Protein AF-A0A3B0MHZ3-F1 (afdb_monomer_lite)

Sequence (479 aa):
MSVYYLVTLRFSVTKTKQLKNEVGTGKGDNLIWHKAKDLHGKANTLAEAEKLKAQPGQTDTELKKELRKLAESLKNAVGENELASDSLQQALSELSTATANDPRDLITKAEDVIKHYDDVTKKYKTVTVKSTEYTGALGGAEQNKYTEVTSQFGLLQDIGLLYVHGHTNLTDLNTGGTAQTGLATKAATLKEKATALNGAANAIVTEAAKDGSPLKDLSGPATQLKDAAKNGSNGLFEKAQALAGNSGGDASEQADGVIDAFDAVEKKYEALMKKAETNKLTNDERVIEVVKEFHAVKTTYYQMLITYRIKKKATLFHQAASKLQTEAKGAGPDTPLKALQSNASSEMGNLVQKADKLQRINVGTESDANIVSNYLKVEGAYIALETMKQFKAAEGVPQVKTVKTKFDALKKSYVNVLKLRIQELATLAQDLYTKADTLSAVNELQSPANALRDAASHTSGGLKEKAESLATSISVLVS

Foldseek 3Di:
DDPVVVVLVQDDLVLLVVLLVQLDDLPPPLGLLVLLQQLLVLLVLLLPQPLLCADPPDPCRVVSVVLSVLSVQLNLLSNNALPSPNHLRVLSVQLNPDDSVPSVSSSVSVVSNVVSLVSSVVSVVVNVLCLVVSCVSQDDPRNVSSVSSVVSNVSSCVNVVLSVPDFQCQFCAAVVQAHFDCLLVLLQQLLVLLQQLLVLLVVLLVQLPDPPRLS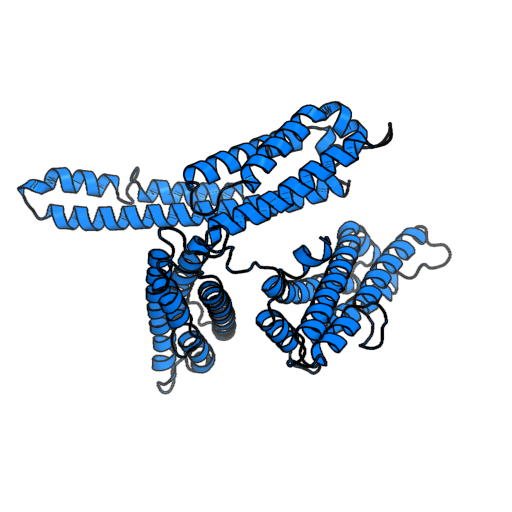VQLNVLSVQLSCLSDNDCLHLNNLSNVLSPRNTHRSRVSSVSNSNSLVSNVVSLVVSVVSCVVSVNCPPPSVVSSVVSNVSSVLSNVVRRLLSLLLVLLVQLLVLLVVLLVVLVVDDPPDLSVVLCVPPNVLSVQLNVLSVVLNPDRRNPDDPVNNVVSLVSNVVSVVVSCPDPSLVVCCSPPSSVSNVVSNLSSLVSVLVVLLSVLVVQLVVLVVQLVVLVVQCVPVVSVVVSVVSNVLSDCPPNHRNVVSVVVNVVSVVVSD

pLDDT: mean 84.76, std 14.23, range [23.89, 98.31]

Structure (mmCIF, N/CA/C/O backbone):
data_AF-A0A3B0MHZ3-F1
#
_entry.id   AF-A0A3B0MHZ3-F1
#
loop_
_atom_site.group_PDB
_atom_site.id
_atom_site.type_symbol
_atom_site.label_atom_id
_atom_site.label_alt_id
_atom_site.label_comp_id
_atom_site.label_asym_id
_atom_site.label_entity_id
_atom_site.label_seq_id
_atom_site.pdbx_PDB_ins_code
_atom_site.Cartn_x
_atom_site.Cartn_y
_atom_site.Cartn_z
_atom_site.occupancy
_atom_site.B_iso_or_equiv
_atom_site.auth_seq_id
_atom_site.auth_comp_id
_atom_site.auth_asym_id
_atom_site.auth_atom_id
_atom_site.pdbx_PDB_model_num
ATOM 1 N N . MET A 1 1 ? 30.355 20.242 -1.431 1.00 28.09 1 MET A N 1
ATOM 2 C CA . MET A 1 1 ? 29.315 19.779 -0.486 1.00 28.09 1 MET A CA 1
ATOM 3 C C . MET A 1 1 ? 28.774 18.468 -1.051 1.00 28.09 1 MET A C 1
ATOM 5 O O . MET A 1 1 ? 28.207 18.483 -2.134 1.00 28.09 1 MET A O 1
ATOM 9 N N . SER A 1 2 ? 29.166 17.336 -0.459 1.00 24.62 2 SER A N 1
ATOM 10 C CA . SER A 1 2 ? 29.115 16.010 -1.098 1.00 24.62 2 SER A CA 1
ATOM 11 C C . SER A 1 2 ? 27.691 15.452 -1.189 1.00 24.62 2 SER A C 1
ATOM 13 O O . SER A 1 2 ? 26.931 15.543 -0.229 1.00 24.62 2 SER A O 1
ATOM 15 N N . VAL A 1 3 ? 27.377 14.807 -2.318 1.00 23.89 3 VAL A N 1
ATOM 16 C CA . VAL A 1 3 ? 26.145 14.038 -2.601 1.00 23.89 3 VAL A CA 1
ATOM 17 C C . VAL A 1 3 ? 25.845 12.986 -1.518 1.00 23.89 3 VAL A C 1
ATOM 19 O O . VAL A 1 3 ? 24.695 12.593 -1.342 1.00 23.89 3 VAL A O 1
ATOM 22 N N . TYR A 1 4 ? 26.845 12.621 -0.709 1.00 25.73 4 TYR A N 1
ATOM 23 C CA . TYR A 1 4 ? 26.676 11.790 0.483 1.00 25.73 4 TYR A CA 1
ATOM 24 C C . TYR A 1 4 ? 25.710 12.379 1.526 1.00 25.73 4 TYR A C 1
ATOM 26 O O . TYR A 1 4 ? 25.037 11.613 2.196 1.00 25.73 4 TYR A O 1
ATOM 34 N N . TYR A 1 5 ? 25.564 13.707 1.631 1.00 27.75 5 TYR A N 1
ATOM 35 C CA . TYR A 1 5 ? 24.730 14.339 2.671 1.00 27.75 5 TYR A CA 1
ATOM 36 C C . TYR A 1 5 ? 23.215 14.301 2.391 1.00 27.75 5 TYR A C 1
ATOM 38 O O . TYR A 1 5 ? 22.420 14.554 3.291 1.00 27.75 5 TYR A O 1
ATOM 46 N N . LEU A 1 6 ? 22.792 13.990 1.160 1.00 26.33 6 LEU A N 1
ATOM 47 C CA . LEU A 1 6 ? 21.369 13.966 0.781 1.00 26.33 6 LEU A CA 1
ATOM 48 C C . LEU A 1 6 ? 20.744 12.563 0.832 1.00 26.33 6 LEU A C 1
ATOM 50 O O . LEU A 1 6 ? 19.519 12.448 0.833 1.00 26.33 6 LEU A O 1
ATOM 54 N N . VAL A 1 7 ? 21.556 11.504 0.912 1.00 30.84 7 VAL A N 1
ATOM 55 C CA . VAL A 1 7 ? 21.065 10.125 1.090 1.00 30.84 7 VAL A CA 1
ATOM 56 C C . VAL A 1 7 ? 20.920 9.780 2.578 1.00 30.84 7 VAL A C 1
ATOM 58 O O . VAL A 1 7 ? 19.934 9.151 2.951 1.00 30.84 7 VAL A O 1
ATOM 61 N N . THR A 1 8 ? 21.777 10.332 3.446 1.00 32.62 8 THR A N 1
ATOM 62 C CA . THR A 1 8 ? 21.740 10.108 4.908 1.00 32.62 8 THR A CA 1
ATOM 63 C C . THR A 1 8 ? 20.512 10.711 5.607 1.00 32.62 8 THR A C 1
ATOM 65 O O . THR A 1 8 ? 20.250 10.404 6.763 1.00 32.62 8 THR A O 1
ATOM 68 N N . LEU A 1 9 ? 19.714 11.539 4.921 1.00 38.75 9 LEU A N 1
ATOM 69 C CA . LEU A 1 9 ? 18.464 12.096 5.459 1.00 38.75 9 LEU A CA 1
ATOM 70 C C . LEU A 1 9 ? 17.265 11.128 5.373 1.00 38.75 9 LEU A C 1
ATOM 72 O O . LEU A 1 9 ? 16.147 11.512 5.714 1.00 38.75 9 LEU A O 1
ATOM 76 N N . ARG A 1 10 ? 17.467 9.885 4.903 1.00 49.47 10 ARG A N 1
ATOM 77 C CA . ARG A 1 10 ? 16.396 8.884 4.732 1.00 49.47 10 ARG A CA 1
ATOM 78 C C . ARG A 1 10 ? 16.241 7.877 5.873 1.00 49.47 10 ARG A C 1
ATOM 80 O O . ARG A 1 10 ? 15.225 7.197 5.895 1.00 49.47 10 ARG A O 1
ATOM 87 N N . PHE A 1 11 ? 17.153 7.799 6.840 1.00 56.19 11 PHE A N 1
ATOM 88 C CA . PHE A 1 11 ? 16.967 6.948 8.022 1.00 56.19 11 PHE A CA 1
ATOM 89 C C . PHE A 1 11 ? 17.107 7.760 9.301 1.00 56.19 11 PHE A C 1
ATOM 91 O O . PHE A 1 11 ? 18.193 8.216 9.646 1.00 56.19 11 PHE A O 1
ATOM 98 N N . SER A 1 12 ? 16.002 7.928 10.030 1.00 71.31 12 SER A N 1
ATOM 99 C CA . SER A 1 12 ? 16.094 8.356 11.422 1.00 71.31 12 SER A CA 1
ATOM 100 C C . SER A 1 12 ? 16.561 7.174 12.265 1.00 71.31 12 SER A C 1
ATOM 102 O O . SER A 1 12 ? 16.193 6.028 12.007 1.00 71.31 12 SER A O 1
ATOM 104 N N . VAL A 1 13 ? 17.327 7.456 13.317 1.00 71.31 13 VAL A N 1
ATOM 105 C CA . VAL A 1 13 ? 17.794 6.450 14.285 1.00 71.31 13 VAL A CA 1
ATOM 106 C C . VAL A 1 13 ? 16.644 5.577 14.796 1.00 71.31 13 VAL A C 1
ATOM 108 O O . VAL A 1 13 ? 16.808 4.372 14.968 1.00 71.31 13 VAL A O 1
ATOM 111 N N . THR A 1 14 ? 15.467 6.171 15.009 1.00 70.69 14 THR A N 1
ATOM 112 C CA . THR A 1 14 ? 14.244 5.474 15.427 1.00 70.69 14 THR A CA 1
ATOM 113 C C . THR A 1 14 ? 13.828 4.394 14.431 1.00 70.69 14 THR A C 1
ATOM 115 O O . THR A 1 14 ? 13.626 3.248 14.831 1.00 70.69 14 THR A O 1
ATOM 118 N N . LYS A 1 15 ? 13.784 4.717 13.132 1.00 70.31 15 LYS A N 1
ATOM 119 C CA . LYS A 1 15 ? 13.426 3.757 12.076 1.00 70.31 15 LYS A CA 1
ATOM 120 C C . LYS A 1 15 ? 14.462 2.668 11.949 1.00 70.31 15 LYS A C 1
ATOM 122 O O . LYS A 1 15 ? 14.123 1.517 11.718 1.00 70.31 15 LYS A O 1
ATOM 127 N N . THR A 1 16 ? 15.725 2.994 12.141 1.00 79.00 16 THR A N 1
ATOM 128 C CA . THR A 1 16 ? 16.759 1.977 12.080 1.00 79.00 16 THR A CA 1
ATOM 129 C C . THR A 1 16 ? 16.687 1.003 13.255 1.00 79.00 16 THR A C 1
ATOM 131 O O . THR A 1 16 ? 16.887 -0.196 13.079 1.00 79.00 16 THR A O 1
ATOM 134 N N . LYS A 1 17 ? 16.314 1.493 14.445 1.00 82.31 17 LYS A N 1
ATOM 135 C CA . LYS A 1 17 ? 16.033 0.651 15.620 1.00 82.31 17 LYS A CA 1
ATOM 136 C C . LYS A 1 17 ? 14.814 -0.242 15.404 1.00 82.31 17 LYS A C 1
ATOM 138 O O . LYS A 1 17 ? 14.864 -1.420 15.732 1.00 82.31 17 LYS A O 1
ATOM 143 N N . GLN A 1 18 ? 13.739 0.299 14.843 1.00 80.38 18 GLN A N 1
ATOM 144 C CA . GLN A 1 18 ? 12.551 -0.477 14.492 1.00 80.38 18 GLN A CA 1
ATOM 145 C C . GLN A 1 18 ? 12.878 -1.542 13.422 1.00 80.38 18 GLN A C 1
ATOM 147 O O . GLN A 1 18 ? 12.499 -2.694 13.605 1.00 80.38 18 GLN A O 1
ATOM 152 N N . LEU A 1 19 ? 13.675 -1.219 12.389 1.00 85.06 19 LEU A N 1
ATOM 153 C CA . LEU A 1 19 ? 14.056 -2.182 11.349 1.00 85.06 19 LEU A CA 1
ATOM 154 C C . LEU A 1 19 ? 14.858 -3.305 11.984 1.00 85.06 19 LEU A C 1
ATOM 156 O O . LEU A 1 19 ? 14.546 -4.467 11.773 1.00 85.06 19 LEU A O 1
ATOM 160 N N . LYS A 1 20 ? 15.837 -2.951 12.824 1.00 90.38 20 LYS A N 1
ATOM 161 C CA . LYS A 1 20 ? 16.606 -3.899 13.628 1.00 90.38 20 LYS A CA 1
ATOM 162 C C . LYS A 1 20 ? 15.704 -4.820 14.461 1.00 90.38 20 LYS A C 1
ATOM 164 O O . LYS A 1 20 ? 15.965 -6.017 14.516 1.00 90.38 20 LYS A O 1
ATOM 169 N N . ASN A 1 21 ? 14.654 -4.293 15.090 1.00 86.62 21 ASN A N 1
ATOM 170 C CA . ASN A 1 21 ? 13.711 -5.106 15.865 1.00 86.62 21 ASN A CA 1
ATOM 171 C C . ASN A 1 21 ? 12.910 -6.069 14.971 1.00 86.62 21 ASN A C 1
ATOM 173 O O . ASN A 1 21 ? 12.703 -7.216 15.354 1.00 86.62 21 ASN A O 1
ATOM 177 N N . GLU A 1 22 ? 12.510 -5.623 13.778 1.00 84.94 22 GLU A N 1
ATOM 178 C CA . GLU A 1 22 ? 11.794 -6.427 12.776 1.00 84.94 22 GLU A CA 1
ATOM 179 C C . GLU A 1 22 ? 12.712 -7.378 11.990 1.00 84.94 22 GLU A C 1
ATOM 181 O O . GLU A 1 22 ? 12.222 -8.275 11.306 1.00 84.94 22 GLU A O 1
ATOM 186 N N . VAL A 1 23 ? 14.041 -7.237 12.082 1.00 91.31 23 VAL A N 1
ATOM 187 C CA . VAL A 1 23 ? 14.967 -8.260 11.572 1.00 91.31 23 VAL A CA 1
ATOM 188 C C . VAL A 1 23 ? 14.739 -9.575 12.313 1.00 91.31 23 VAL A C 1
ATOM 190 O O . VAL A 1 23 ? 14.648 -10.633 11.686 1.00 91.31 23 VAL A O 1
ATOM 193 N N . GLY A 1 24 ? 14.606 -9.494 13.637 1.00 88.44 24 GLY A N 1
ATOM 194 C CA . GLY A 1 24 ? 14.503 -10.653 14.507 1.00 88.44 24 GLY A CA 1
ATOM 195 C C . GLY A 1 24 ? 15.824 -11.395 14.700 1.00 88.44 24 GLY A C 1
ATOM 196 O O . GLY A 1 24 ? 16.913 -10.899 14.429 1.00 88.44 24 GLY A O 1
ATOM 197 N N . THR A 1 25 ? 15.697 -12.611 15.210 1.00 83.19 25 THR A N 1
ATOM 198 C CA . THR A 1 25 ? 16.781 -13.545 15.542 1.00 83.19 25 THR A CA 1
ATOM 199 C C . THR A 1 25 ? 16.921 -14.677 14.523 1.00 83.19 25 THR A C 1
ATOM 201 O O . THR A 1 25 ? 17.833 -15.496 14.627 1.00 83.19 25 THR A O 1
ATOM 204 N N . GLY A 1 26 ? 15.966 -14.795 13.593 1.00 75.00 26 GLY A N 1
ATOM 205 C CA . GLY A 1 26 ? 15.898 -15.894 12.629 1.00 75.00 26 GLY A CA 1
ATOM 206 C C . GLY A 1 26 ? 15.435 -17.234 13.225 1.00 75.00 26 GLY A C 1
ATOM 207 O O . GLY A 1 26 ? 15.441 -18.249 12.520 1.00 75.00 26 GLY A O 1
ATOM 208 N N . LYS A 1 27 ? 15.015 -17.267 14.502 1.00 79.69 27 LYS A N 1
ATOM 209 C CA . LYS A 1 27 ? 14.570 -18.478 15.217 1.00 79.69 27 LYS A CA 1
ATOM 210 C C . LYS A 1 27 ? 13.102 -18.382 15.646 1.00 79.69 27 LYS A C 1
ATOM 212 O O . LYS A 1 27 ? 12.797 -18.054 16.785 1.00 79.69 27 LYS A O 1
ATOM 217 N N . GLY A 1 28 ? 12.190 -18.727 14.732 1.00 73.19 28 GLY A N 1
ATOM 218 C CA . GLY A 1 28 ? 10.765 -18.934 15.042 1.00 73.19 28 GLY A CA 1
ATOM 219 C C . GLY A 1 28 ? 9.941 -17.664 15.292 1.00 73.19 28 GLY A C 1
ATOM 220 O O . GLY A 1 28 ? 8.776 -17.764 15.666 1.00 73.19 28 GLY A O 1
ATOM 221 N N . ASP A 1 29 ? 10.513 -16.482 15.062 1.00 77.12 29 ASP A N 1
ATOM 222 C CA . ASP A 1 29 ? 9.875 -15.176 15.278 1.00 77.12 29 ASP A CA 1
ATOM 223 C C . ASP A 1 29 ? 9.021 -14.694 14.090 1.00 77.12 29 ASP A C 1
ATOM 225 O O . ASP A 1 29 ? 8.271 -13.730 14.222 1.00 77.12 29 ASP A O 1
ATOM 229 N N . ASN A 1 30 ? 9.071 -15.393 12.946 1.00 82.56 30 ASN A N 1
ATOM 230 C CA . ASN A 1 30 ? 8.387 -15.012 11.703 1.00 82.56 30 ASN A CA 1
ATOM 231 C C . ASN A 1 30 ? 8.751 -13.608 11.177 1.00 82.56 30 ASN A C 1
ATOM 233 O O . ASN A 1 30 ? 8.001 -13.045 10.379 1.00 82.56 30 ASN A O 1
ATOM 237 N N . LEU A 1 31 ? 9.903 -13.079 11.589 1.00 87.75 31 LEU A N 1
ATOM 238 C CA . LEU A 1 31 ? 10.403 -11.754 11.228 1.00 87.75 31 LEU A CA 1
ATOM 239 C C . LEU A 1 31 ? 11.199 -11.767 9.909 1.00 87.75 31 LEU A C 1
ATOM 241 O O . LEU A 1 31 ? 11.296 -12.809 9.250 1.00 87.75 31 LEU A O 1
ATOM 245 N N . ILE A 1 32 ? 11.743 -10.613 9.491 1.00 89.75 32 ILE A N 1
ATOM 246 C CA . ILE A 1 32 ? 12.363 -10.431 8.159 1.00 89.75 32 ILE A CA 1
ATOM 247 C C . ILE A 1 32 ? 13.437 -11.489 7.899 1.00 89.75 32 ILE A C 1
ATOM 249 O O . ILE A 1 32 ? 13.466 -12.082 6.820 1.00 89.75 32 ILE A O 1
ATOM 253 N N . TRP A 1 33 ? 14.290 -11.774 8.885 1.00 93.31 33 TRP A N 1
ATOM 254 C CA . TRP A 1 33 ? 15.353 -12.763 8.724 1.00 93.31 33 TRP A CA 1
ATOM 255 C C . TRP A 1 33 ? 14.802 -14.175 8.512 1.00 93.31 33 TRP A C 1
ATOM 257 O O . TRP A 1 33 ? 15.242 -14.877 7.602 1.00 93.31 33 TRP A O 1
ATOM 267 N N . HIS A 1 34 ? 13.780 -14.583 9.267 1.00 92.25 34 HIS A N 1
ATOM 268 C CA . HIS A 1 34 ? 13.140 -15.881 9.052 1.00 92.25 34 HIS A CA 1
ATOM 269 C C . HIS A 1 34 ? 12.540 -15.987 7.641 1.00 92.25 34 HIS A C 1
ATOM 271 O O . HIS A 1 34 ? 12.755 -16.987 6.960 1.00 92.25 34 HIS A O 1
ATOM 277 N N . LYS A 1 35 ? 11.875 -14.930 7.154 1.00 90.38 35 LYS A N 1
ATOM 278 C CA . LYS A 1 35 ? 11.321 -14.905 5.788 1.00 90.38 35 LYS A CA 1
ATOM 279 C C . LYS A 1 35 ? 12.399 -14.929 4.709 1.00 90.38 35 LYS A C 1
ATOM 281 O O . LYS A 1 35 ? 12.228 -15.611 3.702 1.00 90.38 35 LYS A O 1
ATOM 286 N N . ALA A 1 36 ? 13.519 -14.240 4.919 1.00 94.69 36 ALA A N 1
ATOM 287 C CA . ALA A 1 36 ? 14.668 -14.326 4.023 1.00 94.69 36 ALA A CA 1
ATOM 288 C C . ALA A 1 36 ? 15.224 -15.761 3.985 1.00 94.69 36 ALA A C 1
ATOM 290 O O . ALA A 1 36 ? 15.457 -16.300 2.907 1.00 94.69 36 ALA A O 1
ATOM 291 N N . LYS A 1 37 ? 15.346 -16.426 5.139 1.00 95.75 37 LYS A N 1
ATOM 292 C CA . LYS A 1 37 ? 15.786 -17.826 5.221 1.00 95.75 37 LYS A CA 1
ATOM 293 C C . LYS A 1 37 ? 14.828 -18.790 4.510 1.00 95.75 37 LYS A C 1
ATOM 295 O O . LYS A 1 37 ? 15.282 -19.655 3.759 1.00 95.75 37 LYS A O 1
ATOM 300 N N . ASP A 1 38 ? 13.520 -18.622 4.693 1.00 94.44 38 ASP A N 1
ATOM 301 C CA . ASP A 1 38 ? 12.504 -19.421 3.998 1.00 94.44 38 ASP A CA 1
ATOM 302 C C . ASP A 1 38 ? 12.573 -19.205 2.481 1.00 94.44 38 ASP A C 1
ATOM 304 O O . ASP A 1 38 ? 12.594 -20.171 1.712 1.00 94.44 38 ASP A O 1
ATOM 308 N N . LEU A 1 39 ? 12.681 -17.946 2.041 1.00 96.12 39 LEU A N 1
ATOM 309 C CA . LEU A 1 39 ? 12.854 -17.607 0.631 1.00 96.12 39 LEU A CA 1
ATOM 310 C C . LEU A 1 39 ? 14.125 -18.238 0.053 1.00 96.12 39 LEU A C 1
ATOM 312 O O . LEU A 1 39 ? 14.062 -18.798 -1.040 1.00 96.12 39 LEU A O 1
ATOM 316 N N . HIS A 1 40 ? 15.251 -18.202 0.775 1.00 97.88 40 HIS A N 1
ATOM 317 C CA . HIS A 1 40 ? 16.475 -18.892 0.365 1.00 97.88 40 HIS A CA 1
ATOM 318 C C . HIS A 1 40 ? 16.217 -20.390 0.168 1.00 97.88 40 HIS A C 1
ATOM 320 O O . HIS A 1 40 ? 16.532 -20.930 -0.892 1.00 97.88 40 HIS A O 1
ATOM 326 N N . GLY A 1 41 ? 15.600 -21.059 1.149 1.00 97.19 41 GLY A N 1
ATOM 327 C CA . GLY A 1 41 ? 15.304 -22.492 1.071 1.00 97.19 41 GLY A CA 1
ATOM 328 C C . GLY A 1 41 ? 14.435 -22.853 -0.138 1.00 97.19 41 GLY A C 1
ATOM 329 O O . GLY A 1 41 ? 14.715 -23.825 -0.848 1.00 97.19 41 GLY A O 1
ATOM 330 N N . LYS A 1 42 ? 13.415 -22.038 -0.435 1.00 97.38 42 LYS A N 1
ATOM 331 C CA . LYS A 1 42 ? 12.562 -22.232 -1.618 1.00 97.38 42 LYS A CA 1
ATOM 332 C C . LYS A 1 42 ? 13.291 -21.930 -2.923 1.00 97.38 42 LYS A C 1
ATOM 334 O O . LYS A 1 42 ? 13.172 -22.707 -3.869 1.00 97.38 42 LYS A O 1
ATOM 339 N N . ALA A 1 43 ? 14.095 -20.869 -2.971 1.00 97.19 43 ALA A N 1
ATOM 340 C CA . ALA A 1 43 ? 14.918 -20.549 -4.135 1.00 97.19 43 ALA A CA 1
ATOM 341 C C . ALA A 1 43 ? 15.953 -21.651 -4.416 1.00 97.19 43 ALA A C 1
ATOM 343 O O . ALA A 1 43 ? 16.150 -22.016 -5.574 1.00 97.19 43 ALA A O 1
ATOM 344 N N . ASN A 1 44 ? 16.548 -22.242 -3.372 1.00 98.06 44 ASN A N 1
ATOM 345 C CA . ASN A 1 44 ? 17.437 -23.394 -3.504 1.00 98.06 44 ASN A CA 1
ATOM 346 C C . ASN A 1 44 ? 16.699 -24.624 -4.035 1.00 98.06 44 ASN A C 1
ATOM 348 O O . ASN A 1 44 ? 17.142 -25.232 -5.001 1.00 98.06 44 ASN A O 1
ATOM 352 N N . THR A 1 45 ? 15.528 -24.934 -3.474 1.00 97.56 45 THR A N 1
ATOM 353 C CA . THR A 1 45 ? 14.700 -26.061 -3.937 1.00 97.56 45 THR A CA 1
ATOM 354 C C . THR A 1 45 ? 14.314 -25.913 -5.412 1.00 97.56 45 THR A C 1
ATOM 356 O O . THR A 1 45 ? 14.301 -26.895 -6.156 1.00 97.56 45 THR A O 1
ATOM 359 N N . LEU A 1 46 ? 14.011 -24.686 -5.854 1.00 97.25 46 LEU A N 1
ATOM 360 C CA . LEU A 1 46 ? 13.753 -24.382 -7.260 1.00 97.25 46 LEU A CA 1
ATOM 361 C C . LEU A 1 46 ? 15.013 -24.568 -8.117 1.00 97.25 46 LEU A C 1
ATOM 363 O O . LEU A 1 46 ? 14.934 -25.217 -9.154 1.00 97.25 46 LEU A O 1
ATOM 367 N N . ALA A 1 47 ? 16.165 -24.047 -7.689 1.00 97.31 47 ALA A N 1
ATOM 368 C CA . ALA A 1 47 ? 17.437 -24.193 -8.403 1.00 97.31 47 ALA A CA 1
ATOM 369 C C . ALA A 1 47 ? 17.882 -25.661 -8.553 1.00 97.31 47 ALA A C 1
ATOM 371 O O . ALA A 1 47 ? 18.458 -26.040 -9.572 1.00 97.31 47 ALA A O 1
ATOM 372 N N . GLU A 1 48 ? 17.588 -26.497 -7.559 1.00 97.19 48 GLU A N 1
ATOM 373 C CA . GLU A 1 48 ? 17.939 -27.920 -7.531 1.00 97.19 48 GLU A CA 1
ATOM 374 C C . GLU A 1 48 ? 16.881 -28.835 -8.162 1.00 97.19 48 GLU A C 1
ATOM 376 O O . GLU A 1 48 ? 17.050 -30.055 -8.167 1.00 97.19 48 GLU A O 1
ATOM 381 N N . ALA A 1 49 ? 15.796 -28.276 -8.705 1.00 97.19 49 ALA A N 1
ATOM 382 C CA . ALA A 1 49 ? 14.730 -29.051 -9.322 1.00 97.19 49 ALA A CA 1
ATOM 383 C C . ALA A 1 49 ? 15.264 -30.006 -10.403 1.00 97.19 49 ALA A C 1
ATOM 385 O O . ALA A 1 49 ? 15.976 -29.582 -11.313 1.00 97.19 49 ALA A O 1
ATOM 386 N N . GLU A 1 50 ? 14.902 -31.293 -10.320 1.00 96.62 50 GLU A N 1
ATOM 387 C CA . GLU A 1 50 ? 15.416 -32.335 -11.221 1.00 96.62 50 GLU A CA 1
ATOM 388 C C . GLU A 1 50 ? 15.115 -32.000 -12.678 1.00 96.62 50 GLU A C 1
ATOM 390 O O . GLU A 1 50 ? 15.974 -32.126 -13.547 1.00 96.62 50 GLU A O 1
ATOM 395 N N . LYS A 1 51 ? 13.926 -31.456 -12.941 1.00 95.94 51 LYS A N 1
ATOM 396 C CA . LYS A 1 51 ? 13.532 -31.032 -14.286 1.00 95.94 51 LYS A CA 1
ATOM 397 C C . LYS A 1 51 ? 14.230 -29.771 -14.794 1.00 95.94 51 LYS A C 1
ATOM 399 O O . LYS A 1 51 ? 14.113 -29.469 -15.974 1.00 95.94 51 LYS A O 1
ATOM 404 N N . LEU A 1 52 ? 14.981 -29.052 -13.960 1.00 95.88 52 LEU A N 1
ATOM 405 C CA . LEU A 1 52 ? 15.877 -27.979 -14.411 1.00 95.88 52 LEU A CA 1
ATOM 406 C C . LEU A 1 52 ? 17.324 -28.459 -14.593 1.00 95.88 52 LEU A C 1
ATOM 408 O O . LEU A 1 52 ? 18.172 -27.702 -15.071 1.00 95.88 52 LEU A O 1
ATOM 412 N N . LYS A 1 53 ? 17.637 -29.717 -14.256 1.00 93.50 53 LYS A N 1
ATOM 413 C CA . LYS A 1 53 ? 18.936 -30.318 -14.564 1.00 93.50 53 LYS A CA 1
ATOM 414 C C . LYS A 1 53 ? 18.918 -30.789 -16.015 1.00 93.50 53 LYS A C 1
ATOM 416 O O . LYS A 1 53 ? 18.142 -31.660 -16.395 1.00 93.50 53 LYS A O 1
ATOM 421 N N . ALA A 1 54 ? 19.770 -30.192 -16.841 1.00 85.38 54 ALA A N 1
ATOM 422 C CA . ALA A 1 54 ? 19.924 -30.627 -18.221 1.00 85.38 54 ALA A CA 1
ATOM 423 C C . ALA A 1 54 ? 20.466 -32.063 -18.281 1.00 85.38 54 ALA A C 1
ATOM 425 O O . ALA A 1 54 ? 21.484 -32.361 -17.652 1.00 85.38 54 ALA A O 1
ATOM 426 N N . GLN A 1 55 ? 19.822 -32.930 -19.065 1.00 84.69 55 GLN A N 1
ATOM 427 C CA . GLN A 1 55 ? 20.350 -34.257 -19.380 1.00 84.69 55 GLN A CA 1
ATOM 428 C C . GLN A 1 55 ? 20.980 -34.279 -20.781 1.00 84.69 55 GLN A C 1
ATOM 430 O O . GLN A 1 55 ? 20.473 -33.605 -21.686 1.00 84.69 55 GLN A O 1
ATOM 435 N N . PRO A 1 56 ? 22.063 -35.054 -20.995 1.00 85.56 56 PRO A N 1
ATOM 436 C CA . PRO A 1 56 ? 22.649 -35.228 -22.320 1.00 85.56 56 PRO A CA 1
ATOM 437 C C . PRO A 1 56 ? 21.593 -35.659 -23.348 1.00 85.56 56 PRO A C 1
ATOM 439 O O . PRO A 1 56 ? 20.842 -36.601 -23.111 1.00 85.56 56 PRO A O 1
ATOM 442 N N . GLY A 1 57 ? 21.533 -34.960 -24.484 1.00 83.94 57 GLY A N 1
ATOM 443 C CA . GLY A 1 57 ? 20.610 -35.272 -25.581 1.00 83.94 57 GLY A CA 1
ATOM 444 C C . GLY A 1 57 ? 19.220 -34.624 -25.502 1.00 83.94 57 GLY A C 1
ATOM 445 O O . GLY A 1 57 ? 18.419 -34.842 -26.406 1.00 83.94 57 GLY A O 1
ATOM 446 N N . GLN A 1 58 ? 18.915 -33.810 -24.482 1.00 85.00 58 GLN A N 1
ATOM 447 C CA . GLN A 1 58 ? 17.648 -33.065 -24.423 1.00 85.00 58 GLN A CA 1
ATOM 448 C C . GLN A 1 58 ? 17.705 -31.751 -25.215 1.00 85.00 58 GLN A C 1
ATOM 450 O O . GLN A 1 58 ? 18.639 -30.957 -25.072 1.00 85.00 58 GLN A O 1
ATOM 455 N N . THR A 1 59 ? 16.667 -31.486 -26.010 1.00 82.75 59 THR A N 1
ATOM 456 C CA . THR A 1 59 ? 16.553 -30.296 -26.871 1.00 82.75 59 THR A CA 1
ATOM 457 C C . THR A 1 59 ? 16.378 -28.984 -26.099 1.00 82.75 59 THR A C 1
ATOM 459 O O . THR A 1 59 ? 16.624 -27.917 -26.649 1.00 82.75 59 THR A O 1
ATOM 462 N N . ASP A 1 60 ? 15.983 -29.040 -24.826 1.00 85.75 60 ASP A N 1
ATOM 463 C CA . ASP A 1 60 ? 15.735 -27.884 -23.952 1.00 85.75 60 ASP A CA 1
ATOM 464 C C . ASP A 1 60 ? 16.868 -27.624 -22.938 1.00 85.75 60 ASP A C 1
ATOM 466 O O . ASP A 1 60 ? 16.706 -26.850 -21.991 1.00 85.75 60 ASP A O 1
ATOM 470 N N . THR A 1 61 ? 18.034 -28.240 -23.157 1.00 91.75 61 THR A N 1
ATOM 471 C CA . THR A 1 61 ? 19.213 -28.160 -22.280 1.00 91.75 61 THR A CA 1
ATOM 472 C C . THR A 1 61 ? 19.601 -26.721 -21.920 1.00 91.75 61 THR A C 1
ATOM 474 O O . THR A 1 61 ? 19.854 -26.432 -20.750 1.00 91.75 61 THR A O 1
ATOM 477 N N . GLU A 1 62 ? 19.627 -25.804 -22.890 1.00 93.31 62 GLU A N 1
ATOM 478 C CA . GLU A 1 62 ? 20.041 -24.414 -22.643 1.00 93.31 62 GLU A CA 1
ATOM 479 C C . GLU A 1 62 ? 18.993 -23.608 -21.868 1.00 93.31 62 GLU A C 1
ATOM 481 O O . GLU A 1 62 ? 19.350 -22.881 -20.941 1.00 93.31 62 GLU A O 1
ATOM 486 N N . LEU A 1 63 ? 17.700 -23.802 -22.158 1.00 93.50 63 LEU A N 1
ATOM 487 C CA . LEU A 1 63 ? 16.622 -23.157 -21.402 1.00 93.50 63 LEU A CA 1
ATOM 488 C C . LEU A 1 63 ? 16.650 -23.597 -19.932 1.00 93.50 63 LEU A C 1
ATOM 490 O O . LEU A 1 63 ? 16.606 -22.762 -19.032 1.00 93.50 63 LEU A O 1
ATOM 494 N N . LYS A 1 64 ? 16.780 -24.903 -19.670 1.00 94.94 64 LYS A N 1
ATOM 495 C CA . LYS A 1 64 ? 16.864 -25.443 -18.303 1.00 94.94 64 LYS A CA 1
ATOM 496 C C . LYS A 1 64 ? 18.066 -24.886 -17.533 1.00 94.94 64 LYS A C 1
ATOM 498 O O . LYS A 1 64 ? 17.912 -24.488 -16.378 1.00 94.94 64 LYS A O 1
ATOM 503 N N . LYS A 1 65 ? 19.235 -24.777 -18.178 1.00 94.88 65 LYS A N 1
ATOM 504 C CA . LYS A 1 65 ? 20.426 -24.128 -17.596 1.00 94.88 65 LYS A CA 1
ATOM 505 C C . LYS A 1 65 ? 20.178 -22.654 -17.268 1.00 94.88 65 LYS A C 1
ATOM 507 O O . LYS A 1 65 ? 20.574 -22.208 -16.192 1.00 94.88 65 LYS A O 1
ATOM 512 N N . GLU A 1 66 ? 19.525 -21.905 -18.160 1.00 95.56 66 GLU A N 1
ATOM 513 C CA . GLU A 1 66 ? 19.177 -20.496 -17.928 1.00 95.56 66 GLU A CA 1
ATOM 514 C C . GLU A 1 66 ? 18.256 -20.350 -16.709 1.00 95.56 66 GLU A C 1
ATOM 516 O O . GLU A 1 66 ? 18.574 -19.609 -15.777 1.00 95.56 66 GLU A O 1
ATOM 521 N N . LEU A 1 67 ? 17.152 -21.103 -16.677 1.00 96.62 67 LEU A N 1
ATOM 522 C CA . LEU A 1 67 ? 16.187 -21.086 -15.574 1.00 96.62 67 LEU A CA 1
ATOM 523 C C . LEU A 1 67 ? 16.843 -21.475 -14.244 1.00 96.62 67 LEU A C 1
ATOM 525 O O . LEU A 1 67 ? 16.627 -20.823 -13.220 1.00 96.62 67 LEU A O 1
ATOM 529 N N . ARG A 1 68 ? 17.702 -22.495 -14.244 1.00 97.06 68 ARG A N 1
ATOM 530 C CA . ARG A 1 68 ? 18.470 -22.866 -13.055 1.00 97.06 68 ARG A CA 1
ATOM 531 C C . ARG A 1 68 ? 19.378 -21.725 -12.588 1.00 97.06 68 ARG A C 1
ATOM 533 O O . ARG A 1 68 ? 19.332 -21.363 -11.416 1.00 97.06 68 ARG A O 1
ATOM 540 N N . LYS A 1 69 ? 20.136 -21.099 -13.493 1.00 97.25 69 LYS A N 1
ATOM 541 C CA . LYS A 1 69 ? 21.042 -19.983 -13.170 1.00 97.25 69 LYS A CA 1
ATOM 542 C C . LYS A 1 69 ? 20.305 -18.772 -12.587 1.00 97.25 69 LYS A C 1
ATOM 544 O O . LYS A 1 69 ? 20.827 -18.102 -11.697 1.00 97.25 69 LYS A O 1
ATOM 549 N N . LEU A 1 70 ? 19.094 -18.477 -13.065 1.00 95.88 70 LEU A N 1
ATOM 550 C CA . LEU A 1 70 ? 18.262 -17.404 -12.508 1.00 95.88 70 LEU A CA 1
ATOM 551 C C . LEU A 1 70 ? 17.813 -17.718 -11.071 1.00 95.88 70 LEU A C 1
ATOM 553 O O . LEU A 1 70 ? 17.902 -16.846 -10.204 1.00 95.88 70 LEU A O 1
ATOM 557 N N . ALA A 1 71 ? 17.403 -18.962 -10.801 1.00 97.12 71 ALA A N 1
ATOM 558 C CA . ALA A 1 71 ? 17.043 -19.408 -9.455 1.00 97.12 71 ALA A CA 1
ATOM 559 C C . ALA A 1 71 ? 18.260 -19.415 -8.509 1.00 97.12 71 ALA A C 1
ATOM 561 O O . ALA A 1 71 ? 18.159 -18.929 -7.384 1.00 97.12 71 ALA A O 1
ATOM 562 N N . GLU A 1 72 ? 19.429 -19.861 -8.984 1.00 97.88 72 GLU A N 1
ATOM 563 C CA . GLU A 1 72 ? 20.700 -19.780 -8.250 1.00 97.88 72 GLU A CA 1
ATOM 564 C C . GLU A 1 72 ? 21.081 -18.327 -7.946 1.00 97.88 72 GLU A C 1
ATOM 566 O O . GLU A 1 72 ? 21.496 -18.019 -6.832 1.00 97.88 72 GLU A O 1
ATOM 571 N N . SER A 1 73 ? 20.884 -17.402 -8.891 1.00 96.94 73 SER A N 1
ATOM 572 C CA . SER A 1 73 ? 21.158 -15.987 -8.638 1.00 96.94 73 SER A CA 1
ATOM 573 C C . SER A 1 73 ? 20.219 -15.383 -7.595 1.00 96.94 73 SER A C 1
ATOM 575 O O . SER A 1 73 ? 20.675 -14.526 -6.842 1.00 96.94 73 SER A O 1
ATOM 577 N N . LEU A 1 74 ? 18.939 -15.774 -7.563 1.00 96.88 74 LEU A N 1
ATOM 578 C CA . LEU A 1 74 ? 18.016 -15.352 -6.506 1.00 96.88 74 LEU A CA 1
ATOM 579 C C . LEU A 1 74 ? 18.452 -15.932 -5.161 1.00 96.88 74 LEU A C 1
ATOM 581 O O . LEU A 1 74 ? 18.601 -15.179 -4.205 1.00 96.88 74 LEU A O 1
ATOM 585 N N . LYS A 1 75 ? 18.720 -17.240 -5.107 1.00 98.00 75 LYS A N 1
ATOM 586 C CA . LYS A 1 75 ? 19.227 -17.920 -3.913 1.00 98.00 75 LYS A CA 1
ATOM 587 C C . LYS A 1 75 ? 20.450 -17.201 -3.337 1.00 98.00 75 LYS A C 1
ATOM 589 O O . LYS A 1 75 ? 20.452 -16.849 -2.163 1.00 98.00 75 LYS A O 1
ATOM 594 N N . ASN A 1 76 ? 21.459 -16.946 -4.166 1.00 97.38 76 ASN A N 1
ATOM 595 C CA . ASN A 1 76 ? 22.715 -16.347 -3.721 1.00 97.38 76 ASN A CA 1
ATOM 596 C C . ASN A 1 76 ? 22.529 -14.908 -3.219 1.00 97.38 76 ASN A C 1
ATOM 598 O O . ASN A 1 76 ? 23.135 -14.548 -2.220 1.00 97.38 76 ASN A O 1
ATOM 602 N N . ALA A 1 77 ? 21.660 -14.115 -3.859 1.00 96.62 77 ALA A N 1
ATOM 603 C CA . ALA A 1 77 ? 21.344 -12.762 -3.394 1.00 96.62 77 ALA A CA 1
ATOM 604 C C . ALA A 1 77 ? 20.651 -12.765 -2.020 1.00 96.62 77 ALA A C 1
ATOM 606 O O . ALA A 1 77 ? 20.877 -11.882 -1.193 1.00 96.62 77 ALA A O 1
ATOM 607 N N . VAL A 1 78 ? 19.810 -13.772 -1.757 1.00 97.38 78 VAL A N 1
ATOM 608 C CA . VAL A 1 78 ? 19.215 -13.957 -0.428 1.00 97.38 78 VAL A CA 1
ATOM 609 C C . VAL A 1 78 ? 20.290 -14.400 0.576 1.00 97.38 78 VAL A C 1
ATOM 611 O O . VAL A 1 78 ? 20.303 -13.902 1.699 1.00 97.38 78 VAL A O 1
ATOM 614 N N . GLY A 1 79 ? 21.217 -15.263 0.149 1.00 97.75 79 GLY A N 1
ATOM 615 C CA . GLY A 1 79 ? 22.308 -15.818 0.955 1.00 97.75 79 GLY A CA 1
ATOM 616 C C . GLY A 1 79 ? 21.889 -17.099 1.663 1.00 97.75 79 GLY A C 1
ATOM 617 O O . GLY A 1 79 ? 20.728 -17.234 2.031 1.00 97.75 79 GLY A O 1
ATOM 618 N N . GLU A 1 80 ? 22.807 -18.051 1.842 1.00 95.44 80 GLU A N 1
ATOM 619 C CA . GLU A 1 80 ? 22.517 -19.329 2.518 1.00 95.44 80 GLU A CA 1
ATOM 620 C C . GLU A 1 80 ? 22.365 -19.172 4.033 1.00 95.44 80 GLU A C 1
ATOM 622 O O . GLU A 1 80 ? 21.517 -19.812 4.659 1.00 95.44 80 GLU A O 1
ATOM 627 N N . ASN A 1 81 ? 23.172 -18.287 4.609 1.00 95.00 81 ASN A N 1
ATOM 628 C CA . ASN A 1 81 ? 23.253 -17.999 6.033 1.00 95.00 81 ASN A CA 1
ATOM 629 C C . ASN A 1 81 ? 23.867 -16.602 6.239 1.00 95.00 81 ASN A C 1
ATOM 631 O O . ASN A 1 81 ? 24.179 -15.897 5.279 1.00 95.00 81 ASN A O 1
ATOM 635 N N . GLU A 1 82 ? 24.061 -16.212 7.494 1.00 93.94 82 GLU A N 1
ATOM 636 C CA . GLU A 1 82 ? 24.640 -14.930 7.903 1.00 93.94 82 GLU A CA 1
ATOM 637 C C . GLU A 1 82 ? 26.095 -14.699 7.477 1.00 93.94 82 GLU A C 1
ATOM 639 O O . GLU A 1 82 ? 26.559 -13.564 7.518 1.00 93.94 82 GLU A O 1
ATOM 644 N N . LEU A 1 83 ? 26.819 -15.746 7.076 1.00 94.94 83 LEU A N 1
ATOM 645 C CA . LEU A 1 83 ? 28.209 -15.655 6.618 1.00 94.94 83 LEU A CA 1
ATOM 646 C C . LEU A 1 83 ? 28.311 -15.521 5.093 1.00 94.94 83 LEU A C 1
ATOM 648 O O . LEU A 1 83 ? 29.411 -15.352 4.564 1.00 94.94 83 LEU A O 1
ATOM 652 N N . ALA A 1 84 ? 27.189 -15.615 4.372 1.00 95.12 84 ALA A N 1
ATOM 653 C CA . ALA A 1 84 ? 27.168 -15.465 2.925 1.00 95.12 84 ALA A CA 1
ATOM 654 C C . ALA A 1 84 ? 27.447 -14.003 2.547 1.00 95.12 84 ALA A C 1
ATOM 656 O O . ALA A 1 84 ? 26.575 -13.146 2.679 1.00 95.12 84 ALA A O 1
ATOM 657 N N . SER A 1 85 ? 28.664 -13.733 2.073 1.00 95.81 85 SER A N 1
ATOM 658 C CA . SER A 1 85 ? 29.118 -12.388 1.710 1.00 95.81 85 SER A CA 1
ATOM 659 C C . SER A 1 85 ? 28.221 -11.724 0.657 1.00 95.81 85 SER A C 1
ATOM 661 O O . SER A 1 85 ? 27.884 -12.378 -0.331 1.00 95.81 85 SER A O 1
ATOM 663 N N . ASP A 1 86 ? 27.937 -10.428 0.813 1.00 96.00 86 ASP A N 1
ATOM 664 C CA . ASP A 1 86 ? 27.138 -9.606 -0.119 1.00 96.00 86 ASP A CA 1
ATOM 665 C C . ASP A 1 86 ? 25.719 -10.179 -0.323 1.00 96.00 86 ASP A C 1
ATOM 667 O O . ASP A 1 86 ? 25.203 -10.264 -1.439 1.00 96.00 86 ASP A O 1
ATOM 671 N N . SER A 1 87 ? 25.087 -10.617 0.775 1.00 97.19 87 SER A N 1
ATOM 672 C CA . SER A 1 87 ? 23.737 -11.189 0.775 1.00 97.19 87 SER A CA 1
ATOM 673 C C . SER A 1 87 ? 22.781 -10.503 1.749 1.00 97.19 87 SER A C 1
ATOM 675 O O . SER A 1 87 ? 23.183 -9.864 2.725 1.00 97.19 87 SER A O 1
ATOM 677 N N . LEU A 1 88 ? 21.477 -10.682 1.512 1.00 95.12 88 LEU A N 1
ATOM 678 C CA . LEU A 1 88 ? 20.442 -10.163 2.404 1.00 95.12 88 LEU A CA 1
ATOM 679 C C . LEU A 1 88 ? 20.546 -10.755 3.819 1.00 95.12 88 LEU A C 1
ATOM 681 O O . LEU A 1 88 ? 20.421 -10.011 4.787 1.00 95.12 88 LEU A O 1
ATOM 685 N N . GLN A 1 89 ? 20.792 -12.063 3.962 1.00 96.56 89 GLN A N 1
ATOM 686 C CA . GLN A 1 89 ? 20.929 -12.685 5.285 1.00 96.56 89 GLN A CA 1
ATOM 687 C C . GLN A 1 89 ? 22.134 -12.146 6.073 1.00 96.56 89 GLN A C 1
ATOM 689 O O . GLN A 1 89 ? 22.011 -11.942 7.282 1.00 96.56 89 GLN A O 1
ATOM 694 N N . GLN A 1 90 ? 23.260 -11.848 5.414 1.00 97.06 90 GLN A N 1
ATOM 695 C CA . GLN A 1 90 ? 24.397 -11.190 6.068 1.00 97.06 90 GLN A CA 1
ATOM 696 C C . GLN A 1 90 ? 24.023 -9.783 6.545 1.00 97.06 90 GLN A C 1
ATOM 698 O O . GLN A 1 90 ? 24.192 -9.479 7.724 1.00 97.06 90 GLN A O 1
ATOM 703 N N . ALA A 1 91 ? 23.473 -8.942 5.664 1.00 96.06 91 ALA A N 1
ATOM 704 C CA . ALA A 1 91 ? 23.121 -7.565 6.016 1.00 96.06 91 ALA A CA 1
ATOM 705 C C . ALA A 1 91 ? 22.107 -7.509 7.175 1.00 96.06 91 ALA A C 1
ATOM 707 O O . ALA A 1 91 ? 22.217 -6.682 8.082 1.00 96.06 91 ALA A O 1
ATOM 708 N N . LEU A 1 92 ? 21.136 -8.430 7.183 1.00 95.00 92 LEU A N 1
ATOM 709 C CA . LEU A 1 92 ? 20.182 -8.579 8.282 1.00 95.00 92 LEU A CA 1
ATOM 710 C C . LEU A 1 92 ? 20.890 -8.967 9.586 1.00 95.00 92 LEU A C 1
ATOM 712 O O . LEU A 1 92 ? 20.654 -8.337 10.616 1.00 95.00 92 LEU A O 1
ATOM 716 N N . SER A 1 93 ? 21.803 -9.940 9.547 1.00 96.19 93 SER A N 1
ATOM 717 C CA . SER A 1 93 ? 22.604 -10.329 10.713 1.00 96.19 93 SER A CA 1
ATOM 718 C C . SER A 1 93 ? 23.437 -9.162 11.262 1.00 96.19 93 SER A C 1
ATOM 720 O O . SER A 1 93 ? 23.406 -8.870 12.463 1.00 96.19 93 SER A O 1
ATOM 722 N N . GLU A 1 94 ? 24.110 -8.416 10.389 1.00 96.06 94 GLU A N 1
ATOM 723 C CA . GLU A 1 94 ? 24.901 -7.242 10.764 1.00 96.06 94 GLU A CA 1
ATOM 724 C C . GLU A 1 94 ? 24.032 -6.158 11.411 1.00 96.06 94 GLU A C 1
ATOM 726 O O . GLU A 1 94 ? 24.389 -5.629 12.469 1.00 96.06 94 GLU A O 1
ATOM 731 N N . LEU A 1 95 ? 22.853 -5.873 10.846 1.00 94.56 95 LEU A N 1
ATOM 732 C CA . LEU A 1 95 ? 21.900 -4.935 11.439 1.00 94.56 95 LEU A CA 1
ATOM 733 C C . LEU A 1 95 ? 21.376 -5.429 12.798 1.00 94.56 95 LEU A C 1
ATOM 735 O O . LEU A 1 95 ? 21.279 -4.642 13.742 1.00 94.56 95 LEU A O 1
ATOM 739 N N . SER A 1 96 ? 21.084 -6.726 12.930 1.00 94.25 96 SER A N 1
ATOM 740 C CA . SER A 1 96 ? 20.591 -7.324 14.180 1.00 94.25 96 SER A CA 1
ATOM 741 C C . SER A 1 96 ? 21.599 -7.188 15.332 1.00 94.25 96 SER A C 1
ATOM 743 O O . SER A 1 96 ? 21.213 -7.008 16.491 1.00 94.25 96 SER A O 1
ATOM 745 N N . THR A 1 97 ? 22.896 -7.188 15.012 1.00 94.62 97 THR A N 1
ATOM 746 C CA . THR A 1 97 ? 23.996 -7.054 15.980 1.00 94.62 97 THR A CA 1
ATOM 747 C C . THR A 1 97 ? 24.475 -5.610 16.161 1.00 94.62 97 THR A C 1
ATOM 749 O O . THR A 1 97 ? 25.209 -5.326 17.108 1.00 94.62 97 THR A O 1
ATOM 752 N N . ALA A 1 98 ? 24.028 -4.671 15.320 1.00 94.94 98 ALA A N 1
ATOM 753 C CA . ALA A 1 98 ? 24.382 -3.254 15.405 1.00 94.94 98 ALA A CA 1
ATOM 754 C C . ALA A 1 98 ? 24.013 -2.643 16.764 1.00 94.94 98 ALA A C 1
ATOM 756 O O . ALA A 1 98 ? 22.911 -2.848 17.286 1.00 94.94 98 ALA A O 1
ATOM 757 N N . THR A 1 99 ? 24.907 -1.852 17.357 1.00 88.81 99 THR A N 1
ATOM 758 C CA . THR A 1 99 ? 24.629 -1.248 18.666 1.00 88.81 99 THR A CA 1
ATOM 759 C C . THR A 1 99 ? 23.711 -0.034 18.525 1.00 88.81 99 THR A C 1
ATOM 761 O O . THR A 1 99 ? 23.912 0.839 17.689 1.00 88.81 99 THR A O 1
ATOM 764 N N . ALA A 1 100 ? 22.683 0.053 19.372 1.00 83.56 100 ALA A N 1
ATOM 765 C CA . ALA A 1 100 ? 21.694 1.135 19.317 1.00 83.56 100 ALA A CA 1
ATOM 766 C C . ALA A 1 100 ? 22.254 2.517 19.719 1.00 83.56 100 ALA A C 1
ATOM 768 O O . ALA A 1 100 ? 21.581 3.531 19.512 1.00 83.56 100 ALA A O 1
ATOM 769 N N . ASN A 1 101 ? 23.453 2.533 20.311 1.00 82.81 101 ASN A N 1
ATOM 770 C CA . ASN A 1 101 ? 24.149 3.723 20.799 1.00 82.81 101 ASN A CA 1
ATOM 771 C C . ASN A 1 101 ? 25.123 4.302 19.764 1.00 82.81 101 ASN A C 1
ATOM 773 O O . ASN A 1 101 ? 25.653 5.386 19.993 1.00 82.81 101 ASN A O 1
ATOM 777 N N . ASP A 1 102 ? 25.311 3.625 18.628 1.00 89.44 102 ASP A N 1
ATOM 778 C CA . ASP A 1 102 ? 25.975 4.176 17.450 1.00 89.44 102 ASP A CA 1
ATOM 779 C C . ASP A 1 102 ? 24.949 4.363 16.317 1.00 89.44 102 ASP A C 1
ATOM 781 O O . ASP A 1 102 ? 24.759 3.486 15.469 1.00 89.44 102 ASP A O 1
ATOM 785 N N . PRO A 1 103 ? 24.248 5.514 16.296 1.00 82.31 103 PRO A N 1
ATOM 786 C CA . PRO A 1 103 ? 23.356 5.904 15.212 1.00 82.31 103 PRO A CA 1
ATOM 787 C C . PRO A 1 103 ? 23.919 5.700 13.809 1.00 82.31 103 PRO A C 1
ATOM 789 O O . PRO A 1 103 ? 23.168 5.343 12.904 1.00 82.31 103 PRO A O 1
ATOM 792 N N . ARG A 1 104 ? 25.216 5.955 13.610 1.00 79.94 104 ARG A N 1
ATOM 793 C CA . ARG A 1 104 ? 25.824 5.959 12.282 1.00 79.94 104 ARG A CA 1
ATOM 794 C C . ARG A 1 104 ? 26.055 4.536 11.788 1.00 79.94 104 ARG A C 1
ATOM 796 O O . ARG A 1 104 ? 25.708 4.251 10.643 1.00 79.94 104 ARG A O 1
ATOM 803 N N . ASP A 1 105 ? 26.589 3.660 12.639 1.00 89.81 105 ASP A N 1
ATOM 804 C CA . ASP A 1 105 ? 26.720 2.223 12.343 1.00 89.81 105 ASP A CA 1
ATOM 805 C C . ASP A 1 105 ? 25.352 1.606 12.044 1.00 89.81 105 ASP A C 1
ATOM 807 O O . ASP A 1 105 ? 25.157 0.963 11.014 1.00 89.81 105 ASP A O 1
ATOM 811 N N . LEU A 1 106 ? 24.372 1.893 12.906 1.00 87.31 106 LEU A N 1
ATOM 812 C CA . LEU A 1 106 ? 23.014 1.390 12.761 1.00 87.31 106 LEU A CA 1
ATOM 813 C C . LEU A 1 106 ? 22.413 1.806 11.407 1.00 87.31 106 LEU A C 1
ATOM 815 O O . LEU A 1 106 ? 21.925 0.949 10.671 1.00 87.31 106 LEU A O 1
ATOM 819 N N . ILE A 1 107 ? 22.468 3.104 11.066 1.00 80.94 107 ILE A N 1
ATOM 820 C CA . ILE A 1 107 ? 21.963 3.645 9.788 1.00 80.94 107 ILE A CA 1
ATOM 821 C C . ILE A 1 107 ? 22.661 2.986 8.599 1.00 80.94 107 ILE A C 1
ATOM 823 O O . ILE A 1 107 ? 21.976 2.521 7.693 1.00 80.94 107 ILE A O 1
ATOM 827 N N . THR A 1 108 ? 23.991 2.890 8.633 1.00 87.38 108 THR A N 1
ATOM 828 C CA . THR A 1 108 ? 24.783 2.292 7.546 1.00 87.38 108 THR A CA 1
ATOM 829 C C . THR A 1 108 ? 24.336 0.853 7.274 1.00 87.38 108 THR A C 1
ATOM 831 O O . THR A 1 108 ? 24.018 0.500 6.142 1.00 87.38 108 THR A O 1
ATOM 834 N N . LYS A 1 109 ? 24.189 0.038 8.323 1.00 92.88 109 LYS A N 1
ATOM 835 C CA . LYS A 1 109 ? 23.766 -1.365 8.190 1.00 92.88 109 LYS A CA 1
ATOM 836 C C . LYS A 1 109 ? 22.331 -1.525 7.691 1.00 92.88 109 LYS A C 1
ATOM 838 O O . LYS A 1 109 ? 22.016 -2.479 6.988 1.00 92.88 109 LYS A O 1
ATOM 843 N N . ALA A 1 110 ? 21.440 -0.594 8.020 1.00 87.12 110 ALA A N 1
ATOM 844 C CA . ALA A 1 110 ? 20.095 -0.602 7.454 1.00 87.12 110 ALA A CA 1
ATOM 845 C C . ALA A 1 110 ? 20.058 -0.200 5.979 1.00 87.12 110 ALA A C 1
ATOM 847 O O . ALA A 1 110 ? 19.280 -0.773 5.214 1.00 87.12 110 ALA A O 1
ATOM 848 N N . GLU A 1 111 ? 20.898 0.751 5.565 1.00 83.19 111 GLU A N 1
ATOM 849 C CA . GLU A 1 111 ? 21.087 1.064 4.146 1.00 83.19 111 GLU A CA 1
ATOM 850 C C . GLU A 1 111 ? 21.588 -0.173 3.386 1.00 83.19 111 GLU A C 1
ATOM 852 O O . GLU A 1 111 ? 21.076 -0.472 2.302 1.00 83.19 111 GLU A O 1
ATOM 857 N N . ASP A 1 112 ? 22.491 -0.952 3.988 1.00 90.44 112 ASP A N 1
ATOM 858 C CA . ASP A 1 112 ? 22.946 -2.225 3.426 1.00 90.44 112 ASP A CA 1
ATOM 859 C C . ASP A 1 112 ? 21.817 -3.258 3.326 1.00 90.44 112 ASP A C 1
ATOM 861 O O . ASP A 1 112 ? 21.669 -3.888 2.275 1.00 90.44 112 ASP A O 1
ATOM 865 N N . VAL A 1 113 ? 20.960 -3.403 4.344 1.00 91.56 113 VAL A N 1
ATOM 866 C CA . VAL A 1 113 ? 19.774 -4.281 4.264 1.00 91.56 113 VAL A CA 1
ATOM 867 C C . VAL A 1 113 ? 18.886 -3.903 3.078 1.00 91.56 113 VAL A C 1
ATOM 869 O O . VAL A 1 113 ? 18.468 -4.779 2.319 1.00 91.56 113 VAL A O 1
ATOM 872 N N . ILE A 1 114 ? 18.627 -2.610 2.865 1.00 83.81 114 ILE A N 1
ATOM 873 C CA . ILE A 1 114 ? 17.806 -2.143 1.737 1.00 83.81 114 ILE A CA 1
ATOM 874 C C . ILE A 1 114 ? 18.472 -2.436 0.404 1.00 83.81 114 ILE A C 1
ATOM 876 O O . ILE A 1 114 ? 17.813 -2.937 -0.506 1.00 83.81 114 ILE A O 1
ATOM 880 N N . LYS A 1 115 ? 19.770 -2.146 0.282 1.00 86.44 115 LYS A N 1
ATOM 881 C CA . LYS A 1 115 ? 20.542 -2.422 -0.932 1.00 86.44 115 LYS A CA 1
ATOM 882 C C . LYS A 1 115 ? 20.428 -3.899 -1.324 1.00 86.44 115 LYS A C 1
ATOM 884 O O . LYS A 1 115 ? 20.140 -4.201 -2.483 1.00 86.44 115 LYS A O 1
ATOM 889 N N . HIS A 1 116 ? 20.610 -4.812 -0.370 1.00 91.81 116 HIS A N 1
ATOM 890 C CA . HIS A 1 116 ? 20.515 -6.250 -0.632 1.00 91.81 116 HIS A CA 1
ATOM 891 C C . HIS A 1 116 ? 19.076 -6.697 -0.900 1.00 91.81 116 HIS A C 1
ATOM 893 O O . HIS A 1 116 ? 18.836 -7.505 -1.795 1.00 91.81 116 HIS A O 1
ATOM 899 N N . TYR A 1 117 ? 18.097 -6.131 -0.196 1.00 88.19 117 TYR A N 1
ATOM 900 C CA . TYR A 1 117 ? 16.684 -6.385 -0.465 1.00 88.19 117 TYR A CA 1
ATOM 901 C C . TYR A 1 117 ? 16.273 -5.947 -1.885 1.00 88.19 117 TYR A C 1
ATOM 903 O O . TYR A 1 117 ? 15.529 -6.655 -2.578 1.00 88.19 117 TYR A O 1
ATOM 911 N N . ASP A 1 118 ? 16.784 -4.809 -2.358 1.00 82.88 118 ASP A N 1
ATOM 912 C CA . ASP A 1 118 ? 16.586 -4.329 -3.726 1.00 82.88 118 ASP A CA 1
ATOM 913 C C . ASP A 1 118 ? 17.225 -5.273 -4.757 1.00 82.88 118 ASP A C 1
ATOM 915 O O . ASP A 1 118 ? 16.617 -5.527 -5.807 1.00 82.88 118 ASP A O 1
ATOM 919 N N . ASP A 1 119 ? 18.401 -5.847 -4.465 1.00 88.62 119 ASP A N 1
ATOM 920 C CA . ASP A 1 119 ? 18.999 -6.868 -5.332 1.00 88.62 119 ASP A CA 1
ATOM 921 C C . ASP A 1 119 ? 18.162 -8.153 -5.356 1.00 88.62 119 ASP A C 1
ATOM 923 O O . ASP A 1 119 ? 17.784 -8.597 -6.441 1.00 88.62 119 ASP A O 1
ATOM 927 N N . VAL A 1 120 ? 17.740 -8.686 -4.202 1.00 92.12 120 VAL A N 1
ATOM 928 C CA . VAL A 1 120 ? 16.820 -9.842 -4.130 1.00 92.12 120 VAL A CA 1
ATOM 929 C C . VAL A 1 120 ? 15.553 -9.572 -4.944 1.00 92.12 120 VAL A C 1
ATOM 931 O O . VAL A 1 120 ? 15.147 -10.396 -5.768 1.00 92.12 120 VAL A O 1
ATOM 934 N N . THR A 1 121 ? 14.968 -8.379 -4.809 1.00 83.06 121 THR A N 1
ATOM 935 C CA . THR A 1 121 ? 13.800 -7.952 -5.592 1.00 83.06 121 THR A CA 1
ATOM 936 C C . THR A 1 121 ? 14.087 -7.940 -7.094 1.00 83.06 121 THR A C 1
ATOM 938 O O . THR A 1 121 ? 13.247 -8.351 -7.902 1.00 83.06 121 THR A O 1
ATOM 941 N N . LYS A 1 122 ? 15.263 -7.461 -7.506 1.00 81.75 122 LYS A N 1
ATOM 942 C CA . LYS A 1 122 ? 15.697 -7.460 -8.907 1.00 81.75 122 LYS A CA 1
ATOM 943 C C . LYS A 1 122 ? 15.873 -8.885 -9.433 1.00 81.75 122 LYS A C 1
ATOM 945 O O . LYS A 1 122 ? 15.370 -9.174 -10.519 1.00 81.75 122 LYS A O 1
ATOM 950 N N . LYS A 1 123 ? 16.519 -9.782 -8.681 1.00 92.50 123 LYS A N 1
ATOM 951 C CA . LYS A 1 123 ? 16.695 -11.194 -9.069 1.00 92.50 123 LYS A CA 1
ATOM 952 C C . LYS A 1 123 ? 15.358 -11.925 -9.157 1.00 92.50 123 LYS A C 1
ATOM 954 O O . LYS A 1 123 ? 15.083 -12.580 -10.161 1.00 92.50 123 LYS A O 1
ATOM 959 N N . TYR A 1 124 ? 14.468 -11.727 -8.190 1.00 92.06 124 TYR A N 1
ATOM 960 C CA . TYR A 1 124 ? 13.122 -12.298 -8.227 1.00 92.06 124 TYR A CA 1
ATOM 961 C C . TYR A 1 124 ? 12.325 -11.832 -9.458 1.00 92.06 124 TYR A C 1
ATOM 963 O O . TYR A 1 124 ? 11.658 -12.627 -10.123 1.00 92.06 124 TYR A O 1
ATOM 971 N N . LYS A 1 125 ? 12.442 -10.556 -9.845 1.00 80.12 125 LYS A N 1
ATOM 972 C CA . LYS A 1 125 ? 11.837 -10.060 -11.094 1.00 80.12 125 LYS A CA 1
ATOM 973 C C . LYS A 1 125 ? 12.367 -10.787 -12.329 1.00 80.12 125 LYS A C 1
ATOM 975 O O . LYS A 1 125 ? 11.590 -11.068 -13.234 1.00 80.12 125 LYS A O 1
ATOM 980 N N . THR A 1 126 ? 13.657 -11.125 -12.377 1.00 85.31 126 THR A N 1
ATOM 981 C CA . THR A 1 126 ? 14.196 -11.911 -13.502 1.00 85.31 126 THR A CA 1
ATOM 982 C C . THR A 1 126 ? 13.623 -13.329 -13.549 1.00 85.31 126 THR A C 1
ATOM 984 O O . THR A 1 126 ? 13.292 -13.803 -14.631 1.00 85.31 126 THR A O 1
ATOM 987 N N . VAL A 1 127 ? 13.401 -13.956 -12.388 1.00 90.44 127 VAL A N 1
ATOM 988 C CA . VAL A 1 127 ? 12.734 -15.264 -12.272 1.00 90.44 127 VAL A CA 1
ATOM 989 C C . VAL A 1 127 ? 11.275 -15.187 -12.747 1.00 90.44 127 VAL A C 1
ATOM 991 O O . VAL A 1 127 ? 10.844 -15.989 -13.569 1.00 90.44 127 VAL A O 1
ATOM 994 N N . THR A 1 128 ? 10.514 -14.183 -12.305 1.00 81.31 128 THR A N 1
ATOM 995 C CA . THR A 1 128 ? 9.085 -14.045 -12.662 1.00 81.31 128 THR A CA 1
ATOM 996 C C . THR A 1 128 ? 8.838 -13.650 -14.117 1.00 81.31 128 THR A C 1
ATOM 998 O O . THR A 1 128 ? 7.820 -14.040 -14.693 1.00 81.31 128 THR A O 1
ATOM 1001 N N . VAL A 1 129 ? 9.775 -12.939 -14.757 1.00 78.44 129 VAL A N 1
ATOM 1002 C CA . VAL A 1 129 ? 9.732 -12.691 -16.211 1.00 78.44 129 VAL A CA 1
ATOM 1003 C C . VAL A 1 129 ? 9.700 -14.003 -17.003 1.00 78.44 129 VAL A C 1
ATOM 1005 O O . VAL A 1 129 ? 9.106 -14.024 -18.077 1.00 78.44 129 VAL A O 1
ATOM 1008 N N . LYS A 1 130 ? 10.277 -15.078 -16.451 1.00 91.31 130 LYS A N 1
ATOM 1009 C CA . LYS A 1 130 ? 10.332 -16.429 -17.021 1.00 91.31 130 LYS A CA 1
ATOM 1010 C C . LYS A 1 130 ? 9.280 -17.382 -16.448 1.00 91.31 130 LYS A C 1
ATOM 1012 O O . LYS A 1 130 ? 9.439 -18.597 -16.511 1.00 91.31 130 LYS A O 1
ATOM 1017 N N . SER A 1 131 ? 8.215 -16.849 -15.846 1.00 82.88 131 SER A N 1
ATOM 1018 C CA . SER A 1 131 ? 7.187 -17.652 -15.168 1.00 82.88 131 SER A CA 1
ATOM 1019 C C . SER A 1 131 ? 6.593 -18.754 -16.050 1.00 82.88 131 SER A C 1
ATOM 1021 O O . SER A 1 131 ? 6.424 -19.871 -15.575 1.00 82.88 131 SER A O 1
ATOM 1023 N N . THR A 1 132 ? 6.326 -18.470 -17.330 1.00 84.44 132 THR A N 1
ATOM 1024 C CA . THR A 1 132 ? 5.761 -19.448 -18.278 1.00 84.44 132 THR A CA 1
ATOM 1025 C C . THR A 1 132 ? 6.768 -20.543 -18.626 1.00 84.44 132 THR A C 1
ATOM 1027 O O . THR A 1 132 ? 6.418 -21.720 -18.682 1.00 84.44 132 THR A O 1
ATOM 1030 N N . GLU A 1 133 ? 8.036 -20.185 -18.816 1.00 95.31 133 GLU A N 1
ATOM 1031 C CA . GLU A 1 133 ? 9.102 -21.152 -19.064 1.00 95.31 133 GLU A CA 1
ATOM 1032 C C . GLU A 1 133 ? 9.365 -22.035 -17.838 1.00 95.31 133 GLU A C 1
ATOM 1034 O O . GLU A 1 133 ? 9.541 -23.242 -17.990 1.00 95.31 133 GLU A O 1
ATOM 1039 N N . TYR A 1 134 ? 9.315 -21.479 -16.621 1.00 94.69 134 TYR A N 1
ATOM 1040 C CA . TYR A 1 134 ? 9.394 -22.271 -15.390 1.00 94.69 134 TYR A CA 1
ATOM 1041 C C . TYR A 1 134 ? 8.226 -23.244 -15.253 1.00 94.69 134 TYR A C 1
ATOM 1043 O O . TYR A 1 134 ? 8.453 -24.419 -14.965 1.00 94.69 134 TYR A O 1
ATOM 1051 N N . THR A 1 135 ? 6.983 -22.792 -15.446 1.00 91.50 135 THR A N 1
ATOM 1052 C CA . THR A 1 135 ? 5.814 -23.674 -15.309 1.00 91.50 135 THR A CA 1
ATOM 1053 C C . THR A 1 135 ? 5.819 -24.777 -16.364 1.00 91.50 135 THR A C 1
ATOM 1055 O O . THR A 1 135 ? 5.535 -25.926 -16.022 1.00 91.50 135 THR A O 1
ATOM 1058 N N . GLY A 1 136 ? 6.222 -24.464 -17.600 1.00 93.62 136 GLY A N 1
ATOM 1059 C CA . GLY A 1 136 ? 6.377 -25.438 -18.680 1.00 93.62 136 GLY A CA 1
ATOM 1060 C C . GLY A 1 136 ? 7.497 -26.453 -18.433 1.00 93.62 136 GLY A C 1
ATOM 1061 O O . GLY A 1 136 ? 7.272 -27.652 -18.580 1.00 93.62 136 GLY A O 1
ATOM 1062 N N . ALA A 1 137 ? 8.684 -25.994 -18.021 1.00 94.88 137 ALA A N 1
ATOM 1063 C CA . ALA A 1 137 ? 9.833 -26.870 -17.778 1.00 94.88 137 ALA A CA 1
ATOM 1064 C C . ALA A 1 137 ? 9.645 -27.764 -16.541 1.00 94.88 137 ALA A C 1
ATOM 1066 O O . ALA A 1 137 ? 10.047 -28.927 -16.551 1.00 94.88 137 ALA A O 1
ATOM 1067 N N . LEU A 1 138 ? 9.028 -27.239 -15.475 1.00 95.31 138 LEU A N 1
ATOM 1068 C CA . LEU A 1 138 ? 8.779 -27.994 -14.250 1.00 95.31 138 LEU A CA 1
ATOM 1069 C C . LEU A 1 138 ? 7.588 -28.939 -14.417 1.00 95.31 138 LEU A C 1
ATOM 1071 O O . LEU A 1 138 ? 7.772 -30.138 -14.293 1.00 95.31 138 LEU A O 1
ATOM 1075 N N . GLY A 1 139 ? 6.379 -28.457 -14.714 1.00 90.19 139 GLY A N 1
ATOM 1076 C CA . GLY A 1 139 ? 5.172 -29.283 -14.880 1.00 90.19 139 GLY A CA 1
ATOM 1077 C C . GLY A 1 139 ? 4.804 -30.226 -13.706 1.00 90.19 139 GLY A C 1
ATOM 1078 O O . GLY A 1 139 ? 5.638 -30.744 -12.956 1.00 90.19 139 GLY A O 1
ATOM 1079 N N . GLY A 1 140 ? 3.514 -30.529 -13.553 1.00 93.44 140 GLY A N 1
ATOM 1080 C CA . GLY A 1 140 ? 3.038 -31.429 -12.493 1.00 93.44 140 GLY A CA 1
ATOM 1081 C C . GLY A 1 140 ? 3.444 -30.955 -11.090 1.00 93.44 140 GLY A C 1
ATOM 1082 O O . GLY A 1 140 ? 3.418 -29.762 -10.802 1.00 93.44 140 GLY A O 1
ATOM 1083 N N . ALA A 1 141 ? 3.856 -31.877 -10.215 1.00 93.50 141 ALA A N 1
ATOM 1084 C CA . ALA A 1 141 ? 4.175 -31.559 -8.819 1.00 93.50 141 ALA A CA 1
ATOM 1085 C C . ALA A 1 141 ? 5.369 -30.595 -8.642 1.00 93.50 141 ALA A C 1
ATOM 1087 O O . ALA A 1 141 ? 5.420 -29.861 -7.657 1.00 93.50 141 ALA A O 1
ATOM 1088 N N . GLU A 1 142 ? 6.321 -30.555 -9.583 1.00 96.06 142 GLU A N 1
ATOM 1089 C CA . GLU A 1 142 ? 7.494 -29.675 -9.467 1.00 96.06 142 GLU A CA 1
ATOM 1090 C C . GLU A 1 142 ? 7.172 -28.201 -9.724 1.00 96.06 142 GLU A C 1
ATOM 1092 O O . GLU A 1 142 ? 7.910 -27.332 -9.261 1.00 96.06 142 GLU A O 1
ATOM 1097 N N . GLN A 1 143 ? 6.045 -27.901 -10.380 1.00 93.62 143 GLN A N 1
ATOM 1098 C CA . GLN A 1 143 ? 5.574 -26.527 -10.566 1.00 93.62 143 GLN A CA 1
ATOM 1099 C C . GLN A 1 143 ? 5.389 -25.798 -9.225 1.00 93.62 143 GLN A C 1
ATOM 1101 O O . GLN A 1 143 ? 5.618 -24.590 -9.141 1.00 93.62 143 GLN A O 1
ATOM 1106 N N . ASN A 1 144 ? 5.063 -26.537 -8.158 1.00 89.88 144 ASN A N 1
ATOM 1107 C CA . ASN A 1 144 ? 4.919 -25.985 -6.813 1.00 89.88 144 ASN A CA 1
ATOM 1108 C C . ASN A 1 144 ? 6.192 -25.288 -6.324 1.00 89.88 144 ASN A C 1
ATOM 1110 O O . ASN A 1 144 ? 6.084 -24.307 -5.602 1.00 89.88 144 ASN A O 1
ATOM 1114 N N . LYS A 1 145 ? 7.384 -25.709 -6.762 1.00 96.12 145 LYS A N 1
ATOM 1115 C CA . LYS A 1 145 ? 8.651 -25.079 -6.355 1.00 96.12 145 LYS A CA 1
ATOM 1116 C C . LYS A 1 145 ? 8.725 -23.613 -6.789 1.00 96.12 145 LYS A C 1
ATOM 1118 O O . LYS A 1 145 ? 9.169 -22.764 -6.023 1.00 96.12 145 LYS A O 1
ATOM 1123 N N . TYR A 1 146 ? 8.244 -23.299 -7.995 1.00 94.31 146 TYR A N 1
ATOM 1124 C CA . TYR A 1 146 ? 8.145 -21.916 -8.469 1.00 94.31 146 TYR A CA 1
ATOM 1125 C C . TYR A 1 146 ? 7.084 -21.136 -7.676 1.00 94.31 146 TYR A C 1
ATOM 1127 O O . TYR A 1 146 ? 7.356 -20.038 -7.188 1.00 94.31 146 TYR A O 1
ATOM 1135 N N . THR A 1 147 ? 5.901 -21.728 -7.482 1.00 83.62 147 THR A N 1
ATOM 1136 C CA . THR A 1 147 ? 4.810 -21.119 -6.702 1.00 83.62 147 THR A CA 1
ATOM 1137 C C . THR A 1 147 ? 5.240 -20.794 -5.269 1.00 83.62 147 THR A C 1
ATOM 1139 O O . THR A 1 147 ? 4.929 -19.719 -4.758 1.00 83.62 147 THR A O 1
ATOM 1142 N N . GLU A 1 148 ? 5.995 -21.686 -4.627 1.00 89.12 148 GLU A N 1
ATOM 1143 C CA . GLU A 1 148 ? 6.533 -21.490 -3.281 1.00 89.12 148 GLU A CA 1
ATOM 1144 C C . GLU A 1 148 ? 7.522 -20.322 -3.221 1.00 89.12 148 GLU A C 1
ATOM 1146 O O . GLU A 1 148 ? 7.446 -19.526 -2.288 1.00 89.12 148 GLU A O 1
ATOM 1151 N N . VAL A 1 149 ? 8.401 -20.161 -4.218 1.00 95.06 149 VAL A N 1
ATOM 1152 C CA . VAL A 1 149 ? 9.291 -18.987 -4.311 1.00 95.06 149 VAL A CA 1
ATOM 1153 C C . VAL A 1 149 ? 8.481 -17.698 -4.431 1.00 95.06 149 VAL A C 1
ATOM 1155 O O . VAL A 1 149 ? 8.755 -16.738 -3.714 1.00 95.06 149 VAL A O 1
ATOM 1158 N N . THR A 1 150 ? 7.458 -17.671 -5.290 1.00 83.44 150 THR A N 1
ATOM 1159 C CA . THR A 1 150 ? 6.568 -16.508 -5.431 1.00 83.44 150 THR A CA 1
ATOM 1160 C C . THR A 1 150 ? 5.834 -16.181 -4.135 1.00 83.44 150 THR A C 1
ATOM 1162 O O . THR A 1 150 ? 5.786 -15.017 -3.742 1.00 83.44 150 THR A O 1
ATOM 1165 N N . SER A 1 151 ? 5.309 -17.194 -3.445 1.00 76.75 151 SER A N 1
ATOM 1166 C CA . SER A 1 151 ? 4.623 -17.016 -2.165 1.00 76.75 151 SER A CA 1
ATOM 1167 C C . SER A 1 151 ? 5.565 -16.481 -1.083 1.00 76.75 151 SER A C 1
ATOM 1169 O O . SER A 1 151 ? 5.235 -15.490 -0.434 1.00 76.75 151 SER A O 1
ATOM 1171 N N . GLN A 1 152 ? 6.757 -17.067 -0.929 1.00 90.12 152 GLN A N 1
ATOM 1172 C CA . GLN A 1 152 ? 7.723 -16.620 0.080 1.00 90.12 152 GLN A CA 1
ATOM 1173 C C . GLN A 1 152 ? 8.283 -15.232 -0.217 1.00 90.12 152 GLN A C 1
ATOM 1175 O O . GLN A 1 152 ? 8.469 -14.437 0.702 1.00 90.12 152 GLN A O 1
ATOM 1180 N N . PHE A 1 153 ? 8.504 -14.903 -1.491 1.00 89.44 153 PHE A N 1
ATOM 1181 C CA . PHE A 1 153 ? 8.899 -13.548 -1.851 1.00 89.44 153 PHE A CA 1
ATOM 1182 C C . PHE A 1 153 ? 7.779 -12.548 -1.555 1.00 89.44 153 PHE A C 1
ATOM 1184 O O . PHE A 1 153 ? 8.080 -11.466 -1.070 1.00 89.44 153 PHE A O 1
ATOM 1191 N N . GLY A 1 154 ? 6.509 -12.910 -1.778 1.00 72.50 154 GLY A N 1
ATOM 1192 C CA . GLY A 1 154 ? 5.355 -12.106 -1.363 1.00 72.50 154 GLY A CA 1
ATOM 1193 C C . GLY A 1 154 ? 5.357 -11.819 0.140 1.00 72.50 154 GLY A C 1
ATOM 1194 O O . GLY A 1 154 ? 5.294 -10.661 0.532 1.00 72.50 154 GLY A O 1
ATOM 1195 N N . LEU A 1 155 ? 5.563 -12.847 0.972 1.00 77.25 155 LEU A N 1
ATOM 1196 C CA . LEU A 1 155 ? 5.666 -12.688 2.430 1.00 77.25 155 LEU A CA 1
ATOM 1197 C C . LEU A 1 155 ? 6.839 -11.791 2.847 1.00 77.25 155 LEU A C 1
ATOM 1199 O O . LEU A 1 155 ? 6.696 -10.961 3.742 1.00 77.25 155 LEU A O 1
ATOM 1203 N N . LEU A 1 156 ? 7.998 -11.941 2.200 1.00 83.12 156 LEU A N 1
ATOM 1204 C CA . LEU A 1 156 ? 9.140 -11.056 2.427 1.00 83.12 156 LEU A CA 1
ATOM 1205 C C . LEU A 1 156 ? 8.821 -9.618 1.979 1.00 83.12 156 LEU A C 1
ATOM 1207 O O . LEU A 1 156 ? 9.219 -8.663 2.645 1.00 83.12 156 LEU A O 1
ATOM 1211 N N . GLN A 1 157 ? 8.079 -9.465 0.878 1.00 76.31 157 GLN A N 1
ATOM 1212 C CA . GLN A 1 157 ? 7.646 -8.175 0.359 1.00 76.31 157 GLN A CA 1
ATOM 1213 C C . GLN A 1 157 ? 6.676 -7.466 1.278 1.00 76.31 157 GLN A C 1
ATOM 1215 O O . GLN A 1 157 ? 6.832 -6.268 1.467 1.00 76.31 157 GLN A O 1
ATOM 1220 N N . ASP A 1 158 ? 5.712 -8.171 1.853 1.00 65.88 158 ASP A N 1
ATOM 1221 C CA . ASP A 1 158 ? 4.719 -7.570 2.736 1.00 65.88 158 ASP A CA 1
ATOM 1222 C C . ASP A 1 158 ? 5.393 -6.950 3.970 1.00 65.88 158 ASP A C 1
ATOM 1224 O O . ASP A 1 158 ? 5.080 -5.820 4.344 1.00 65.88 158 ASP A O 1
ATOM 1228 N N . ILE A 1 159 ? 6.418 -7.615 4.519 1.00 66.12 159 ILE A N 1
ATOM 1229 C CA . ILE A 1 159 ? 7.206 -7.072 5.637 1.00 66.12 159 ILE A CA 1
ATOM 1230 C C . ILE A 1 159 ? 8.157 -5.958 5.165 1.00 66.12 159 ILE A C 1
ATOM 1232 O O . ILE A 1 159 ? 8.256 -4.911 5.803 1.00 66.12 159 ILE A O 1
ATOM 1236 N N . GLY A 1 160 ? 8.829 -6.130 4.021 1.00 55.72 160 GLY A N 1
ATOM 1237 C CA . GLY A 1 160 ? 9.717 -5.102 3.462 1.00 55.72 160 GLY A CA 1
ATOM 1238 C C . GLY A 1 160 ? 8.974 -3.832 3.025 1.00 55.72 160 GLY A C 1
ATOM 1239 O O . GLY A 1 160 ? 9.506 -2.724 3.104 1.00 55.72 160 GLY A O 1
ATOM 1240 N N . LEU A 1 161 ? 7.719 -3.963 2.591 1.00 44.34 161 LEU A N 1
ATOM 1241 C CA . LEU A 1 161 ? 6.865 -2.860 2.166 1.00 44.34 161 LEU A CA 1
ATOM 1242 C C . LEU A 1 161 ? 6.410 -1.999 3.342 1.00 44.34 161 LEU A C 1
ATOM 1244 O O . LEU A 1 161 ? 6.311 -0.790 3.133 1.00 44.34 161 LEU A O 1
ATOM 1248 N N . LEU A 1 162 ? 6.209 -2.546 4.546 1.00 48.72 162 LEU A N 1
ATOM 1249 C CA . LEU A 1 162 ? 5.958 -1.739 5.754 1.00 48.72 162 LEU A CA 1
ATOM 1250 C C . LEU A 1 162 ? 7.051 -0.672 5.950 1.00 48.72 162 LEU A C 1
ATOM 1252 O O . LEU A 1 162 ? 6.759 0.475 6.264 1.00 48.72 162 LEU A O 1
ATOM 1256 N N . TYR A 1 163 ? 8.301 -0.996 5.613 1.00 50.03 163 TYR A N 1
ATOM 1257 C CA . TYR A 1 163 ? 9.436 -0.078 5.742 1.00 50.03 163 TYR A CA 1
ATOM 1258 C C . TYR A 1 163 ? 9.630 0.897 4.575 1.00 50.03 163 TYR A C 1
ATOM 1260 O O . TYR A 1 163 ? 10.193 1.983 4.733 1.00 50.03 163 TYR A O 1
ATOM 1268 N N . VAL A 1 164 ? 9.167 0.527 3.379 1.00 43.69 164 VAL A N 1
ATOM 1269 C CA . VAL A 1 164 ? 9.318 1.340 2.159 1.00 43.69 164 VAL A CA 1
ATOM 1270 C C . VAL A 1 164 ? 8.146 2.320 1.981 1.00 43.69 164 VAL A C 1
ATOM 1272 O O . VAL A 1 164 ? 8.242 3.273 1.190 1.00 43.69 164 VAL A O 1
ATOM 1275 N N . HIS A 1 165 ? 7.042 2.164 2.719 1.00 38.28 165 HIS A N 1
ATOM 1276 C CA . HIS A 1 165 ? 5.929 3.117 2.753 1.00 38.28 165 HIS A CA 1
ATOM 1277 C C . HIS A 1 165 ? 6.232 4.337 3.638 1.00 38.28 165 HIS A C 1
ATOM 1279 O O . HIS A 1 165 ? 5.636 4.527 4.674 1.00 38.28 165 HIS A O 1
ATOM 1285 N N . GLY A 1 166 ? 7.116 5.212 3.148 1.00 38.72 166 GLY A N 1
ATOM 1286 C CA . GLY A 1 166 ? 6.983 6.670 3.252 1.00 38.72 166 GLY A CA 1
ATOM 1287 C C . GLY A 1 166 ? 6.827 7.298 4.643 1.00 38.72 166 GLY A C 1
ATOM 1288 O O . GLY A 1 166 ? 5.763 7.264 5.233 1.00 38.72 166 GLY A O 1
ATOM 1289 N N . HIS A 1 167 ? 7.877 8.011 5.048 1.00 40.41 167 HIS A N 1
ATOM 1290 C CA . HIS A 1 167 ? 7.925 9.007 6.119 1.00 40.41 167 HIS A CA 1
ATOM 1291 C C . HIS A 1 167 ? 6.759 10.011 6.193 1.00 40.41 167 HIS A C 1
ATOM 1293 O O . HIS A 1 167 ? 5.860 10.083 5.370 1.00 40.41 167 HIS A O 1
ATOM 1299 N N . THR A 1 168 ? 6.858 10.881 7.178 1.00 37.03 168 THR A N 1
ATOM 1300 C CA . THR A 1 168 ? 5.825 11.764 7.700 1.00 37.03 168 THR A CA 1
ATOM 1301 C C . THR A 1 168 ? 5.786 13.157 7.185 1.00 37.03 168 THR A C 1
ATOM 1303 O O . THR A 1 168 ? 4.693 13.695 7.051 1.00 37.03 168 THR A O 1
ATOM 1306 N N . ASN A 1 169 ? 6.917 13.640 6.694 1.00 40.34 169 ASN A N 1
ATOM 1307 C CA . ASN A 1 169 ? 7.003 14.679 5.674 1.00 40.34 169 ASN A CA 1
ATOM 1308 C C . ASN A 1 169 ? 6.181 14.354 4.398 1.00 40.34 169 ASN A C 1
ATOM 1310 O O . ASN A 1 169 ? 6.268 15.085 3.415 1.00 40.34 169 ASN A O 1
ATOM 1314 N N . LEU A 1 170 ? 5.400 13.264 4.402 1.00 48.81 170 LEU A N 1
ATOM 1315 C CA . LEU A 1 170 ? 4.589 12.713 3.327 1.00 48.81 170 LEU A CA 1
ATOM 1316 C C . LEU A 1 170 ? 3.145 12.372 3.766 1.00 48.81 170 LEU A C 1
ATOM 1318 O O . LEU A 1 170 ? 2.420 11.708 3.025 1.00 48.81 170 LEU A O 1
ATOM 1322 N N . THR A 1 171 ? 2.720 12.828 4.947 1.00 52.97 171 THR A N 1
ATOM 1323 C CA . THR A 1 171 ? 1.289 13.022 5.244 1.00 52.97 171 THR A CA 1
ATOM 1324 C C . THR A 1 171 ? 0.849 14.368 4.657 1.00 52.97 171 THR A C 1
ATOM 1326 O O . THR A 1 171 ? 1.554 14.914 3.801 1.00 52.97 171 THR A O 1
ATOM 1329 N N . ASP A 1 172 ? -0.283 14.938 5.064 1.00 63.94 172 ASP A N 1
ATOM 1330 C CA . ASP A 1 172 ? -0.592 16.339 4.761 1.00 63.94 172 ASP A CA 1
ATOM 1331 C C . ASP A 1 172 ? 0.391 17.291 5.504 1.00 63.94 172 ASP A C 1
ATOM 1333 O O . ASP A 1 172 ? -0.028 18.184 6.231 1.00 63.94 172 ASP A O 1
ATOM 1337 N N . LEU A 1 173 ? 1.712 17.106 5.358 1.00 65.44 173 LEU A N 1
ATOM 1338 C CA . LEU A 1 173 ? 2.773 18.026 5.778 1.00 65.44 173 LEU A CA 1
ATOM 1339 C C . LEU A 1 173 ? 3.336 18.758 4.559 1.00 65.44 173 LEU A C 1
ATOM 1341 O O . LEU A 1 173 ? 3.448 18.212 3.459 1.00 65.44 173 LEU A O 1
ATOM 1345 N N . ASN A 1 174 ? 3.688 20.021 4.738 1.00 65.94 174 ASN A N 1
ATOM 1346 C CA . ASN A 1 174 ? 4.395 20.821 3.753 1.00 65.94 174 ASN A CA 1
ATOM 1347 C C . ASN A 1 174 ? 5.869 20.395 3.658 1.00 65.94 174 ASN A C 1
ATOM 1349 O O . ASN A 1 174 ? 6.409 19.676 4.504 1.00 65.94 174 ASN A O 1
ATOM 1353 N N . THR A 1 175 ? 6.561 20.913 2.641 1.00 62.97 175 THR A N 1
ATOM 1354 C CA . THR A 1 175 ? 8.027 20.866 2.581 1.00 62.97 175 THR A CA 1
ATOM 1355 C C . THR A 1 175 ? 8.607 21.484 3.857 1.00 62.97 175 THR A C 1
ATOM 1357 O O . THR A 1 175 ? 8.342 22.647 4.146 1.00 62.97 175 THR A O 1
ATOM 1360 N N . GLY A 1 176 ? 9.390 20.711 4.615 1.00 65.25 176 GLY A N 1
ATOM 1361 C CA . GLY A 1 176 ? 9.900 21.118 5.932 1.00 65.25 176 GLY A CA 1
ATOM 1362 C C . GLY A 1 176 ? 9.124 20.548 7.124 1.00 65.25 176 GLY A C 1
ATOM 1363 O O . GLY A 1 176 ? 9.407 20.935 8.249 1.00 65.25 176 GLY A O 1
ATOM 1364 N N . GLY A 1 177 ? 8.165 19.645 6.890 1.00 65.12 177 GLY A N 1
ATOM 1365 C CA . GLY A 1 177 ? 7.505 18.879 7.951 1.00 65.12 177 GLY A CA 1
ATOM 1366 C C . GLY A 1 177 ? 6.368 19.615 8.659 1.00 65.12 177 GLY A C 1
ATOM 1367 O O . GLY A 1 177 ? 5.719 19.043 9.522 1.00 65.12 177 GLY A O 1
ATOM 1368 N N . THR A 1 178 ? 6.054 20.861 8.302 1.00 76.12 178 THR A N 1
ATOM 1369 C CA . THR A 1 178 ? 4.950 21.587 8.949 1.00 76.12 178 THR A CA 1
ATOM 1370 C C . THR A 1 178 ? 3.585 21.051 8.528 1.00 76.12 178 THR A C 1
ATOM 1372 O O . THR A 1 178 ? 3.389 20.726 7.361 1.00 76.12 178 THR A O 1
ATOM 1375 N N . ALA A 1 179 ? 2.617 20.977 9.442 1.00 78.69 179 ALA A N 1
ATOM 1376 C CA . ALA A 1 179 ? 1.260 20.526 9.119 1.00 78.69 179 ALA A CA 1
ATOM 1377 C C . ALA A 1 179 ? 0.578 21.411 8.056 1.00 78.69 179 ALA A C 1
ATOM 1379 O O . ALA A 1 179 ? 0.644 22.639 8.112 1.00 78.69 179 ALA A O 1
ATOM 1380 N N . GLN A 1 180 ? -0.096 20.798 7.081 1.00 75.62 180 GLN A N 1
ATOM 1381 C CA . GLN A 1 180 ? -0.950 21.502 6.123 1.00 75.62 180 GLN A CA 1
ATOM 1382 C C . GLN A 1 180 ? -2.277 21.900 6.764 1.00 75.62 180 GLN A C 1
ATOM 1384 O O . GLN A 1 180 ? -2.760 21.289 7.725 1.00 75.62 180 GLN A O 1
ATOM 1389 N N . THR A 1 181 ? -2.917 22.895 6.155 1.00 73.50 181 THR A N 1
ATOM 1390 C CA . THR A 1 181 ? -4.275 23.312 6.492 1.00 73.50 181 THR A CA 1
ATOM 1391 C C . THR A 1 181 ? -5.234 22.125 6.375 1.00 73.50 181 THR A C 1
ATOM 1393 O O . THR A 1 181 ? -5.416 21.560 5.301 1.00 73.50 181 THR A O 1
ATOM 1396 N N . GLY A 1 182 ? -5.851 21.741 7.495 1.00 79.94 182 GLY A N 1
ATOM 1397 C CA . GLY A 1 182 ? -6.812 20.637 7.567 1.00 79.94 182 GLY A CA 1
ATOM 1398 C C . GLY A 1 182 ? -6.239 19.297 8.037 1.00 79.94 182 GLY A C 1
ATOM 1399 O O . GLY A 1 182 ? -7.032 18.429 8.409 1.00 79.94 182 GLY A O 1
ATOM 1400 N N . LEU A 1 183 ? -4.910 19.127 8.126 1.00 84.31 183 LEU A N 1
ATOM 1401 C CA . LEU A 1 183 ? -4.334 17.906 8.711 1.00 84.31 183 LEU A CA 1
ATOM 1402 C C . LEU A 1 183 ? -4.812 17.714 10.154 1.00 84.31 183 LEU A C 1
ATOM 1404 O O . LEU A 1 183 ? -5.204 16.612 10.528 1.00 84.31 183 LEU A O 1
ATOM 1408 N N . ALA A 1 184 ? -4.856 18.794 10.938 1.00 88.81 184 ALA A N 1
ATOM 1409 C CA . ALA A 1 184 ? -5.349 18.749 12.310 1.00 88.81 184 ALA A CA 1
ATOM 1410 C C . ALA A 1 184 ? -6.806 18.262 12.392 1.00 88.81 184 ALA A C 1
ATOM 1412 O O . ALA A 1 184 ? -7.139 17.432 13.236 1.00 88.81 184 ALA A O 1
ATOM 1413 N N . THR A 1 185 ? -7.663 18.714 11.471 1.00 87.25 185 THR A N 1
ATOM 1414 C CA . THR A 1 185 ? -9.056 18.259 11.368 1.00 87.25 185 THR A CA 1
ATOM 1415 C C . THR A 1 185 ? -9.129 16.778 11.013 1.00 87.25 185 THR A C 1
ATOM 1417 O O . THR A 1 185 ? -9.824 16.031 11.694 1.00 87.25 185 THR A O 1
ATOM 1420 N N . LYS A 1 186 ? -8.374 16.320 10.005 1.00 87.50 186 LYS A N 1
ATOM 1421 C CA . LYS A 1 186 ? -8.345 14.898 9.626 1.00 87.50 186 LYS A CA 1
ATOM 1422 C C . LYS A 1 186 ? -7.819 14.014 10.757 1.00 87.50 186 LYS A C 1
ATOM 1424 O O . LYS A 1 186 ? -8.387 12.960 11.016 1.00 87.50 186 LYS A O 1
ATOM 1429 N N . ALA A 1 187 ? -6.782 14.459 11.463 1.00 91.88 187 ALA A N 1
ATOM 1430 C CA . ALA A 1 187 ? -6.244 13.765 12.626 1.00 91.88 187 ALA A CA 1
ATOM 1431 C C . ALA A 1 187 ? -7.263 13.724 13.782 1.00 91.88 187 ALA A C 1
ATOM 1433 O O . ALA A 1 187 ? -7.426 12.690 14.428 1.00 91.88 187 ALA A O 1
ATOM 1434 N N . ALA A 1 188 ? -8.029 14.799 13.999 1.00 93.31 188 ALA A N 1
ATOM 1435 C CA . ALA A 1 188 ? -9.128 14.805 14.963 1.00 93.31 188 ALA A CA 1
ATOM 1436 C C . ALA A 1 188 ? -10.244 13.816 14.577 1.00 93.31 188 ALA A C 1
ATOM 1438 O O . ALA A 1 188 ? -10.707 13.064 15.434 1.00 93.31 188 ALA A O 1
ATOM 1439 N N . THR A 1 189 ? -10.615 13.742 13.295 1.00 90.31 189 THR A N 1
ATOM 1440 C CA . THR A 1 189 ? -11.559 12.732 12.794 1.00 90.31 189 THR A CA 1
ATOM 1441 C C . THR A 1 189 ? -11.001 11.318 12.960 1.00 90.31 189 THR A C 1
ATOM 1443 O O . THR A 1 189 ? -11.714 10.427 13.415 1.00 90.31 189 THR A O 1
ATOM 1446 N N . LEU A 1 190 ? -9.718 11.096 12.659 1.00 94.00 190 LEU A N 1
ATOM 1447 C CA . LEU A 1 190 ? -9.079 9.788 12.823 1.00 94.00 190 LEU A CA 1
ATOM 1448 C C . LEU A 1 190 ? -9.110 9.336 14.286 1.00 94.00 190 LEU A C 1
ATOM 1450 O O . LEU A 1 190 ? -9.428 8.183 14.564 1.00 94.00 190 LEU A O 1
ATOM 1454 N N . LYS A 1 191 ? -8.861 10.257 15.222 1.00 95.44 191 LYS A N 1
ATOM 1455 C CA . LYS A 1 191 ? -8.989 10.032 16.667 1.00 95.44 191 LYS A CA 1
ATOM 1456 C C . LYS A 1 191 ? -10.411 9.594 17.058 1.00 95.44 191 LYS A C 1
ATOM 1458 O O . LYS A 1 191 ? -10.581 8.658 17.842 1.00 95.44 191 LYS A O 1
ATOM 1463 N N . GLU A 1 192 ? -11.443 10.242 16.524 1.00 94.94 192 GLU A N 1
ATOM 1464 C CA . GLU A 1 192 ? -12.843 9.861 16.775 1.00 94.94 192 GLU A CA 1
ATOM 1465 C C . GLU A 1 192 ? -13.157 8.465 16.227 1.00 94.94 192 GLU A C 1
ATOM 1467 O O . GLU A 1 192 ? -13.713 7.631 16.943 1.00 94.94 192 GLU A O 1
ATOM 1472 N N . LYS A 1 193 ? -12.725 8.163 14.997 1.00 94.44 193 LYS A N 1
ATOM 1473 C CA . LYS A 1 193 ? -12.900 6.832 14.396 1.00 94.44 193 LYS A CA 1
ATOM 1474 C C . LYS A 1 193 ? -12.135 5.747 15.152 1.00 94.44 193 LYS A C 1
ATOM 1476 O O . LYS A 1 193 ? -12.670 4.667 15.373 1.00 94.44 193 LYS A O 1
ATOM 1481 N N . ALA A 1 194 ? -10.927 6.041 15.627 1.00 95.94 194 ALA A N 1
ATOM 1482 C CA . ALA A 1 194 ? -10.162 5.127 16.472 1.00 95.94 194 ALA A CA 1
ATOM 1483 C C . ALA A 1 194 ? -10.891 4.831 17.799 1.00 95.94 194 ALA A C 1
ATOM 1485 O O . ALA A 1 194 ? -10.879 3.699 18.282 1.00 95.94 194 ALA A O 1
ATOM 1486 N N . THR A 1 195 ? -11.608 5.817 18.355 1.00 96.31 195 THR A N 1
ATOM 1487 C CA . THR A 1 195 ? -12.480 5.604 19.524 1.00 96.31 195 THR A CA 1
ATOM 1488 C C . THR A 1 195 ? -13.650 4.677 19.211 1.00 96.31 195 THR A C 1
ATOM 1490 O O . THR A 1 195 ? -13.947 3.793 20.013 1.00 96.31 195 THR A O 1
ATOM 1493 N N . ALA A 1 196 ? -14.302 4.853 18.061 1.00 95.44 196 ALA A N 1
ATOM 1494 C CA . ALA A 1 196 ? -15.407 3.992 17.648 1.00 95.44 196 ALA A CA 1
ATOM 1495 C C . ALA A 1 196 ? -14.945 2.540 17.427 1.00 95.44 196 ALA A C 1
ATOM 1497 O O . ALA A 1 196 ? -15.550 1.615 17.969 1.00 95.44 196 ALA A O 1
ATOM 1498 N N . LEU A 1 197 ? -13.801 2.342 16.759 1.00 96.44 197 LEU A N 1
ATOM 1499 C CA . LEU A 1 197 ? -13.184 1.022 16.583 1.00 96.44 197 LEU A CA 1
ATOM 1500 C C . LEU A 1 197 ? -12.832 0.358 17.922 1.00 96.44 197 LEU A C 1
ATOM 1502 O O . LEU A 1 197 ? -13.096 -0.830 18.111 1.00 96.44 197 LEU A O 1
ATOM 1506 N N . ASN A 1 198 ? -12.275 1.117 18.870 1.00 97.44 198 ASN A N 1
ATOM 1507 C CA . ASN A 1 198 ? -12.035 0.630 20.229 1.00 97.44 198 ASN A CA 1
ATOM 1508 C C . ASN A 1 198 ? -13.337 0.155 20.898 1.00 97.44 198 ASN A C 1
ATOM 1510 O O . ASN A 1 198 ? -13.357 -0.931 21.475 1.00 97.44 198 ASN A O 1
ATOM 1514 N N . GLY A 1 199 ? -14.421 0.927 20.777 1.00 96.38 199 GLY A N 1
ATOM 1515 C CA . GLY A 1 199 ? -15.740 0.560 21.297 1.00 96.38 199 GLY A CA 1
ATOM 1516 C C . GLY A 1 199 ? -16.281 -0.735 20.686 1.00 96.38 199 GLY A C 1
ATOM 1517 O O . GLY A 1 199 ? -16.674 -1.639 21.425 1.00 96.38 199 GLY A O 1
ATOM 1518 N N . ALA A 1 200 ? -16.229 -0.862 19.357 1.00 96.50 200 ALA A N 1
ATOM 1519 C CA . ALA A 1 200 ? -16.666 -2.060 18.639 1.00 96.50 200 ALA A CA 1
ATOM 1520 C C . ALA A 1 200 ? -15.852 -3.304 19.044 1.00 96.50 200 ALA A C 1
ATOM 1522 O O . ALA A 1 200 ? -16.417 -4.349 19.369 1.00 96.50 200 ALA A O 1
ATOM 1523 N N . ALA A 1 201 ? -14.522 -3.184 19.119 1.00 97.19 201 ALA A N 1
ATOM 1524 C CA . ALA A 1 201 ? -13.658 -4.276 19.565 1.00 97.19 201 ALA A CA 1
ATOM 1525 C C . ALA A 1 201 ? -13.921 -4.651 21.036 1.00 97.19 201 ALA A C 1
ATOM 1527 O O . ALA 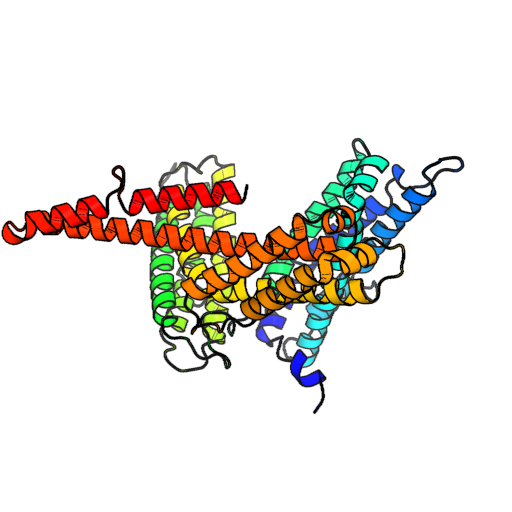A 1 201 ? -13.953 -5.832 21.384 1.00 97.19 201 ALA A O 1
ATOM 1528 N N . ASN A 1 202 ? -14.176 -3.665 21.903 1.00 97.88 202 ASN A N 1
ATOM 1529 C CA . ASN A 1 202 ? -14.531 -3.910 23.299 1.00 97.88 202 ASN A CA 1
ATOM 1530 C C . ASN A 1 202 ? -15.873 -4.644 23.448 1.00 97.88 202 ASN A C 1
ATOM 1532 O O . ASN A 1 202 ? -16.000 -5.476 24.342 1.00 97.88 202 ASN A O 1
ATOM 1536 N N . ALA A 1 203 ? -16.844 -4.405 22.562 1.00 97.75 203 ALA A N 1
ATOM 1537 C CA . ALA A 1 203 ? -18.114 -5.131 22.575 1.00 97.75 203 ALA A CA 1
ATOM 1538 C C . ALA A 1 203 ? -17.920 -6.646 22.369 1.00 97.75 203 ALA A C 1
ATOM 1540 O O . ALA A 1 203 ? -18.577 -7.442 23.043 1.00 97.75 203 ALA A O 1
ATOM 1541 N N . ILE A 1 204 ? -16.973 -7.054 21.510 1.00 98.06 204 ILE A N 1
ATOM 1542 C CA . ILE A 1 204 ? -16.579 -8.467 21.370 1.00 98.06 204 ILE A CA 1
ATOM 1543 C C . ILE A 1 204 ? -15.971 -8.982 22.677 1.00 98.06 204 ILE A C 1
ATOM 1545 O O . ILE A 1 204 ? -16.363 -10.046 23.142 1.00 98.06 204 ILE A O 1
ATOM 1549 N N . VAL A 1 205 ? -15.049 -8.233 23.294 1.00 98.12 205 VAL A N 1
ATOM 1550 C CA . VAL A 1 205 ? -14.397 -8.635 24.557 1.00 98.12 205 VAL A CA 1
ATOM 1551 C C . VAL A 1 205 ? -15.422 -8.839 25.677 1.00 98.12 205 VAL A C 1
ATOM 1553 O O . VAL A 1 205 ? -15.374 -9.850 26.376 1.00 98.12 205 VAL A O 1
ATOM 1556 N N . THR A 1 206 ? -16.372 -7.914 25.834 1.00 97.69 206 THR A N 1
ATOM 1557 C CA . THR A 1 206 ? -17.436 -8.012 26.844 1.00 97.69 206 THR A CA 1
ATOM 1558 C C . THR A 1 206 ? -18.343 -9.215 26.600 1.00 97.69 206 THR A C 1
ATOM 1560 O O . THR A 1 206 ? -18.660 -9.937 27.543 1.00 97.69 206 THR A O 1
ATOM 1563 N N . GLU A 1 207 ? -18.746 -9.467 25.354 1.00 97.69 207 GLU A N 1
ATOM 1564 C CA . GLU A 1 207 ? -19.579 -10.630 25.039 1.00 97.69 207 GLU A CA 1
ATOM 1565 C C . GLU A 1 207 ? -18.820 -11.946 25.226 1.00 97.69 207 GLU A C 1
ATOM 1567 O O . GLU A 1 207 ? -19.371 -12.910 25.751 1.00 97.69 207 GLU A O 1
ATOM 1572 N N . ALA A 1 208 ? -17.551 -11.989 24.828 1.00 97.88 208 ALA A N 1
ATOM 1573 C CA . ALA A 1 208 ? -16.689 -13.158 24.954 1.00 97.88 208 ALA A CA 1
ATOM 1574 C C . ALA A 1 208 ? -16.412 -13.549 26.417 1.00 97.88 208 ALA A C 1
ATOM 1576 O O . ALA A 1 208 ? -16.032 -14.689 26.682 1.00 97.88 208 ALA A O 1
ATOM 1577 N N . ALA A 1 209 ? -16.600 -12.620 27.361 1.00 97.94 209 ALA A N 1
ATOM 1578 C CA . ALA A 1 209 ? -16.462 -12.868 28.794 1.00 97.94 209 ALA A CA 1
ATOM 1579 C C . ALA A 1 209 ? -17.671 -13.591 29.416 1.00 97.94 209 ALA A C 1
ATOM 1581 O O . ALA A 1 209 ? -17.558 -14.102 30.530 1.00 97.94 209 ALA A O 1
ATOM 1582 N N . LYS A 1 210 ? -18.821 -13.645 28.730 1.00 98.19 210 LYS A N 1
ATOM 1583 C CA . LYS A 1 210 ? -19.992 -14.391 29.208 1.00 98.19 210 LYS A CA 1
ATOM 1584 C C . LYS A 1 210 ? -19.756 -15.894 29.084 1.00 98.19 210 LYS A C 1
ATOM 1586 O O . LYS A 1 210 ? -19.156 -16.362 28.113 1.00 98.19 210 LYS A O 1
ATOM 1591 N N . ASP A 1 211 ? -20.260 -16.653 30.052 1.00 97.62 211 ASP A N 1
ATOM 1592 C CA . ASP A 1 211 ? -20.155 -18.108 29.999 1.00 97.62 211 ASP A CA 1
ATOM 1593 C C . ASP A 1 211 ? -20.940 -18.675 28.806 1.00 97.62 211 ASP A C 1
ATOM 1595 O O . ASP A 1 211 ? -22.006 -18.174 28.449 1.00 97.62 211 ASP A O 1
ATOM 1599 N N . GLY A 1 212 ? -20.366 -19.677 28.140 1.00 97.50 212 GLY A N 1
ATOM 1600 C CA . GLY A 1 212 ? -20.922 -20.254 26.911 1.00 97.50 212 GLY A CA 1
ATOM 1601 C C . GLY A 1 212 ? -20.930 -19.338 25.676 1.00 97.50 212 GLY A C 1
ATOM 1602 O O . GLY A 1 212 ? -21.487 -19.730 24.652 1.00 97.50 212 GLY A O 1
ATOM 1603 N N . SER A 1 213 ? -20.326 -18.144 25.730 1.00 98.06 213 SER A N 1
ATOM 1604 C CA . SER A 1 213 ? -20.324 -17.213 24.595 1.00 98.06 213 SER A CA 1
ATOM 1605 C C . SER A 1 213 ? -19.661 -17.813 23.346 1.00 98.06 213 SER A C 1
ATOM 1607 O O . SER A 1 213 ? -18.523 -18.290 23.431 1.00 98.06 213 SER A O 1
ATOM 1609 N N . PRO A 1 214 ? -20.293 -17.717 22.159 1.00 97.81 214 PRO A N 1
ATOM 1610 C CA . PRO A 1 214 ? -19.676 -18.159 20.908 1.00 97.81 214 PRO A CA 1
ATOM 1611 C C . PRO A 1 214 ? -18.460 -17.302 20.516 1.00 97.81 214 PRO A C 1
ATOM 1613 O O . PRO A 1 214 ? -17.641 -17.734 19.711 1.00 97.81 214 PRO A O 1
ATOM 1616 N N . LEU A 1 215 ? -18.298 -16.108 21.104 1.00 97.75 215 LEU A N 1
ATOM 1617 C CA . LEU A 1 215 ? -17.189 -15.190 20.817 1.00 97.75 215 LEU A CA 1
ATOM 1618 C C . LEU A 1 215 ? -15.972 -15.395 21.726 1.00 97.75 215 LEU A C 1
ATOM 1620 O O . LEU A 1 215 ? -14.996 -14.655 21.600 1.00 97.75 215 LEU A O 1
ATOM 1624 N N . LYS A 1 216 ? -15.993 -16.391 22.624 1.00 98.31 216 LYS A N 1
ATOM 1625 C CA . LYS A 1 216 ? -14.911 -16.660 23.591 1.00 98.31 216 LYS A CA 1
ATOM 1626 C C . LYS A 1 216 ? -13.528 -16.708 22.931 1.00 98.31 216 LYS A C 1
ATOM 1628 O O . LYS A 1 216 ? -12.576 -16.100 23.418 1.00 98.31 216 LYS A O 1
ATOM 1633 N N . ASP A 1 217 ? -13.457 -17.338 21.763 1.00 97.75 217 ASP A N 1
ATOM 1634 C CA . ASP A 1 217 ? -12.246 -17.499 20.958 1.00 97.75 217 ASP A CA 1
ATOM 1635 C C . ASP A 1 217 ? -11.701 -16.200 20.337 1.00 97.75 217 ASP A C 1
ATOM 1637 O O . ASP A 1 217 ? -10.545 -16.158 19.905 1.00 97.75 217 ASP A O 1
ATOM 1641 N N . LEU A 1 218 ? -12.511 -15.137 20.291 1.00 97.62 218 LEU A N 1
ATOM 1642 C CA . LEU A 1 218 ? -12.138 -13.829 19.747 1.00 97.62 218 LEU A CA 1
ATOM 1643 C C . LEU A 1 218 ? -11.634 -12.856 20.819 1.00 97.62 218 LEU A C 1
ATOM 1645 O O . LEU A 1 218 ? -11.051 -11.833 20.466 1.00 97.62 218 LEU A O 1
ATOM 1649 N N . SER A 1 219 ? -11.804 -13.171 22.111 1.00 98.19 219 SER A N 1
ATOM 1650 C CA . SER A 1 219 ? -11.481 -12.265 23.228 1.00 98.19 219 SER A CA 1
ATOM 1651 C C . SER A 1 219 ? -10.046 -11.719 23.172 1.00 98.19 219 SER A C 1
ATOM 1653 O O . SER A 1 219 ? -9.823 -10.513 23.303 1.00 98.19 219 SER A O 1
ATOM 1655 N N . GLY A 1 220 ? -9.066 -12.593 22.906 1.00 96.81 220 GLY A N 1
ATOM 1656 C CA . GLY A 1 220 ? -7.651 -12.220 22.812 1.00 96.81 220 GLY A CA 1
ATOM 1657 C C . GLY A 1 220 ? -7.367 -11.239 21.665 1.00 96.81 220 GLY A C 1
ATOM 1658 O O . GLY A 1 220 ? -6.938 -10.114 21.933 1.00 96.81 220 GLY A O 1
ATOM 1659 N N . PRO A 1 221 ? -7.614 -11.616 20.394 1.00 97.06 221 PRO A N 1
ATOM 1660 C CA . PRO A 1 221 ? -7.426 -10.713 19.257 1.00 97.06 221 PRO A CA 1
ATOM 1661 C C . PRO A 1 221 ? -8.241 -9.415 19.354 1.00 97.06 221 PRO A C 1
ATOM 1663 O O . PRO A 1 221 ? -7.718 -8.349 19.034 1.00 97.06 221 PRO A O 1
ATOM 1666 N N . ALA A 1 222 ? -9.480 -9.474 19.855 1.00 97.38 222 ALA A N 1
ATOM 1667 C CA . ALA A 1 222 ? -10.317 -8.289 20.042 1.00 97.38 222 ALA A CA 1
ATOM 1668 C C . ALA A 1 222 ? -9.736 -7.335 21.096 1.00 97.38 222 ALA A C 1
ATOM 1670 O O . ALA A 1 222 ? -9.729 -6.124 20.884 1.00 97.38 222 ALA A O 1
ATOM 1671 N N . THR A 1 223 ? -9.171 -7.862 22.188 1.00 96.94 223 THR A N 1
ATOM 1672 C CA . THR A 1 223 ? -8.455 -7.051 23.186 1.00 96.94 223 THR A CA 1
ATOM 1673 C C . THR A 1 223 ? -7.249 -6.352 22.563 1.00 96.94 223 THR A C 1
ATOM 1675 O O . THR A 1 223 ? -7.083 -5.150 22.742 1.00 96.94 223 THR A O 1
ATOM 1678 N N . GLN A 1 224 ? -6.456 -7.063 21.754 1.00 94.81 224 GLN A N 1
ATOM 1679 C CA . GLN A 1 224 ? -5.299 -6.462 21.083 1.00 94.81 224 GLN A CA 1
ATOM 1680 C C . GLN A 1 224 ? -5.697 -5.350 20.104 1.00 94.81 224 GLN A C 1
ATOM 1682 O O . GLN A 1 224 ? -5.019 -4.326 20.049 1.00 94.81 224 GLN A O 1
ATOM 1687 N N . LEU A 1 225 ? -6.780 -5.536 19.341 1.00 95.88 225 LEU A N 1
ATOM 1688 C CA . LEU A 1 225 ? -7.298 -4.510 18.431 1.00 95.88 225 LEU A CA 1
ATOM 1689 C C . LEU A 1 225 ? -7.839 -3.298 19.195 1.00 95.88 225 LEU A C 1
ATOM 1691 O O . LEU A 1 225 ? -7.506 -2.164 18.858 1.00 95.88 225 LEU A O 1
ATOM 1695 N N . LYS A 1 226 ? -8.633 -3.540 20.245 1.00 97.25 226 LYS A N 1
ATOM 1696 C CA . LYS A 1 226 ? -9.141 -2.506 21.153 1.00 97.25 226 LYS A CA 1
ATOM 1697 C C . LYS A 1 226 ? -7.993 -1.640 21.673 1.00 97.25 226 LYS A C 1
ATOM 1699 O O . LYS A 1 226 ? -8.074 -0.412 21.608 1.00 97.25 226 LYS A O 1
ATOM 1704 N N . ASP A 1 227 ? -6.930 -2.273 22.157 1.00 95.62 227 ASP A N 1
ATOM 1705 C CA . ASP A 1 227 ? -5.809 -1.557 22.753 1.00 95.62 227 ASP A CA 1
ATOM 1706 C C . ASP A 1 227 ? -4.990 -0.803 21.697 1.00 95.62 227 ASP A C 1
ATOM 1708 O O . ASP A 1 227 ? -4.728 0.382 21.876 1.00 95.62 227 ASP A O 1
ATOM 1712 N N . ALA A 1 228 ? -4.712 -1.411 20.538 1.00 95.12 228 ALA A N 1
ATOM 1713 C CA . ALA A 1 228 ? -4.057 -0.718 19.423 1.00 95.12 228 ALA A CA 1
ATOM 1714 C C . ALA A 1 228 ? -4.847 0.513 18.936 1.00 95.12 228 ALA A C 1
ATOM 1716 O O . ALA A 1 228 ? -4.257 1.521 18.550 1.00 95.12 228 ALA A O 1
ATOM 1717 N N . ALA A 1 229 ? -6.182 0.458 18.973 1.00 96.38 229 ALA A N 1
ATOM 1718 C CA . ALA A 1 229 ? -7.022 1.571 18.551 1.00 96.38 229 ALA A CA 1
ATOM 1719 C C . ALA A 1 229 ? -6.984 2.757 19.533 1.00 96.38 229 ALA A C 1
ATOM 1721 O O . ALA A 1 229 ? -6.979 3.904 19.084 1.00 96.38 229 ALA A O 1
ATOM 1722 N N . LYS A 1 230 ? -6.960 2.519 20.855 1.00 93.56 230 LYS A N 1
ATOM 1723 C CA . LYS A 1 230 ? -7.083 3.611 21.842 1.00 93.56 230 LYS A CA 1
ATOM 1724 C C . LYS A 1 230 ? -6.415 3.414 23.206 1.00 93.56 230 LYS A C 1
ATOM 1726 O O . LYS A 1 230 ? -6.326 4.392 23.924 1.00 93.56 230 LYS A O 1
ATOM 1731 N N . ASN A 1 231 ? -6.018 2.214 23.633 1.00 81.94 231 ASN A N 1
ATOM 1732 C CA . ASN A 1 231 ? -5.422 2.073 24.970 1.00 81.94 231 ASN A CA 1
ATOM 1733 C C . ASN A 1 231 ? -3.898 1.996 24.895 1.00 81.94 231 ASN A C 1
ATOM 1735 O O . ASN A 1 231 ? -3.328 0.969 24.527 1.00 81.94 231 ASN A O 1
ATOM 1739 N N . GLY A 1 232 ? -3.249 3.057 25.371 1.00 74.88 232 GLY A N 1
ATOM 1740 C CA . GLY A 1 232 ? -1.821 3.097 25.671 1.00 74.88 232 GLY A CA 1
ATOM 1741 C C . GLY A 1 232 ? -1.144 4.263 24.968 1.00 74.88 232 GLY A C 1
ATOM 1742 O O . GLY A 1 232 ? -1.614 4.749 23.951 1.00 74.88 232 GLY A O 1
ATOM 1743 N N . SER A 1 233 ? 0.031 4.681 25.439 1.00 80.56 233 SER A N 1
ATOM 1744 C CA . SER A 1 233 ? 0.792 5.789 24.828 1.00 80.56 233 SER A CA 1
ATOM 1745 C C . SER A 1 233 ? 1.141 5.591 23.338 1.00 80.56 233 SER A C 1
ATOM 1747 O O . SER A 1 233 ? 1.636 6.517 22.686 1.00 80.56 233 SER A O 1
ATOM 1749 N N . ASN A 1 234 ? 0.877 4.396 22.799 1.00 87.31 234 ASN A N 1
ATOM 1750 C CA . ASN A 1 234 ? 1.095 3.990 21.417 1.00 87.31 234 ASN A CA 1
ATOM 1751 C C . ASN A 1 234 ? -0.196 3.704 20.623 1.00 87.31 234 ASN A C 1
ATOM 1753 O O . ASN A 1 234 ? -0.090 3.256 19.485 1.00 87.31 234 ASN A O 1
ATOM 1757 N N . GLY A 1 235 ? -1.382 3.946 21.189 1.00 94.50 235 GLY A N 1
ATOM 1758 C CA . GLY A 1 235 ? -2.656 3.760 20.498 1.00 94.50 235 GLY A CA 1
ATOM 1759 C C . GLY A 1 235 ? -2.887 4.789 19.388 1.00 94.50 235 GLY A C 1
ATOM 1760 O O . GLY A 1 235 ? -2.381 5.916 19.432 1.00 94.50 235 GLY A O 1
ATOM 1761 N N . LEU A 1 236 ? -3.660 4.404 18.369 1.00 95.31 236 LEU A N 1
ATOM 1762 C CA . LEU A 1 236 ? -3.962 5.274 17.228 1.00 95.31 236 LEU A CA 1
ATOM 1763 C C . LEU A 1 236 ? -4.677 6.561 17.656 1.00 95.31 236 LEU A C 1
ATOM 1765 O O . LEU A 1 236 ? -4.371 7.630 17.130 1.00 95.31 236 LEU A O 1
ATOM 1769 N N . PHE A 1 237 ? -5.586 6.473 18.630 1.00 96.50 237 PHE A N 1
ATOM 1770 C CA . PHE A 1 237 ? -6.248 7.629 19.232 1.00 96.50 237 PHE A CA 1
ATOM 1771 C C . PHE A 1 237 ? -5.240 8.673 19.726 1.00 96.50 237 PHE A C 1
ATOM 1773 O O . PHE A 1 237 ? -5.328 9.840 19.342 1.00 96.50 237 PHE A O 1
ATOM 1780 N N . GLU A 1 238 ? -4.276 8.267 20.550 1.00 96.00 238 GLU A N 1
ATOM 1781 C CA . GLU A 1 238 ? -3.308 9.161 21.181 1.00 96.00 238 GLU A CA 1
ATOM 1782 C C . GLU A 1 238 ? -2.383 9.797 20.147 1.00 96.00 238 GLU A C 1
ATOM 1784 O O . GLU A 1 238 ? -2.106 10.996 20.215 1.00 96.00 238 GLU A O 1
ATOM 1789 N N . LYS A 1 239 ? -1.934 9.022 19.152 1.00 94.56 239 LYS A N 1
ATOM 1790 C CA . LYS A 1 239 ? -1.082 9.548 18.076 1.00 94.56 239 LYS A CA 1
ATOM 1791 C C . LYS A 1 239 ? -1.842 10.524 17.186 1.00 94.56 239 LYS A C 1
ATOM 1793 O O . LYS A 1 239 ? -1.327 11.597 16.875 1.00 94.56 239 LYS A O 1
ATOM 1798 N N . ALA A 1 240 ? -3.086 10.200 16.838 1.00 93.94 240 ALA A N 1
ATOM 1799 C CA . ALA A 1 240 ? -3.944 11.090 16.069 1.00 93.94 240 ALA A CA 1
ATOM 1800 C C . ALA A 1 240 ? -4.279 12.367 16.859 1.00 93.94 240 ALA A C 1
ATOM 1802 O O . ALA A 1 240 ? -4.286 13.459 16.295 1.00 93.94 240 ALA A O 1
ATOM 1803 N N . GLN A 1 241 ? -4.474 12.267 18.178 1.00 95.56 241 GLN A N 1
ATOM 1804 C CA . GLN A 1 241 ? -4.647 13.422 19.058 1.00 95.56 241 GLN A CA 1
ATOM 1805 C C . GLN A 1 241 ? -3.393 14.303 19.106 1.00 95.56 241 GLN A C 1
ATOM 1807 O O . GLN A 1 241 ? -3.509 15.523 18.990 1.00 95.56 241 GLN A O 1
ATOM 1812 N N . ALA A 1 242 ? -2.210 13.701 19.250 1.00 94.44 242 ALA A N 1
ATOM 1813 C CA . ALA A 1 242 ? -0.944 14.428 19.257 1.00 94.44 242 ALA A CA 1
ATOM 1814 C C . ALA A 1 242 ? -0.715 15.168 17.932 1.00 94.44 242 ALA A C 1
ATOM 1816 O O . ALA A 1 242 ? -0.329 16.336 17.938 1.00 94.44 242 ALA A O 1
ATOM 1817 N N . LEU A 1 243 ? -1.019 14.521 16.802 1.00 92.19 243 LEU A N 1
ATOM 1818 C CA . LEU A 1 243 ? -0.941 15.149 15.486 1.00 92.19 243 LEU A CA 1
ATOM 1819 C C . LEU A 1 243 ? -1.959 16.285 15.330 1.00 92.19 243 LEU A C 1
ATOM 1821 O O . LEU A 1 243 ? -1.607 17.357 14.844 1.00 92.19 243 LEU A O 1
ATOM 1825 N N . ALA A 1 244 ? -3.197 16.086 15.789 1.00 92.81 244 ALA A N 1
ATOM 1826 C CA . ALA A 1 244 ? -4.234 17.114 15.752 1.00 92.81 244 ALA A CA 1
ATOM 1827 C C . ALA A 1 244 ? -3.870 18.363 16.571 1.00 92.81 244 ALA A C 1
ATOM 1829 O O . ALA A 1 244 ? -4.276 19.468 16.219 1.00 92.81 244 ALA A O 1
ATOM 1830 N N . GLY A 1 245 ? -3.098 18.195 17.649 1.00 93.75 245 GLY A N 1
ATOM 1831 C CA . GLY A 1 245 ? -2.609 19.292 18.484 1.00 93.75 245 GLY A CA 1
ATOM 1832 C C . GLY A 1 245 ? -1.436 20.080 17.889 1.00 93.75 245 GLY A C 1
ATOM 1833 O O . GLY A 1 245 ? -1.098 21.134 18.422 1.00 93.75 245 GLY A O 1
ATOM 1834 N N . ASN A 1 246 ? -0.811 19.609 16.804 1.00 89.25 246 ASN A N 1
ATOM 1835 C CA . ASN A 1 246 ? 0.339 20.277 16.195 1.00 89.25 246 ASN A CA 1
ATOM 1836 C C . ASN A 1 246 ? -0.101 21.236 15.075 1.00 89.25 246 ASN A C 1
ATOM 1838 O O . ASN A 1 246 ? -0.133 20.882 13.898 1.00 89.25 246 ASN A O 1
ATOM 1842 N N . SER A 1 247 ? -0.467 22.465 15.447 1.00 78.50 247 SER A N 1
ATOM 1843 C CA . SER A 1 247 ? -1.079 23.448 14.540 1.00 78.50 247 SER A CA 1
ATOM 1844 C C . SER A 1 247 ? -0.107 24.461 13.917 1.00 78.50 247 SER A C 1
ATOM 1846 O O . SER A 1 247 ? -0.549 25.501 13.434 1.00 78.50 247 SER A O 1
ATOM 1848 N N . GLY A 1 248 ? 1.207 24.211 13.929 1.00 76.25 248 GLY A N 1
ATOM 1849 C CA . GLY A 1 248 ? 2.162 25.174 13.357 1.00 76.25 248 GLY A CA 1
ATOM 1850 C C . GLY A 1 248 ? 3.647 24.821 13.433 1.00 76.25 248 GLY A C 1
ATOM 1851 O O . GLY A 1 248 ? 4.460 25.577 12.907 1.00 76.25 248 GLY A O 1
ATOM 1852 N N . GLY A 1 249 ? 4.012 23.704 14.068 1.00 82.69 249 GLY A N 1
ATOM 1853 C CA . GLY A 1 249 ? 5.382 23.197 14.092 1.00 82.69 249 GLY A CA 1
ATOM 1854 C C . GLY A 1 249 ? 5.624 22.112 13.046 1.00 82.69 249 GLY A C 1
ATOM 1855 O O . GLY A 1 249 ? 4.716 21.723 12.307 1.00 82.69 249 GLY A O 1
ATOM 1856 N N . ASP A 1 250 ? 6.858 21.609 13.005 1.00 81.38 250 ASP A N 1
ATOM 1857 C CA . ASP A 1 250 ? 7.155 20.333 12.356 1.00 81.38 250 ASP A CA 1
ATOM 1858 C C . ASP A 1 250 ? 6.318 19.236 13.030 1.00 81.38 250 ASP A C 1
ATOM 1860 O O . ASP A 1 250 ? 6.369 19.060 14.248 1.00 81.38 250 ASP A O 1
ATOM 1864 N N . ALA A 1 251 ? 5.493 18.556 12.242 1.00 85.50 251 ALA A N 1
ATOM 1865 C CA . ALA A 1 251 ? 4.597 17.491 12.661 1.00 85.50 251 ALA A CA 1
ATOM 1866 C C . ALA A 1 251 ? 5.055 16.110 12.175 1.00 85.50 251 ALA A C 1
ATOM 1868 O O . ALA A 1 251 ? 4.287 15.144 12.230 1.00 85.50 251 ALA A O 1
ATOM 1869 N N . SER A 1 252 ? 6.303 16.012 11.702 1.00 75.75 252 SER A N 1
ATOM 1870 C CA . SER A 1 252 ? 6.863 14.778 11.162 1.00 75.75 252 SER A CA 1
ATOM 1871 C C . SER A 1 252 ? 6.811 13.654 12.198 1.00 75.75 252 SER A C 1
ATOM 1873 O O . SER A 1 252 ? 6.227 12.610 11.947 1.00 75.75 252 SER A O 1
ATOM 1875 N N . GLU A 1 253 ? 7.302 13.864 13.417 1.00 79.50 253 GLU A N 1
ATOM 1876 C CA . GLU A 1 253 ? 7.284 12.805 14.439 1.00 79.50 253 GLU A CA 1
ATOM 1877 C C . GLU A 1 253 ? 5.863 12.351 14.815 1.00 79.50 253 GLU A C 1
ATOM 1879 O O . GLU A 1 253 ? 5.602 11.154 14.959 1.00 79.50 253 GLU A O 1
ATOM 1884 N N . GLN A 1 254 ? 4.916 13.287 14.941 1.00 89.25 254 GLN A N 1
ATOM 1885 C CA . GLN A 1 254 ? 3.530 12.967 15.294 1.00 89.25 254 GLN A CA 1
ATOM 1886 C C . GLN A 1 254 ? 2.851 12.158 14.193 1.00 89.25 254 GLN A C 1
ATOM 1888 O O . GLN A 1 254 ? 2.134 11.199 14.480 1.00 89.25 254 GLN A O 1
ATOM 1893 N N . ALA A 1 255 ? 3.095 12.513 12.936 1.00 83.81 255 ALA A N 1
ATOM 1894 C CA . ALA A 1 255 ? 2.577 11.753 11.818 1.00 83.81 255 ALA A CA 1
ATOM 1895 C C . ALA A 1 255 ? 3.189 10.335 11.749 1.00 83.81 255 ALA A C 1
ATOM 1897 O O . ALA A 1 255 ? 2.507 9.427 11.282 1.00 83.81 255 ALA A O 1
ATOM 1898 N N . ASP A 1 256 ? 4.422 10.116 12.235 1.00 77.19 256 ASP A N 1
ATOM 1899 C CA . ASP A 1 256 ? 5.137 8.812 12.117 1.00 77.19 256 ASP A CA 1
ATOM 1900 C C . ASP A 1 256 ? 4.484 7.908 13.146 1.00 77.19 256 ASP A C 1
ATOM 1902 O O . ASP A 1 256 ? 4.087 6.792 12.840 1.00 77.19 256 ASP A O 1
ATOM 1906 N N . GLY A 1 257 ? 4.219 8.474 14.328 1.00 85.19 257 GLY A N 1
ATOM 1907 C CA . GLY A 1 257 ? 3.377 7.851 15.331 1.00 85.19 257 GLY A CA 1
ATOM 1908 C C . GLY A 1 257 ? 2.003 7.439 14.796 1.00 85.19 257 GLY A C 1
ATOM 1909 O O . GLY A 1 257 ? 1.554 6.343 15.111 1.00 85.19 257 GLY A O 1
ATOM 1910 N N . VAL A 1 258 ? 1.326 8.272 13.993 1.00 90.44 258 VAL A N 1
ATOM 1911 C CA . VAL A 1 258 ? 0.019 7.908 13.406 1.00 90.44 258 VAL A CA 1
ATOM 1912 C C . VAL A 1 258 ? 0.145 6.757 12.409 1.00 90.44 258 VAL A C 1
ATOM 1914 O O . VAL A 1 258 ? -0.706 5.870 12.419 1.00 90.44 258 VAL A O 1
ATOM 1917 N N . ILE A 1 259 ? 1.182 6.758 11.569 1.00 82.44 259 ILE A N 1
ATOM 1918 C CA . ILE A 1 259 ? 1.450 5.675 10.612 1.00 82.44 259 ILE A CA 1
ATOM 1919 C C . ILE A 1 259 ? 1.712 4.366 11.362 1.00 82.44 259 ILE A C 1
ATOM 1921 O O . ILE A 1 259 ? 0.971 3.406 11.165 1.00 82.44 259 ILE A O 1
ATOM 1925 N N . ASP A 1 260 ? 2.670 4.366 12.289 1.00 79.94 260 ASP A N 1
ATOM 1926 C CA . ASP A 1 260 ? 3.045 3.187 13.073 1.00 79.94 260 ASP A CA 1
ATOM 1927 C C . ASP A 1 260 ? 1.846 2.625 13.861 1.00 79.94 260 ASP A C 1
ATOM 1929 O O . ASP A 1 260 ? 1.628 1.412 13.924 1.00 79.94 260 ASP A O 1
ATOM 1933 N N . ALA A 1 261 ? 1.032 3.505 14.457 1.00 90.44 261 ALA A N 1
ATOM 1934 C CA . ALA A 1 261 ? -0.152 3.091 15.202 1.00 90.44 261 ALA A CA 1
ATOM 1935 C C . ALA A 1 261 ? -1.261 2.545 14.289 1.00 90.44 261 ALA A C 1
ATOM 1937 O O . ALA A 1 261 ? -1.958 1.604 14.675 1.00 90.44 261 ALA A O 1
ATOM 1938 N N . PHE A 1 262 ? -1.428 3.093 13.081 1.00 90.25 262 PHE A N 1
ATOM 1939 C CA . PHE A 1 262 ? -2.383 2.555 12.114 1.00 90.25 262 PHE A CA 1
ATOM 1940 C C . PHE A 1 262 ? -1.961 1.163 11.625 1.00 90.25 262 PHE A C 1
ATOM 1942 O O . PHE A 1 262 ? -2.793 0.256 11.602 1.00 90.25 262 PHE A O 1
ATOM 1949 N N . ASP A 1 263 ? -0.678 0.964 11.320 1.00 80.81 263 ASP A N 1
ATOM 1950 C CA . ASP A 1 263 ? -0.140 -0.339 10.912 1.00 80.81 263 ASP A CA 1
ATOM 1951 C C . ASP A 1 263 ? -0.338 -1.392 12.015 1.00 80.81 263 ASP A C 1
ATOM 1953 O O . ASP A 1 263 ? -0.726 -2.537 11.753 1.00 80.81 263 ASP A O 1
ATOM 1957 N N . ALA A 1 264 ? -0.158 -0.994 13.280 1.00 83.94 264 ALA A N 1
ATOM 1958 C CA . ALA A 1 264 ? -0.481 -1.845 14.419 1.00 83.94 264 ALA A CA 1
ATOM 1959 C C . ALA A 1 264 ? -1.976 -2.217 14.448 1.00 83.94 264 ALA A C 1
ATOM 1961 O O . ALA A 1 264 ? -2.301 -3.394 14.621 1.00 83.94 264 ALA A O 1
ATOM 1962 N N . VAL A 1 265 ? -2.883 -1.252 14.245 1.00 92.06 265 VAL A N 1
ATOM 1963 C CA . VAL A 1 265 ? -4.336 -1.494 14.169 1.00 92.06 265 VAL A CA 1
ATOM 1964 C C . VAL A 1 265 ? -4.686 -2.462 13.036 1.00 92.06 265 VAL A C 1
ATOM 1966 O O . VAL A 1 265 ? -5.422 -3.419 13.277 1.00 92.06 265 VAL A O 1
ATOM 1969 N N . GLU A 1 266 ? -4.136 -2.274 11.834 1.00 84.75 266 GLU A N 1
ATOM 1970 C CA . GLU A 1 266 ? -4.375 -3.150 10.677 1.00 84.75 266 GLU A CA 1
ATOM 1971 C C . GLU A 1 266 ? -3.924 -4.589 10.962 1.00 84.75 266 GLU A C 1
ATOM 1973 O O . GLU A 1 266 ? -4.721 -5.521 10.836 1.00 84.75 266 GLU A O 1
ATOM 1978 N N . LYS A 1 267 ? -2.710 -4.775 11.493 1.00 79.38 267 LYS A N 1
ATOM 1979 C CA . LYS A 1 267 ? -2.197 -6.100 11.879 1.00 79.38 267 LYS A CA 1
ATOM 1980 C C . LYS A 1 267 ? -3.077 -6.793 12.927 1.00 79.38 267 LYS A C 1
ATOM 1982 O O . LYS A 1 267 ? -3.288 -8.007 12.864 1.00 79.38 267 LYS A O 1
ATOM 1987 N N . LYS A 1 268 ? -3.588 -6.055 13.922 1.00 90.94 268 LYS A N 1
ATOM 1988 C CA . LYS A 1 268 ? -4.489 -6.621 14.945 1.00 90.94 268 LYS A CA 1
ATOM 1989 C C . LYS A 1 268 ? -5.874 -6.942 14.388 1.00 90.94 268 LYS A C 1
ATOM 1991 O O . LYS A 1 268 ? -6.450 -7.961 14.770 1.00 90.94 268 LYS A O 1
ATOM 1996 N N . TYR A 1 269 ? -6.378 -6.122 13.470 1.00 90.44 269 TYR A N 1
ATOM 1997 C CA . TYR A 1 269 ? -7.624 -6.375 12.755 1.00 90.44 269 TYR A CA 1
ATOM 1998 C C . TYR A 1 269 ? -7.535 -7.655 11.914 1.00 90.44 269 TYR A C 1
ATOM 2000 O O . TYR A 1 269 ? -8.392 -8.527 12.041 1.00 90.44 269 TYR A O 1
ATOM 2008 N N . GLU A 1 270 ? -6.467 -7.837 11.135 1.00 79.19 270 GLU A N 1
ATOM 2009 C CA . GLU A 1 270 ? -6.258 -9.054 10.338 1.00 79.19 270 GLU A CA 1
ATOM 2010 C C . GLU A 1 270 ? -6.197 -10.316 11.210 1.00 79.19 270 GLU A C 1
ATOM 2012 O O . GLU A 1 270 ? -6.804 -11.338 10.881 1.00 79.19 270 GLU A O 1
ATOM 2017 N N . ALA A 1 271 ? -5.522 -10.242 12.362 1.00 81.50 271 ALA A N 1
ATOM 2018 C CA . ALA A 1 271 ? -5.471 -11.344 13.320 1.00 81.50 271 ALA A CA 1
ATOM 2019 C C . ALA A 1 271 ? -6.861 -11.696 13.882 1.00 81.50 271 ALA A C 1
ATOM 2021 O O . ALA A 1 271 ? -7.197 -12.880 13.991 1.00 81.50 271 ALA A O 1
ATOM 2022 N N . LEU A 1 272 ? -7.677 -10.686 14.209 1.00 91.19 272 LEU A N 1
ATOM 2023 C CA . LEU A 1 272 ? -9.064 -10.875 14.638 1.00 91.19 272 LEU A CA 1
ATOM 2024 C C . LEU A 1 272 ? -9.901 -11.521 13.529 1.00 91.19 272 LEU A C 1
ATOM 2026 O O . LEU A 1 272 ? -10.568 -12.522 13.791 1.00 91.19 272 LEU A O 1
ATOM 2030 N N . MET A 1 273 ? -9.829 -11.009 12.297 1.00 90.94 273 MET A N 1
ATOM 2031 C CA . MET A 1 273 ? -10.617 -11.523 11.173 1.00 90.94 273 MET A CA 1
ATOM 2032 C C . MET A 1 273 ? -10.247 -12.960 10.812 1.00 90.94 273 MET A C 1
ATOM 2034 O O . MET A 1 273 ? -11.136 -13.789 10.636 1.00 90.94 273 MET A O 1
ATOM 2038 N N . LYS A 1 274 ? -8.954 -13.304 10.817 1.00 80.94 274 LYS A N 1
ATOM 2039 C CA . LYS A 1 274 ? -8.491 -14.687 10.618 1.00 80.94 274 LYS A CA 1
ATOM 2040 C C . LYS A 1 274 ? -9.051 -15.639 11.680 1.00 80.94 274 LYS A C 1
ATOM 2042 O O . LYS A 1 274 ? -9.445 -16.769 11.378 1.00 80.94 274 LYS A O 1
ATOM 2047 N N . LYS A 1 275 ? -9.093 -15.197 12.942 1.00 88.94 275 LYS A N 1
ATOM 2048 C CA . LYS A 1 275 ? -9.654 -15.988 14.046 1.00 88.94 275 LYS A CA 1
ATOM 2049 C C . LYS A 1 275 ? -11.182 -16.096 13.942 1.00 88.94 275 LYS A C 1
ATOM 2051 O O . LYS A 1 275 ? -11.714 -17.172 14.211 1.00 88.94 275 LYS A O 1
ATOM 2056 N N . ALA A 1 276 ? -11.871 -15.036 13.514 1.00 85.56 276 ALA A N 1
ATOM 2057 C CA . ALA A 1 276 ? -13.310 -15.050 13.252 1.00 85.56 276 ALA A CA 1
ATOM 2058 C C . ALA A 1 276 ? -13.670 -16.011 12.112 1.00 85.56 276 ALA A C 1
ATOM 2060 O O . ALA A 1 276 ? -14.577 -16.823 12.270 1.00 85.56 276 ALA A O 1
ATOM 2061 N N . GLU A 1 277 ? -12.920 -15.997 11.010 1.00 77.44 277 GLU A N 1
ATOM 2062 C CA . GLU A 1 277 ? -13.099 -16.919 9.883 1.00 77.44 277 GLU A CA 1
ATOM 2063 C C . GLU A 1 277 ? -12.905 -18.380 10.301 1.00 77.44 277 GLU A C 1
ATOM 2065 O O . GLU A 1 277 ? -13.770 -19.217 10.044 1.00 77.44 277 GLU A O 1
ATOM 2070 N N . THR A 1 278 ? -11.828 -18.677 11.039 1.00 88.12 278 THR A N 1
ATOM 2071 C CA . THR A 1 278 ? -11.547 -20.032 11.556 1.00 88.12 278 THR A CA 1
ATOM 2072 C C . THR A 1 278 ? -12.706 -20.579 12.398 1.00 88.12 278 THR A C 1
ATOM 2074 O O . THR A 1 278 ? -13.002 -21.771 12.354 1.00 88.12 278 THR A O 1
ATOM 2077 N N . ASN A 1 279 ? -13.385 -19.700 13.136 1.00 93.56 279 ASN A N 1
ATOM 2078 C CA . ASN A 1 279 ? -14.524 -20.043 13.985 1.00 93.56 279 ASN A CA 1
ATOM 2079 C C . ASN A 1 279 ? -15.890 -19.864 13.298 1.00 93.56 279 ASN A C 1
ATOM 2081 O O . ASN A 1 279 ? -16.915 -20.087 13.934 1.00 93.56 279 ASN A O 1
ATOM 2085 N N . LYS A 1 280 ? -15.926 -19.485 12.010 1.00 93.44 280 LYS A N 1
ATOM 2086 C CA . LYS A 1 280 ? -17.151 -19.194 11.237 1.00 93.44 280 LYS A CA 1
ATOM 2087 C C . LYS A 1 280 ? -18.024 -18.084 11.848 1.00 93.44 280 LYS A C 1
ATOM 2089 O O . LYS A 1 280 ? -19.247 -18.124 11.756 1.00 93.44 280 LYS A O 1
ATOM 2094 N N . LEU A 1 281 ? -17.386 -17.079 12.445 1.00 93.75 281 LEU A N 1
ATOM 2095 C CA . LEU A 1 281 ? -18.019 -15.945 13.134 1.00 93.75 281 LEU A CA 1
ATOM 2096 C C . LEU A 1 281 ? -17.989 -14.646 12.312 1.00 93.75 281 LEU A C 1
ATOM 2098 O O . LEU A 1 281 ? -18.314 -13.585 12.830 1.00 93.75 281 LEU A O 1
ATOM 2102 N N . THR A 1 282 ? -17.607 -14.688 11.033 1.00 79.50 282 THR A N 1
ATOM 2103 C CA . THR A 1 282 ? -17.517 -13.486 10.178 1.00 79.50 282 THR A CA 1
ATOM 2104 C C . THR A 1 282 ? -18.860 -12.790 9.948 1.00 79.50 282 THR A C 1
ATOM 2106 O O . THR A 1 282 ? -18.870 -11.612 9.609 1.00 79.50 282 THR A O 1
ATOM 2109 N N . ASN A 1 283 ? -19.972 -13.502 10.153 1.00 81.38 283 ASN A N 1
ATOM 2110 C CA . ASN A 1 283 ? -21.331 -12.967 10.049 1.00 81.38 283 ASN A CA 1
ATOM 2111 C C . ASN A 1 283 ? -21.931 -12.557 11.410 1.00 81.38 283 ASN A C 1
ATOM 2113 O O . ASN A 1 283 ? -23.100 -12.187 11.456 1.00 81.38 283 ASN A O 1
ATOM 2117 N N . ASP A 1 284 ? -21.181 -12.651 12.515 1.00 93.56 284 ASP A N 1
ATOM 2118 C CA . ASP A 1 284 ? -21.642 -12.147 13.815 1.00 93.56 284 ASP A CA 1
ATOM 2119 C C . ASP A 1 284 ? -21.743 -10.614 13.778 1.00 93.56 284 ASP A C 1
ATOM 2121 O O . ASP A 1 284 ? -20.822 -9.937 13.312 1.00 93.56 284 ASP A O 1
ATOM 2125 N N . GLU A 1 285 ? -22.842 -10.056 14.293 1.00 90.19 285 GLU A N 1
ATOM 2126 C CA . GLU A 1 285 ? -23.117 -8.611 14.259 1.00 90.19 285 GLU A CA 1
ATOM 2127 C C . GLU A 1 285 ? -21.983 -7.770 14.864 1.00 90.19 285 GLU A C 1
ATOM 2129 O O . GLU A 1 285 ? -21.664 -6.695 14.354 1.00 90.19 285 GLU A O 1
ATOM 2134 N N . ARG A 1 286 ? -21.312 -8.261 15.914 1.00 95.69 286 ARG A N 1
ATOM 2135 C CA . ARG A 1 286 ? -20.213 -7.530 16.567 1.00 95.69 286 ARG A CA 1
ATOM 2136 C C . ARG A 1 286 ? -18.937 -7.566 15.733 1.00 95.69 286 ARG A C 1
ATOM 2138 O O . ARG A 1 286 ? -18.186 -6.593 15.726 1.00 95.69 286 ARG A O 1
ATOM 2145 N N . VAL A 1 287 ? -18.691 -8.665 15.015 1.00 86.50 287 VAL A N 1
ATOM 2146 C CA . VAL A 1 287 ? -17.576 -8.758 14.058 1.00 86.50 287 VAL A CA 1
ATOM 2147 C C . VAL A 1 287 ? -17.832 -7.827 12.872 1.00 86.50 287 VAL A C 1
ATOM 2149 O O . VAL A 1 287 ? -16.928 -7.090 12.482 1.00 86.50 287 VAL A O 1
ATOM 2152 N N . ILE A 1 288 ? -19.066 -7.781 12.357 1.00 76.69 288 ILE A N 1
ATOM 2153 C CA . ILE A 1 288 ? -19.476 -6.850 11.292 1.00 76.69 288 ILE A CA 1
ATOM 2154 C C . ILE A 1 288 ? -19.267 -5.391 11.724 1.00 76.69 288 ILE A C 1
ATOM 2156 O O . ILE A 1 288 ? -18.716 -4.602 10.953 1.00 76.69 288 ILE A O 1
ATOM 2160 N N . GLU A 1 289 ? -19.639 -5.030 12.955 1.00 86.50 289 GLU A N 1
ATOM 2161 C CA . GLU A 1 289 ? -19.432 -3.667 13.459 1.00 86.50 289 GLU A CA 1
ATOM 2162 C C . GLU A 1 289 ? -17.937 -3.313 13.556 1.00 86.50 289 GLU A C 1
ATOM 2164 O O . GLU A 1 289 ? -17.539 -2.215 13.168 1.00 86.50 289 GLU A O 1
ATOM 2169 N N . VAL A 1 290 ? -17.072 -4.251 13.967 1.00 90.56 290 VAL A N 1
ATOM 2170 C CA . VAL A 1 290 ? -15.612 -4.039 13.930 1.00 90.56 290 VAL A CA 1
ATOM 2171 C C . VAL A 1 290 ? -15.103 -3.825 12.505 1.00 90.56 290 VAL A C 1
ATOM 2173 O O . VAL A 1 290 ? -14.294 -2.923 12.285 1.00 90.56 290 VAL A O 1
ATOM 2176 N N . VAL A 1 291 ? -15.570 -4.612 11.530 1.00 78.50 291 VAL A N 1
ATOM 2177 C CA . VAL A 1 291 ? -15.211 -4.446 10.109 1.00 78.50 291 VAL A CA 1
ATOM 2178 C C . VAL A 1 291 ? -15.599 -3.050 9.619 1.00 78.50 291 VAL A C 1
ATOM 2180 O O . VAL A 1 291 ? -14.778 -2.348 9.024 1.00 78.50 291 VAL A O 1
ATOM 2183 N N . LYS A 1 292 ? -16.826 -2.616 9.916 1.00 79.69 292 LYS A N 1
ATOM 2184 C CA . LYS A 1 292 ? -17.340 -1.288 9.566 1.00 79.69 292 LYS A CA 1
ATOM 2185 C C . LYS A 1 292 ? -16.488 -0.169 10.170 1.00 79.69 292 LYS A C 1
ATOM 2187 O O . LYS A 1 292 ? -16.033 0.709 9.433 1.00 79.69 292 LYS A O 1
ATOM 2192 N N . GLU A 1 293 ? -16.216 -0.216 11.473 1.00 90.06 293 GLU A N 1
ATOM 2193 C CA . GLU A 1 293 ? -15.424 0.822 12.145 1.00 90.06 293 GLU A CA 1
ATOM 2194 C C . GLU A 1 293 ? -13.948 0.801 11.722 1.00 90.06 293 GLU A C 1
ATOM 2196 O O . GLU A 1 293 ? -13.340 1.858 11.537 1.00 90.06 293 GLU A O 1
ATOM 2201 N N . PHE A 1 294 ? -13.367 -0.373 11.456 1.00 87.25 294 PHE A N 1
ATOM 2202 C CA . PHE A 1 294 ? -12.018 -0.473 10.896 1.00 87.25 294 PHE A CA 1
ATOM 2203 C C . PHE A 1 294 ? -11.943 0.170 9.508 1.00 87.25 294 PHE A C 1
ATOM 2205 O O . PHE A 1 294 ? -11.022 0.940 9.229 1.00 87.25 294 PHE A O 1
ATOM 2212 N N . HIS A 1 295 ? -12.929 -0.080 8.642 1.00 78.06 295 HIS A N 1
ATOM 2213 C CA . HIS A 1 295 ? -12.995 0.571 7.336 1.00 78.06 295 HIS A CA 1
ATOM 2214 C C . HIS A 1 295 ? -13.162 2.088 7.444 1.00 78.06 295 HIS A C 1
ATOM 2216 O O . HIS A 1 295 ? -12.577 2.809 6.629 1.00 78.06 295 HIS A O 1
ATOM 2222 N N . ALA A 1 296 ? -13.883 2.587 8.451 1.00 79.56 296 ALA A N 1
ATOM 2223 C CA . ALA A 1 296 ? -13.971 4.018 8.721 1.00 79.56 296 ALA A CA 1
ATOM 2224 C C . ALA A 1 296 ? -12.602 4.605 9.116 1.00 79.56 296 ALA A C 1
ATOM 2226 O O . ALA A 1 296 ? -12.169 5.590 8.516 1.00 79.56 296 ALA A O 1
ATOM 2227 N N . VAL A 1 297 ? -11.876 3.960 10.040 1.00 89.88 297 VAL A N 1
ATOM 2228 C CA . VAL A 1 297 ? -10.502 4.347 10.421 1.00 89.88 297 VAL A CA 1
ATOM 2229 C C . VAL A 1 297 ? -9.571 4.331 9.208 1.00 89.88 297 VAL A C 1
ATOM 2231 O O . VAL A 1 297 ? -8.899 5.323 8.930 1.00 89.88 297 VAL A O 1
ATOM 2234 N N . LYS A 1 298 ? -9.564 3.234 8.443 1.00 83.75 298 LYS A N 1
ATOM 2235 C CA . LYS A 1 298 ? -8.731 3.050 7.244 1.00 83.75 298 LYS A CA 1
ATOM 2236 C C . LYS A 1 298 ? -9.018 4.091 6.171 1.00 83.75 298 LYS A C 1
ATOM 2238 O O . LYS A 1 298 ? -8.089 4.599 5.547 1.00 83.75 298 LYS A O 1
ATOM 2243 N N . THR A 1 299 ? -10.286 4.440 5.981 1.00 77.50 299 THR A N 1
ATOM 2244 C CA . THR A 1 299 ? -10.709 5.496 5.056 1.00 77.50 299 THR A CA 1
ATOM 2245 C C . THR A 1 299 ? -10.136 6.846 5.469 1.00 77.50 299 THR A C 1
ATOM 2247 O O . THR A 1 299 ? -9.461 7.487 4.662 1.00 77.50 299 THR A O 1
ATOM 2250 N N . THR A 1 300 ? -10.326 7.251 6.728 1.00 85.12 300 THR A N 1
ATOM 2251 C CA . THR A 1 300 ? -9.807 8.531 7.232 1.00 85.12 300 THR A CA 1
ATOM 2252 C C . THR A 1 300 ? -8.280 8.578 7.222 1.00 85.12 300 THR A C 1
ATOM 2254 O O . THR A 1 300 ? -7.698 9.560 6.766 1.00 85.12 300 THR A O 1
ATOM 2257 N N . TYR A 1 301 ? -7.613 7.502 7.639 1.00 87.81 301 TYR A N 1
ATOM 2258 C CA . TYR A 1 301 ? -6.156 7.395 7.564 1.00 87.81 301 TYR A CA 1
ATOM 2259 C C . TYR A 1 301 ? -5.662 7.529 6.118 1.00 87.81 301 TYR A C 1
ATOM 2261 O O . TYR A 1 301 ? -4.754 8.307 5.826 1.00 87.81 301 TYR A O 1
ATOM 2269 N N . TYR A 1 302 ? -6.303 6.842 5.168 1.00 80.50 302 TYR A N 1
ATOM 2270 C CA . TYR A 1 302 ? -5.924 6.966 3.767 1.00 80.50 302 TYR A CA 1
ATOM 2271 C C . TYR A 1 302 ? -6.145 8.368 3.226 1.00 80.50 302 TYR A C 1
ATOM 2273 O O . TYR A 1 302 ? -5.255 8.828 2.517 1.00 80.50 302 TYR A O 1
ATOM 2281 N N . GLN A 1 303 ? -7.219 9.075 3.596 1.00 76.56 303 GLN A N 1
ATOM 2282 C CA . GLN A 1 303 ? -7.440 10.485 3.228 1.00 76.56 303 GLN A CA 1
ATOM 2283 C C . GLN A 1 303 ? -6.295 11.420 3.650 1.00 76.56 303 GLN A C 1
ATOM 2285 O O . GLN A 1 303 ? -6.085 12.445 2.997 1.00 76.56 303 GLN A O 1
ATOM 2290 N N . MET A 1 304 ? -5.545 11.076 4.699 1.00 81.06 304 MET A N 1
ATOM 2291 C CA . MET A 1 304 ? -4.349 11.814 5.136 1.00 81.06 304 MET A CA 1
ATOM 2292 C C . MET A 1 304 ? -3.103 11.505 4.283 1.00 81.06 304 MET A C 1
ATOM 2294 O O . MET A 1 304 ? -2.110 12.221 4.360 1.00 81.06 304 MET A O 1
ATOM 2298 N N . LEU A 1 305 ? -3.143 10.445 3.464 1.00 77.50 305 LEU A N 1
ATOM 2299 C CA . LEU A 1 305 ? -2.029 9.955 2.639 1.00 77.50 305 LEU A CA 1
ATOM 2300 C C . LEU A 1 305 ? -2.300 9.994 1.124 1.00 77.50 305 LEU A C 1
ATOM 2302 O O . LEU A 1 305 ? -1.402 9.681 0.337 1.00 77.50 305 LEU A O 1
ATOM 2306 N N . ILE A 1 306 ? -3.524 10.326 0.687 1.00 74.44 306 ILE A N 1
ATOM 2307 C CA . ILE A 1 306 ? -3.975 10.236 -0.718 1.00 74.44 306 ILE A CA 1
ATOM 2308 C C . ILE A 1 306 ? -3.008 10.945 -1.670 1.00 74.44 306 ILE A C 1
ATOM 2310 O O . ILE A 1 306 ? -2.471 10.321 -2.594 1.00 74.44 306 ILE A O 1
ATOM 2314 N N . THR A 1 307 ? -2.760 12.231 -1.424 1.00 73.12 307 THR A N 1
ATOM 2315 C CA . THR A 1 307 ? -1.960 13.084 -2.310 1.00 73.12 307 THR A CA 1
ATOM 2316 C C . THR A 1 307 ? -0.532 12.567 -2.418 1.00 73.12 307 THR A C 1
ATOM 2318 O O . THR A 1 307 ? 0.037 12.512 -3.510 1.00 73.12 307 THR A O 1
ATOM 2321 N N . TYR A 1 308 ? 0.026 12.072 -1.312 1.00 74.88 308 TYR A N 1
ATOM 2322 C CA . TYR A 1 308 ? 1.340 11.445 -1.311 1.00 74.88 308 TYR A CA 1
ATOM 2323 C C . TYR A 1 308 ? 1.378 10.129 -2.089 1.00 74.88 308 TYR A C 1
ATOM 2325 O O . TYR A 1 308 ? 2.262 9.941 -2.930 1.00 74.88 308 TYR A O 1
ATOM 2333 N N . ARG A 1 309 ? 0.436 9.209 -1.846 1.00 75.19 309 ARG A N 1
ATOM 2334 C CA . ARG A 1 309 ? 0.407 7.905 -2.533 1.00 75.19 309 ARG A CA 1
ATOM 2335 C C . ARG A 1 309 ? 0.318 8.089 -4.044 1.00 75.19 309 ARG A C 1
ATOM 2337 O O . ARG A 1 309 ? 1.025 7.392 -4.779 1.00 75.19 309 ARG A O 1
ATOM 2344 N N . ILE A 1 310 ? -0.499 9.043 -4.497 1.00 81.88 310 ILE A N 1
ATOM 2345 C CA . ILE A 1 310 ? -0.569 9.437 -5.908 1.00 81.88 310 ILE A CA 1
ATOM 2346 C C . ILE A 1 310 ? 0.779 9.999 -6.358 1.00 81.88 310 ILE A C 1
ATOM 2348 O O . ILE A 1 310 ? 1.342 9.474 -7.316 1.00 81.88 310 ILE A O 1
ATOM 2352 N N . LYS A 1 311 ? 1.336 10.994 -5.657 1.00 83.00 311 LYS A N 1
ATOM 2353 C CA . LYS A 1 311 ? 2.611 11.630 -6.022 1.00 83.00 311 LYS A CA 1
ATOM 2354 C C . LYS A 1 311 ? 3.755 10.625 -6.144 1.00 83.00 311 LYS A C 1
ATOM 2356 O O . LYS A 1 311 ? 4.428 10.601 -7.166 1.00 83.00 311 LYS A O 1
ATOM 2361 N N . LYS A 1 312 ? 3.943 9.738 -5.162 1.00 77.56 312 LYS A N 1
ATOM 2362 C CA . LYS A 1 312 ? 4.994 8.703 -5.174 1.00 77.56 312 LYS A CA 1
ATOM 2363 C C . LYS A 1 312 ? 4.859 7.781 -6.381 1.00 77.56 312 LYS A C 1
ATOM 2365 O O . LYS A 1 312 ? 5.836 7.514 -7.081 1.00 77.56 312 LYS A O 1
ATOM 2370 N N . LYS A 1 313 ? 3.648 7.281 -6.634 1.00 81.38 313 LYS A N 1
ATOM 2371 C CA . LYS A 1 313 ? 3.390 6.401 -7.778 1.00 81.38 313 LYS A CA 1
ATOM 2372 C C . LYS A 1 313 ? 3.530 7.149 -9.101 1.00 81.38 313 LYS A C 1
ATOM 2374 O O . LYS A 1 313 ? 4.071 6.577 -10.042 1.00 81.38 313 LYS A O 1
ATOM 2379 N N . ALA A 1 314 ? 3.148 8.422 -9.148 1.00 89.00 314 ALA A N 1
ATOM 2380 C CA . ALA A 1 314 ? 3.362 9.297 -10.291 1.00 89.00 314 ALA A CA 1
ATOM 2381 C C . ALA A 1 314 ? 4.856 9.535 -10.549 1.00 89.00 314 ALA A C 1
ATOM 2383 O O . ALA A 1 314 ? 5.277 9.454 -11.696 1.00 89.00 314 ALA A O 1
ATOM 2384 N N . THR A 1 315 ? 5.680 9.729 -9.512 1.00 82.62 315 THR A N 1
ATOM 2385 C CA . THR A 1 315 ? 7.145 9.831 -9.635 1.00 82.62 315 THR A CA 1
ATOM 2386 C C . THR A 1 315 ? 7.741 8.553 -10.212 1.00 82.62 315 THR A C 1
ATOM 2388 O O . THR A 1 315 ? 8.497 8.609 -11.178 1.00 82.62 315 THR A O 1
ATOM 2391 N N . LEU A 1 316 ? 7.379 7.388 -9.663 1.00 78.62 316 LEU A N 1
ATOM 2392 C CA . LEU A 1 316 ? 7.864 6.098 -10.165 1.00 78.62 316 LEU A CA 1
ATOM 2393 C C . LEU A 1 316 ? 7.419 5.843 -11.610 1.00 78.62 316 LEU A C 1
ATOM 2395 O O . LEU A 1 316 ? 8.182 5.298 -12.407 1.00 78.62 316 LEU A O 1
ATOM 2399 N N . PHE A 1 317 ? 6.191 6.234 -11.946 1.00 91.62 317 PHE A N 1
ATOM 2400 C CA . PHE A 1 317 ? 5.668 6.139 -13.300 1.00 91.62 317 PHE A CA 1
ATOM 2401 C C . PHE A 1 317 ? 6.401 7.078 -14.265 1.00 91.62 317 PHE A C 1
ATOM 2403 O O . PHE A 1 317 ? 6.862 6.629 -15.311 1.00 91.62 317 PHE A O 1
ATOM 2410 N N . HIS A 1 318 ? 6.596 8.343 -13.890 1.00 96.31 318 HIS A N 1
ATOM 2411 C CA . HIS A 1 318 ? 7.369 9.309 -14.667 1.00 96.31 318 HIS A CA 1
ATOM 2412 C C . HIS A 1 318 ? 8.806 8.824 -14.901 1.00 96.31 318 HIS A C 1
ATOM 2414 O O . HIS A 1 318 ? 9.275 8.845 -16.033 1.00 96.31 318 HIS A O 1
ATOM 2420 N N . GLN A 1 319 ? 9.490 8.318 -13.869 1.00 86.06 319 GLN A N 1
ATOM 2421 C CA . GLN A 1 319 ? 10.832 7.740 -14.010 1.00 86.06 319 GLN A CA 1
ATOM 2422 C C . GLN A 1 319 ? 10.854 6.589 -15.024 1.00 86.06 319 GLN A C 1
ATOM 2424 O O . GLN A 1 319 ? 11.739 6.541 -15.878 1.00 86.06 319 GLN A O 1
ATOM 2429 N N . ALA A 1 320 ? 9.872 5.683 -14.962 1.00 84.44 320 ALA A N 1
ATOM 2430 C CA . ALA A 1 320 ? 9.754 4.584 -15.914 1.00 84.44 320 ALA A CA 1
ATOM 2431 C C . ALA A 1 320 ? 9.493 5.084 -17.346 1.00 84.44 320 ALA A C 1
ATOM 2433 O O . ALA A 1 320 ? 10.153 4.624 -18.276 1.00 84.44 320 ALA A O 1
ATOM 2434 N N . ALA A 1 321 ? 8.579 6.043 -17.523 1.00 96.94 321 ALA A N 1
ATOM 2435 C CA . ALA A 1 321 ? 8.251 6.624 -18.824 1.00 96.94 321 ALA A CA 1
ATOM 2436 C C . ALA A 1 321 ? 9.453 7.366 -19.439 1.00 96.94 321 ALA A C 1
ATOM 2438 O O . ALA A 1 321 ? 9.783 7.156 -20.606 1.00 96.94 321 ALA A O 1
ATOM 2439 N N . SER A 1 322 ? 10.164 8.166 -18.641 1.00 95.94 322 SER A N 1
ATOM 2440 C CA . SER A 1 322 ? 11.364 8.901 -19.061 1.00 95.94 322 SER A CA 1
ATOM 2441 C C . SER A 1 322 ? 12.516 7.966 -19.420 1.00 95.94 322 SER A C 1
ATOM 2443 O O . SER A 1 322 ? 13.225 8.195 -20.405 1.00 95.94 322 SER A O 1
ATOM 2445 N N . LYS A 1 323 ? 12.674 6.868 -18.669 1.00 91.12 323 LYS A N 1
ATOM 2446 C CA . LYS A 1 323 ? 13.639 5.814 -18.991 1.00 91.12 323 LYS A CA 1
ATOM 2447 C C . LYS A 1 323 ? 13.294 5.127 -20.313 1.00 91.12 323 LYS A C 1
ATOM 2449 O O . LYS A 1 323 ? 14.167 5.035 -21.169 1.00 91.12 323 LYS A O 1
ATOM 2454 N N . LEU A 1 324 ? 12.034 4.717 -20.511 1.00 95.81 324 LEU A N 1
ATOM 2455 C CA . LEU A 1 324 ? 11.570 4.139 -21.779 1.00 95.81 324 LEU A CA 1
ATOM 2456 C C . LEU A 1 324 ? 11.866 5.081 -22.952 1.00 95.81 324 LEU A C 1
ATOM 2458 O O . LEU A 1 324 ? 12.447 4.649 -23.942 1.00 95.81 324 LEU A O 1
ATOM 2462 N N . GLN A 1 325 ? 11.532 6.368 -22.825 1.00 97.75 325 GLN A N 1
ATOM 2463 C CA . GLN A 1 325 ? 11.785 7.355 -23.875 1.00 97.75 325 GLN A CA 1
ATOM 2464 C C . GLN A 1 325 ? 13.283 7.488 -24.197 1.00 97.75 325 GLN A C 1
ATOM 2466 O O . GLN A 1 325 ? 13.662 7.560 -25.366 1.00 97.75 325 GLN A O 1
ATOM 2471 N N . THR A 1 326 ? 14.135 7.532 -23.170 1.00 96.12 326 THR A N 1
ATOM 2472 C CA . THR A 1 326 ? 15.591 7.678 -23.326 1.00 96.12 326 THR A CA 1
ATOM 2473 C C . THR A 1 326 ? 16.203 6.449 -23.991 1.00 96.12 326 THR A C 1
ATOM 2475 O O . THR A 1 326 ? 16.945 6.573 -24.962 1.00 96.12 326 THR A O 1
ATOM 2478 N N . GLU A 1 327 ? 15.852 5.256 -23.519 1.00 93.62 327 GLU A N 1
ATOM 2479 C CA . GLU A 1 327 ? 16.402 4.008 -24.050 1.00 93.62 327 GLU A CA 1
ATOM 2480 C C . GLU A 1 327 ? 15.870 3.701 -25.454 1.00 93.62 327 GLU A C 1
ATOM 2482 O O . GLU A 1 327 ? 16.626 3.228 -26.297 1.00 93.62 327 GLU A O 1
ATOM 2487 N N . ALA A 1 328 ? 14.621 4.063 -25.766 1.00 96.31 328 ALA A N 1
ATOM 2488 C CA . ALA A 1 328 ? 14.081 3.940 -27.118 1.00 96.31 328 ALA A CA 1
ATOM 2489 C C . ALA A 1 328 ? 14.801 4.857 -28.129 1.00 96.31 328 ALA A C 1
ATOM 2491 O O . ALA A 1 328 ? 15.009 4.463 -29.276 1.00 96.31 328 ALA A O 1
ATOM 2492 N N . LYS A 1 329 ? 15.249 6.053 -27.708 1.00 96.81 329 LYS A N 1
ATOM 2493 C CA . LYS A 1 329 ? 16.091 6.945 -28.535 1.00 96.81 329 LYS A CA 1
ATOM 2494 C C . LYS A 1 329 ? 17.455 6.336 -28.861 1.00 96.81 329 LYS A C 1
ATOM 2496 O O . LYS A 1 329 ? 17.928 6.521 -29.979 1.00 96.81 329 LYS A O 1
ATOM 2501 N N . GLY A 1 330 ? 18.059 5.620 -27.912 1.00 95.94 330 GLY A N 1
ATOM 2502 C CA . GLY A 1 330 ? 19.373 4.984 -28.066 1.00 95.94 330 GLY A CA 1
ATOM 2503 C C . GLY A 1 330 ? 19.352 3.569 -28.656 1.00 95.94 330 GLY A C 1
ATOM 2504 O O . GLY A 1 330 ? 20.405 2.950 -28.766 1.00 95.94 330 GLY A O 1
ATOM 2505 N N . ALA A 1 331 ? 18.182 3.028 -29.001 1.00 96.19 331 ALA A N 1
ATOM 2506 C CA . ALA A 1 331 ? 18.051 1.642 -29.434 1.00 96.19 331 ALA A CA 1
ATOM 2507 C C . ALA A 1 331 ? 18.544 1.414 -30.881 1.00 96.19 331 ALA A C 1
ATOM 2509 O O . ALA A 1 331 ? 18.392 2.279 -31.748 1.00 96.19 331 ALA A O 1
ATOM 2510 N N . GLY A 1 332 ? 19.110 0.230 -31.151 1.00 96.44 332 GLY A N 1
ATOM 2511 C CA . GLY A 1 332 ? 19.606 -0.162 -32.479 1.00 96.44 332 GLY A CA 1
ATOM 2512 C C . GLY A 1 332 ? 18.492 -0.344 -33.529 1.00 96.44 332 GLY A C 1
ATOM 2513 O O . GLY A 1 332 ? 17.344 -0.584 -33.138 1.00 96.44 332 GLY A O 1
ATOM 2514 N N . PRO A 1 333 ? 18.817 -0.255 -34.839 1.00 95.31 333 PRO A N 1
ATOM 2515 C CA . PRO A 1 333 ? 17.866 -0.148 -35.960 1.00 95.31 333 PRO A CA 1
ATOM 2516 C C . PRO A 1 333 ? 16.764 -1.217 -35.974 1.00 95.31 333 PRO A C 1
ATOM 2518 O O . PRO A 1 333 ? 15.610 -0.884 -36.227 1.00 95.31 333 PRO A O 1
ATOM 2521 N N . ASP A 1 334 ? 17.089 -2.453 -35.591 1.00 95.56 334 ASP A N 1
ATOM 2522 C CA . ASP A 1 334 ? 16.192 -3.612 -35.723 1.00 95.56 334 ASP A CA 1
ATOM 2523 C C . ASP A 1 334 ? 15.563 -4.064 -34.396 1.00 95.56 334 ASP A C 1
ATOM 2525 O O . ASP A 1 334 ? 15.163 -5.215 -34.225 1.00 95.56 334 ASP A O 1
ATOM 2529 N N . THR A 1 335 ? 15.486 -3.166 -33.412 1.00 97.06 335 THR A N 1
ATOM 2530 C CA . THR A 1 335 ? 14.896 -3.481 -32.103 1.00 97.06 335 THR A CA 1
ATOM 2531 C C . THR A 1 335 ? 13.439 -3.012 -32.000 1.00 97.06 335 THR A C 1
ATOM 2533 O O . THR A 1 335 ? 13.088 -1.952 -32.531 1.00 97.06 335 THR A O 1
ATOM 2536 N N . PRO A 1 336 ? 12.581 -3.706 -31.224 1.00 97.38 336 PRO A N 1
ATOM 2537 C CA . PRO A 1 336 ? 11.224 -3.227 -30.945 1.00 97.38 336 PRO A CA 1
ATOM 2538 C C . PRO A 1 336 ? 11.190 -1.819 -30.330 1.00 97.38 336 PRO A C 1
ATOM 2540 O O . PRO A 1 336 ? 10.290 -1.035 -30.620 1.00 97.38 336 PRO A O 1
ATOM 2543 N N . LEU A 1 337 ? 12.201 -1.459 -29.527 1.00 96.31 337 LEU A N 1
ATOM 2544 C CA . LEU A 1 337 ? 12.332 -0.116 -28.956 1.00 96.31 337 LEU A CA 1
ATOM 2545 C C . LEU A 1 337 ? 12.604 0.954 -30.013 1.00 96.31 337 LEU A C 1
ATOM 2547 O O . LEU A 1 337 ? 12.071 2.057 -29.908 1.00 96.31 337 LEU A O 1
ATOM 2551 N N . LYS A 1 338 ? 13.385 0.640 -31.049 1.00 98.00 338 LYS A N 1
ATOM 2552 C CA . LYS A 1 338 ? 13.630 1.573 -32.148 1.00 98.00 338 LYS A CA 1
ATOM 2553 C C . LYS A 1 338 ? 12.398 1.761 -33.026 1.00 98.00 338 LYS A C 1
ATOM 2555 O O . LYS A 1 338 ? 12.087 2.893 -33.408 1.00 98.00 338 LYS A O 1
ATOM 2560 N N . ALA A 1 339 ? 11.655 0.684 -33.282 1.00 97.44 339 ALA A N 1
ATOM 2561 C CA . ALA A 1 339 ? 10.358 0.766 -33.948 1.00 97.44 339 ALA A CA 1
ATOM 2562 C C . ALA A 1 339 ? 9.372 1.626 -33.137 1.00 97.44 339 ALA A C 1
ATOM 2564 O O . ALA A 1 339 ? 8.712 2.499 -33.703 1.00 97.44 339 ALA A O 1
ATOM 2565 N N . LEU A 1 340 ? 9.327 1.444 -31.812 1.00 96.75 340 LEU A N 1
ATOM 2566 C CA . LEU A 1 340 ? 8.536 2.281 -30.910 1.00 96.75 340 LEU A CA 1
ATOM 2567 C C . LEU A 1 340 ? 8.979 3.749 -30.966 1.00 96.75 340 LEU A C 1
ATOM 2569 O O . LEU A 1 340 ? 8.144 4.626 -31.142 1.00 96.75 340 LEU A O 1
ATOM 2573 N N . GLN A 1 341 ? 10.279 4.042 -30.897 1.00 97.94 341 GLN A N 1
ATOM 2574 C CA . GLN A 1 341 ? 10.779 5.415 -31.007 1.00 97.94 341 GLN A CA 1
ATOM 2575 C C . GLN A 1 341 ? 10.417 6.079 -32.332 1.00 97.94 341 GLN A C 1
ATOM 2577 O O . GLN A 1 341 ? 10.004 7.236 -32.334 1.00 97.94 341 GLN A O 1
ATOM 2582 N N . SER A 1 342 ? 10.564 5.370 -33.446 1.00 97.75 342 SER A N 1
ATOM 2583 C CA . SER A 1 342 ? 10.344 5.954 -34.771 1.00 97.75 342 SER A CA 1
ATOM 2584 C C . SER A 1 342 ? 8.871 6.285 -35.014 1.00 97.75 342 SER A C 1
ATOM 2586 O O . SER A 1 342 ? 8.571 7.262 -35.689 1.00 97.75 342 SER A O 1
ATOM 2588 N N . ASN A 1 343 ? 7.959 5.502 -34.431 1.00 97.69 343 ASN A N 1
ATOM 2589 C CA . ASN A 1 343 ? 6.526 5.610 -34.707 1.00 97.69 343 ASN A CA 1
ATOM 2590 C C . ASN A 1 343 ? 5.706 6.239 -33.572 1.00 97.69 343 ASN A C 1
ATOM 2592 O O . ASN A 1 343 ? 4.597 6.674 -33.839 1.00 97.69 343 ASN A O 1
ATOM 2596 N N . ALA A 1 344 ? 6.220 6.273 -32.338 1.00 97.12 344 ALA A N 1
ATOM 2597 C CA . ALA A 1 344 ? 5.493 6.705 -31.136 1.00 97.12 344 ALA A CA 1
ATOM 2598 C C . ALA A 1 344 ? 6.261 7.745 -30.296 1.00 97.12 344 ALA A C 1
ATOM 2600 O O . ALA A 1 344 ? 6.046 7.881 -29.087 1.00 97.12 344 ALA A O 1
ATOM 2601 N N . SER A 1 345 ? 7.243 8.442 -30.885 1.00 97.12 345 SER A N 1
ATOM 2602 C CA . SER A 1 345 ? 8.063 9.417 -30.142 1.00 97.12 345 SER A CA 1
ATOM 2603 C C . SER A 1 345 ? 7.240 10.572 -29.568 1.00 97.12 345 SER A C 1
ATOM 2605 O O . SER A 1 345 ? 7.533 11.021 -28.455 1.00 97.12 345 SER A O 1
ATOM 2607 N N . SER A 1 346 ? 6.214 11.023 -30.297 1.00 97.31 346 SER A N 1
ATOM 2608 C CA . SER A 1 346 ? 5.301 12.084 -29.866 1.00 97.31 346 SER A CA 1
ATOM 2609 C C . SER A 1 346 ? 4.479 11.644 -28.655 1.00 97.31 346 SER A C 1
ATOM 2611 O O . SER A 1 346 ? 4.458 12.327 -27.632 1.00 97.31 346 SER A O 1
ATOM 2613 N N . GLU A 1 347 ? 3.886 10.453 -28.713 1.00 98.06 347 GLU A N 1
ATOM 2614 C CA . GLU A 1 347 ? 3.053 9.864 -27.666 1.00 98.06 347 GLU A CA 1
ATOM 2615 C C . GLU A 1 347 ? 3.872 9.580 -26.404 1.00 98.06 347 GLU A C 1
ATOM 2617 O O . GLU A 1 347 ? 3.449 9.940 -25.305 1.00 98.06 347 GLU A O 1
ATOM 2622 N N . MET A 1 348 ? 5.088 9.037 -26.546 1.00 98.06 348 MET A N 1
ATOM 2623 C CA . MET A 1 348 ? 6.017 8.889 -25.420 1.00 98.06 348 MET A CA 1
ATOM 2624 C C . MET A 1 348 ? 6.392 10.243 -24.807 1.00 98.06 348 MET A C 1
ATOM 2626 O O . MET A 1 348 ? 6.440 10.373 -23.584 1.00 98.06 348 MET A O 1
ATOM 2630 N N . GLY A 1 349 ? 6.648 11.265 -25.632 1.00 97.75 349 GLY A N 1
ATOM 2631 C CA . GLY A 1 349 ? 6.933 12.621 -25.157 1.00 97.75 349 GLY A CA 1
ATOM 2632 C C . GLY A 1 349 ? 5.763 13.248 -24.406 1.00 97.75 349 GLY A C 1
ATOM 2633 O O . GLY A 1 349 ? 5.953 13.809 -23.325 1.00 97.75 349 GLY A O 1
ATOM 2634 N N . ASN A 1 350 ? 4.550 13.093 -24.934 1.00 97.62 350 ASN A N 1
ATOM 2635 C CA . ASN A 1 350 ? 3.325 13.540 -24.285 1.00 97.62 350 ASN A CA 1
ATOM 2636 C C . ASN A 1 350 ? 3.123 12.819 -22.943 1.00 97.62 350 ASN A C 1
ATOM 2638 O O . ASN A 1 350 ? 2.888 13.477 -21.929 1.00 97.62 350 ASN A O 1
ATOM 2642 N N . LEU A 1 351 ? 3.304 11.493 -22.900 1.00 97.94 351 LEU A N 1
ATOM 2643 C CA . LEU A 1 351 ? 3.199 10.710 -21.668 1.00 97.94 351 LEU A CA 1
ATOM 2644 C C . LEU A 1 351 ? 4.178 11.194 -20.594 1.00 97.94 351 LEU A C 1
ATOM 2646 O O . LEU A 1 351 ? 3.762 11.449 -19.463 1.00 97.94 351 LEU A O 1
ATOM 2650 N N . VAL A 1 352 ? 5.454 11.377 -20.949 1.00 97.81 352 VAL A N 1
ATOM 2651 C CA . VAL A 1 352 ? 6.481 11.902 -20.035 1.00 97.81 352 VAL A CA 1
ATOM 2652 C C . VAL A 1 352 ? 6.092 13.285 -19.517 1.00 97.81 352 VAL A C 1
ATOM 2654 O O . VAL A 1 352 ? 6.130 13.512 -18.311 1.00 97.81 352 VAL A O 1
ATOM 2657 N N . GLN A 1 353 ? 5.642 14.191 -20.391 1.00 97.62 353 GLN A N 1
ATOM 2658 C CA . GLN A 1 353 ? 5.235 15.539 -19.989 1.00 97.62 353 GLN A CA 1
ATOM 2659 C C . GLN A 1 353 ? 4.047 15.523 -19.013 1.00 97.62 353 GLN A C 1
ATOM 2661 O O . GLN A 1 353 ? 4.051 16.256 -18.021 1.00 97.62 353 GLN A O 1
ATOM 2666 N N . LYS A 1 354 ? 3.008 14.718 -19.275 1.00 97.44 354 LYS A N 1
ATOM 2667 C CA . LYS A 1 354 ? 1.855 14.618 -18.362 1.00 97.44 354 LYS A CA 1
ATOM 2668 C C . LYS A 1 354 ? 2.250 13.957 -17.042 1.00 97.44 354 LYS A C 1
ATOM 2670 O O . LYS A 1 354 ? 1.833 14.435 -15.988 1.00 97.44 354 LYS A O 1
ATOM 2675 N N . ALA A 1 355 ? 3.075 12.911 -17.090 1.00 95.62 355 ALA A N 1
ATOM 2676 C CA . ALA A 1 355 ? 3.571 12.231 -15.899 1.00 95.62 355 ALA A CA 1
ATOM 2677 C C . ALA A 1 355 ? 4.437 13.162 -15.037 1.00 95.62 355 ALA A C 1
ATOM 2679 O O . ALA A 1 355 ? 4.291 13.151 -13.816 1.00 95.62 355 ALA A O 1
ATOM 2680 N N . ASP A 1 356 ? 5.265 14.015 -15.655 1.00 96.00 356 ASP A N 1
ATOM 2681 C CA . ASP A 1 356 ? 6.057 15.040 -14.965 1.00 96.00 356 ASP A CA 1
ATOM 2682 C C . ASP A 1 356 ? 5.163 16.039 -14.216 1.00 96.00 356 ASP A C 1
ATOM 2684 O O . ASP A 1 356 ? 5.386 16.315 -13.039 1.00 96.00 356 ASP A O 1
ATOM 2688 N N . LYS A 1 357 ? 4.091 16.523 -14.858 1.00 94.31 357 LYS A N 1
ATOM 2689 C CA . LYS A 1 357 ? 3.113 17.403 -14.195 1.00 94.31 357 LYS A CA 1
ATOM 2690 C C . LYS A 1 357 ? 2.457 16.721 -12.995 1.00 94.31 357 LYS A C 1
ATOM 2692 O O . LYS A 1 357 ? 2.358 17.330 -11.935 1.00 94.31 357 LYS A O 1
ATOM 2697 N N . LEU A 1 358 ? 2.053 15.457 -13.137 1.00 92.81 358 LEU A N 1
ATOM 2698 C CA . LEU A 1 358 ? 1.421 14.708 -12.050 1.00 92.81 358 LEU A CA 1
ATOM 2699 C C . LEU A 1 358 ? 2.386 14.438 -10.882 1.00 92.81 358 LEU A C 1
ATOM 2701 O O . LEU A 1 358 ? 2.010 14.592 -9.726 1.00 92.81 358 LEU A O 1
ATOM 2705 N N . GLN A 1 359 ? 3.646 14.075 -11.130 1.00 90.75 359 GLN A N 1
ATOM 2706 C CA . GLN A 1 359 ? 4.591 13.859 -10.021 1.00 90.75 359 GLN A CA 1
ATOM 2707 C C . GLN A 1 359 ? 4.962 15.154 -9.276 1.00 90.75 359 GLN A C 1
ATOM 2709 O O . GLN A 1 359 ? 5.464 15.099 -8.154 1.00 90.75 359 GLN A O 1
ATOM 2714 N N . ARG A 1 360 ? 4.731 16.317 -9.895 1.00 89.19 360 ARG A N 1
ATOM 2715 C CA . ARG A 1 360 ? 4.996 17.640 -9.317 1.00 89.19 360 ARG A CA 1
ATOM 2716 C C . ARG A 1 360 ? 3.803 18.226 -8.572 1.00 89.19 360 ARG A C 1
ATOM 2718 O O . ARG A 1 360 ? 3.899 19.373 -8.153 1.00 89.19 360 ARG A O 1
ATOM 2725 N N . ILE A 1 361 ? 2.726 17.459 -8.367 1.00 84.62 361 ILE A N 1
ATOM 2726 C CA . ILE A 1 361 ? 1.629 17.884 -7.494 1.00 84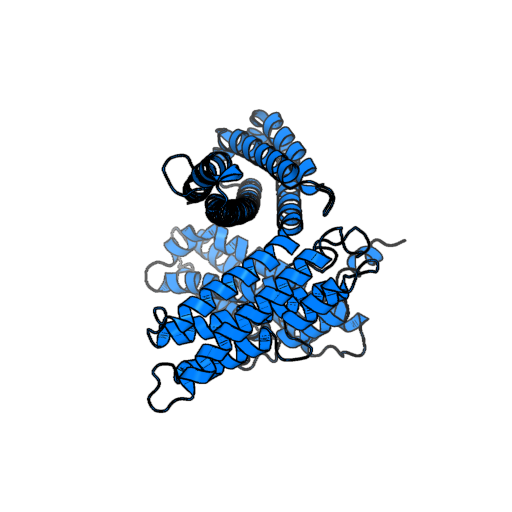.62 361 ILE A CA 1
ATOM 2727 C C . ILE A 1 361 ? 2.212 18.393 -6.167 1.00 84.62 361 ILE A C 1
ATOM 2729 O O . ILE A 1 361 ? 3.017 17.714 -5.506 1.00 84.62 361 ILE A O 1
ATOM 2733 N N . ASN A 1 362 ? 1.806 19.601 -5.789 1.00 77.81 362 ASN A N 1
ATOM 2734 C CA . ASN A 1 362 ? 2.136 20.161 -4.493 1.00 77.81 362 ASN A CA 1
ATOM 2735 C C . ASN A 1 362 ? 1.226 19.520 -3.450 1.00 77.81 362 ASN A C 1
ATOM 2737 O O . ASN A 1 362 ? 0.004 19.657 -3.499 1.00 77.81 362 ASN A O 1
ATOM 2741 N N . VAL A 1 363 ? 1.830 18.781 -2.521 1.00 65.75 363 VAL A N 1
ATOM 2742 C CA . VAL A 1 363 ? 1.077 18.182 -1.419 1.00 65.75 363 VAL A CA 1
ATOM 2743 C C . VAL A 1 363 ? 0.508 19.338 -0.591 1.00 65.75 363 VAL A C 1
ATOM 2745 O O . VAL A 1 363 ? 1.252 20.252 -0.244 1.00 65.75 363 VAL A O 1
ATOM 2748 N N . GLY A 1 364 ? -0.806 19.331 -0.362 1.00 60.09 364 GLY A N 1
ATOM 2749 C CA . GLY A 1 364 ? -1.503 20.298 0.495 1.00 60.09 364 GLY A CA 1
ATOM 2750 C C . GLY A 1 364 ? -2.060 21.549 -0.146 1.00 60.09 364 GLY A C 1
ATOM 2751 O O . GLY A 1 364 ? -2.908 22.198 0.458 1.00 60.09 364 GLY A O 1
ATOM 2752 N N . THR A 1 365 ? -1.620 21.896 -1.351 1.00 68.19 365 THR A N 1
ATOM 2753 C CA . THR A 1 365 ? -2.133 23.083 -2.054 1.00 68.19 365 THR A CA 1
ATOM 2754 C C . THR A 1 365 ? -2.867 22.737 -3.337 1.00 68.19 365 THR A C 1
ATOM 2756 O O . THR A 1 365 ? -3.704 23.513 -3.793 1.00 68.19 365 THR A O 1
ATOM 2759 N N . GLU A 1 366 ? -2.600 21.566 -3.913 1.00 78.62 366 GLU A N 1
ATOM 2760 C CA . GLU A 1 366 ? -3.342 21.091 -5.070 1.00 78.62 366 GLU A CA 1
ATOM 2761 C C . GLU A 1 366 ? -4.722 20.581 -4.643 1.00 78.62 366 GLU A C 1
ATOM 2763 O O . GLU A 1 366 ? -4.836 19.736 -3.754 1.00 78.62 366 GLU A O 1
ATOM 2768 N N . SER A 1 367 ? -5.776 21.069 -5.299 1.00 78.38 367 SER A N 1
ATOM 2769 C CA . SER A 1 367 ? -7.124 20.551 -5.075 1.00 78.38 367 SER A CA 1
ATOM 2770 C C . SER A 1 367 ? -7.249 19.122 -5.605 1.00 78.38 367 SER A C 1
ATOM 2772 O O . SER A 1 367 ? -6.632 18.756 -6.611 1.00 78.38 367 SER A O 1
ATOM 2774 N N . ASP A 1 368 ? -8.123 18.320 -4.996 1.00 73.44 368 ASP A N 1
ATOM 2775 C CA . ASP A 1 368 ? -8.408 16.969 -5.489 1.00 73.44 368 ASP A CA 1
ATOM 2776 C C . ASP A 1 368 ? -8.853 16.973 -6.955 1.00 73.44 368 ASP A C 1
ATOM 2778 O O . ASP A 1 368 ? -8.439 16.114 -7.729 1.00 73.44 368 ASP A O 1
ATOM 2782 N N . ALA A 1 369 ? -9.642 17.970 -7.369 1.00 75.44 369 ALA A N 1
ATOM 2783 C CA . ALA A 1 369 ? -10.087 18.121 -8.752 1.00 75.44 369 ALA A CA 1
ATOM 2784 C C . ALA A 1 369 ? -8.909 18.295 -9.725 1.00 75.44 369 ALA A C 1
ATOM 2786 O O . ALA A 1 369 ? -8.907 17.716 -10.814 1.00 75.44 369 ALA A O 1
ATOM 2787 N N . ASN A 1 370 ? -7.877 19.043 -9.331 1.00 81.81 370 ASN A N 1
ATOM 2788 C CA . ASN A 1 370 ? -6.674 19.202 -10.141 1.00 81.81 370 ASN A CA 1
ATOM 2789 C C . ASN A 1 370 ? -5.836 17.920 -10.171 1.00 81.81 370 ASN A C 1
ATOM 2791 O O . ASN A 1 370 ? -5.337 17.547 -11.236 1.00 81.81 370 ASN A O 1
ATOM 2795 N N . ILE A 1 371 ? -5.718 17.214 -9.042 1.00 84.69 371 ILE A N 1
ATOM 2796 C CA . ILE A 1 371 ? -5.056 15.901 -8.970 1.00 84.69 371 ILE A CA 1
ATOM 2797 C C . ILE A 1 371 ? -5.742 14.914 -9.927 1.00 84.69 371 ILE A C 1
ATOM 2799 O O . ILE A 1 371 ? -5.074 14.279 -10.745 1.00 84.69 371 ILE A O 1
ATOM 2803 N N . VAL A 1 372 ? -7.075 14.857 -9.879 1.00 82.50 372 VAL A N 1
ATOM 2804 C CA . VAL A 1 372 ? -7.950 14.077 -10.768 1.00 82.50 372 VAL A CA 1
ATOM 2805 C C . VAL A 1 372 ? -7.736 14.455 -12.227 1.00 82.50 372 VAL A C 1
ATOM 2807 O O . VAL A 1 372 ? -7.411 13.601 -13.052 1.00 82.50 372 VAL A O 1
ATOM 2810 N N . SER A 1 373 ? -7.818 15.744 -12.553 1.00 84.94 373 SER A N 1
ATOM 2811 C CA . SER A 1 373 ? -7.599 16.238 -13.915 1.00 84.94 373 SER A CA 1
ATOM 2812 C C . SER A 1 373 ? -6.215 15.860 -14.453 1.00 84.94 373 SER A C 1
ATOM 2814 O O . SER A 1 373 ? -6.079 15.448 -15.607 1.00 84.94 373 SER A O 1
ATOM 2816 N N . ASN A 1 374 ? -5.171 15.978 -13.631 1.00 90.38 374 ASN A N 1
ATOM 2817 C CA . ASN A 1 374 ? -3.810 15.631 -14.025 1.00 90.38 374 ASN A CA 1
ATOM 2818 C C . ASN A 1 374 ? -3.632 14.124 -14.210 1.00 90.38 374 ASN A C 1
ATOM 2820 O O . ASN A 1 374 ? -2.962 13.715 -15.159 1.00 90.38 374 ASN A O 1
ATOM 2824 N N . TYR A 1 375 ? -4.259 13.301 -13.368 1.00 92.25 375 TYR A N 1
ATOM 2825 C CA . TYR A 1 375 ? -4.238 11.854 -13.542 1.00 92.25 375 TYR A CA 1
ATOM 2826 C C . TYR A 1 375 ? -4.934 11.443 -14.842 1.00 92.25 375 TYR A C 1
ATOM 2828 O O . TYR A 1 375 ? -4.344 10.706 -15.626 1.00 92.25 375 TYR A O 1
ATOM 2836 N N . LEU A 1 376 ? -6.132 11.967 -15.123 1.00 87.75 376 LEU A N 1
ATOM 2837 C CA . LEU A 1 376 ? -6.878 11.620 -16.339 1.00 87.75 376 LEU A CA 1
ATOM 2838 C C . LEU A 1 376 ? -6.101 11.991 -17.611 1.00 87.75 376 LEU A C 1
ATOM 2840 O O . LEU A 1 376 ? -6.132 11.265 -18.601 1.00 87.75 376 LEU A O 1
ATOM 2844 N N . LYS A 1 377 ? -5.325 13.083 -17.577 1.00 92.19 377 LYS A N 1
ATOM 2845 C CA . LYS A 1 377 ? -4.399 13.434 -18.669 1.00 92.19 377 LYS A CA 1
ATOM 2846 C C . LYS A 1 377 ? -3.275 12.406 -18.832 1.00 92.19 377 LYS A C 1
ATOM 2848 O O . LYS A 1 377 ? -2.868 12.145 -19.962 1.00 92.19 377 LYS A O 1
ATOM 2853 N N . VAL A 1 378 ? -2.755 11.854 -17.733 1.00 95.94 378 VAL A N 1
ATOM 2854 C CA . VAL A 1 378 ? -1.747 10.781 -17.756 1.00 95.94 378 VAL A CA 1
ATOM 2855 C C . VAL A 1 378 ? -2.345 9.480 -18.287 1.00 95.94 378 VAL A C 1
ATOM 2857 O O . VAL A 1 378 ? -1.740 8.862 -19.156 1.00 95.94 378 VAL A O 1
ATOM 2860 N N . GLU A 1 379 ? -3.528 9.091 -17.814 1.00 92.81 379 GLU A N 1
ATOM 2861 C CA . GLU A 1 379 ? -4.244 7.902 -18.285 1.00 92.81 379 GLU A CA 1
ATOM 2862 C C . GLU A 1 379 ? -4.561 7.993 -19.779 1.00 92.81 379 GLU A C 1
ATOM 2864 O O . GLU A 1 379 ? -4.202 7.088 -20.528 1.00 92.81 379 GLU A O 1
ATOM 2869 N N . GLY A 1 380 ? -5.117 9.115 -20.243 1.00 90.69 380 GLY A N 1
ATOM 2870 C CA . GLY A 1 380 ? -5.377 9.328 -21.667 1.00 90.69 380 GLY A CA 1
ATOM 2871 C C . GLY A 1 380 ? -4.108 9.248 -22.523 1.00 90.69 380 GLY A C 1
ATOM 2872 O O . GLY A 1 380 ? -4.114 8.611 -23.575 1.00 90.69 380 GLY A O 1
ATOM 2873 N N . ALA A 1 381 ? -2.994 9.830 -22.061 1.00 96.75 381 ALA A N 1
ATOM 2874 C CA . ALA A 1 381 ? -1.711 9.732 -22.760 1.00 96.75 381 ALA A CA 1
ATOM 2875 C C . ALA A 1 381 ? -1.141 8.301 -22.758 1.00 96.75 381 ALA A C 1
ATOM 2877 O O . ALA A 1 381 ? -0.541 7.883 -23.748 1.00 96.75 381 ALA A O 1
ATOM 2878 N N . TYR A 1 382 ? -1.334 7.544 -21.673 1.00 96.56 382 TYR A N 1
ATOM 2879 C CA . TYR A 1 382 ? -0.914 6.147 -21.593 1.00 96.56 382 TYR A CA 1
ATOM 2880 C C . TYR A 1 382 ? -1.730 5.264 -22.540 1.00 96.56 382 TYR A C 1
ATOM 2882 O O . TYR A 1 382 ? -1.136 4.522 -23.312 1.00 96.56 382 TYR A O 1
ATOM 2890 N N . ILE A 1 383 ? -3.061 5.395 -22.550 1.00 93.56 383 ILE A N 1
ATOM 2891 C CA . ILE A 1 383 ? -3.953 4.646 -23.451 1.00 93.56 383 ILE A CA 1
ATOM 2892 C C . ILE A 1 383 ? -3.624 4.956 -24.919 1.00 93.56 383 ILE A C 1
ATOM 2894 O O . ILE A 1 383 ? -3.547 4.048 -25.749 1.00 93.56 383 ILE A O 1
ATOM 2898 N N . ALA A 1 384 ? -3.370 6.228 -25.247 1.00 94.44 384 ALA A N 1
ATOM 2899 C CA . ALA A 1 384 ? -2.942 6.616 -26.590 1.00 94.44 384 ALA A CA 1
ATOM 2900 C C . ALA A 1 384 ? -1.650 5.893 -27.008 1.00 94.44 384 ALA A C 1
ATOM 2902 O O . ALA A 1 384 ? -1.571 5.391 -28.124 1.00 94.44 384 ALA A O 1
ATOM 2903 N N . LEU A 1 385 ? -0.674 5.767 -26.103 1.00 96.38 385 LEU A N 1
ATOM 2904 C CA . LEU A 1 385 ? 0.561 5.025 -26.359 1.00 96.38 385 LEU A CA 1
ATOM 2905 C C . LEU A 1 385 ? 0.333 3.500 -26.419 1.00 96.38 385 LEU A C 1
ATOM 2907 O O . LEU A 1 385 ? 0.855 2.837 -27.312 1.00 96.38 385 LEU A O 1
ATOM 2911 N N . GLU A 1 386 ? -0.451 2.937 -25.498 1.00 96.00 386 GLU A N 1
ATOM 2912 C CA . GLU A 1 386 ? -0.715 1.494 -25.384 1.00 96.00 386 GLU A CA 1
ATOM 2913 C C . GLU A 1 386 ? -1.472 0.933 -26.598 1.00 96.00 386 GLU A C 1
ATOM 2915 O O . GLU A 1 386 ? -1.247 -0.202 -27.027 1.00 96.00 386 GLU A O 1
ATOM 2920 N N . THR A 1 387 ? -2.354 1.735 -27.195 1.00 95.38 387 THR A N 1
ATOM 2921 C CA . THR A 1 387 ? -3.113 1.338 -28.389 1.00 95.38 387 THR A CA 1
ATOM 2922 C C . THR A 1 387 ? -2.251 1.257 -29.652 1.00 95.38 387 THR A C 1
ATOM 2924 O O . THR A 1 387 ? -2.648 0.580 -30.606 1.00 95.38 387 THR A O 1
ATOM 2927 N N . MET A 1 388 ? -1.051 1.849 -29.657 1.00 96.50 388 MET A N 1
ATOM 2928 C CA . MET A 1 388 ? -0.141 1.801 -30.801 1.00 96.50 388 MET A CA 1
ATOM 2929 C C . MET A 1 388 ? 0.399 0.388 -31.038 1.00 96.50 388 MET A C 1
ATOM 2931 O O . MET A 1 388 ? 0.870 -0.296 -30.125 1.00 96.50 388 MET A O 1
ATOM 2935 N N . LYS A 1 389 ? 0.414 -0.035 -32.307 1.00 97.88 389 LYS A N 1
ATOM 2936 C CA . LYS A 1 389 ? 0.901 -1.364 -32.718 1.00 97.88 389 LYS A CA 1
ATOM 2937 C C . LYS A 1 389 ? 2.329 -1.636 -32.229 1.00 97.88 389 LYS A C 1
ATOM 2939 O O . LYS A 1 389 ? 2.638 -2.750 -31.822 1.00 97.88 389 LYS A O 1
ATOM 2944 N N . GLN A 1 390 ? 3.190 -0.623 -32.250 1.00 97.69 390 GLN A N 1
ATOM 2945 C CA . GLN A 1 390 ? 4.598 -0.724 -31.872 1.00 97.69 390 GLN A CA 1
ATOM 2946 C C . GLN A 1 390 ? 4.784 -0.887 -30.361 1.00 97.69 390 GLN A C 1
ATOM 2948 O O . GLN A 1 390 ? 5.702 -1.586 -29.943 1.00 97.69 390 GLN A O 1
ATOM 2953 N N . PHE A 1 391 ? 3.905 -0.300 -29.543 1.00 96.50 391 PHE A N 1
ATOM 2954 C CA . PHE A 1 391 ? 3.943 -0.499 -28.094 1.00 96.50 391 PHE A CA 1
ATOM 2955 C C . PHE A 1 391 ? 3.558 -1.934 -27.736 1.00 96.50 391 PHE A C 1
ATOM 2957 O O . PHE A 1 391 ? 4.282 -2.589 -26.989 1.00 96.50 391 PHE A O 1
ATOM 2964 N N . LYS A 1 392 ? 2.496 -2.464 -28.361 1.00 96.12 392 LYS A N 1
ATOM 2965 C CA . LYS A 1 392 ? 2.088 -3.874 -28.223 1.00 96.12 392 LYS A CA 1
ATOM 2966 C C . LYS A 1 392 ? 3.180 -4.835 -28.695 1.00 96.12 392 LYS A C 1
ATOM 2968 O O . LYS A 1 392 ? 3.513 -5.784 -27.997 1.00 96.12 392 LYS A O 1
ATOM 2973 N N . ALA A 1 393 ? 3.805 -4.553 -29.839 1.00 95.81 393 ALA A N 1
ATOM 2974 C CA . ALA A 1 393 ? 4.930 -5.348 -30.337 1.00 95.81 393 ALA A CA 1
ATOM 2975 C C . ALA A 1 393 ? 6.144 -5.329 -29.385 1.00 95.81 393 ALA A C 1
ATOM 2977 O O . ALA A 1 393 ? 6.919 -6.282 -29.351 1.00 95.81 393 ALA A O 1
ATOM 2978 N N . ALA A 1 394 ? 6.305 -4.263 -28.597 1.00 96.12 394 ALA A N 1
ATOM 2979 C CA . ALA A 1 394 ? 7.357 -4.124 -27.599 1.00 96.12 394 ALA A CA 1
ATOM 2980 C C . ALA A 1 394 ? 6.934 -4.583 -26.186 1.00 96.12 394 ALA A C 1
ATOM 2982 O O . ALA A 1 394 ? 7.709 -4.409 -25.250 1.00 96.12 394 ALA A O 1
ATOM 2983 N N . GLU A 1 395 ? 5.765 -5.203 -25.991 1.00 92.44 395 GLU A N 1
ATOM 2984 C CA . GLU A 1 395 ? 5.271 -5.597 -24.658 1.00 92.44 395 GLU A CA 1
ATOM 2985 C C . GLU A 1 395 ? 6.202 -6.589 -23.933 1.00 92.44 395 GLU A C 1
ATOM 2987 O O . GLU A 1 395 ? 6.298 -6.591 -22.705 1.00 92.44 395 GLU A O 1
ATOM 2992 N N . GLY A 1 396 ? 6.965 -7.393 -24.680 1.00 88.50 396 GLY A N 1
ATOM 2993 C CA . GLY A 1 396 ? 7.990 -8.286 -24.131 1.00 88.50 396 GLY A CA 1
ATOM 2994 C C . GLY A 1 396 ? 9.204 -7.564 -23.527 1.00 88.50 396 GLY A C 1
ATOM 2995 O O . GLY A 1 396 ? 9.907 -8.142 -22.692 1.00 88.50 396 GLY A O 1
ATOM 2996 N N . VAL A 1 397 ? 9.435 -6.306 -23.912 1.00 92.50 397 VAL A N 1
ATOM 2997 C CA . VAL A 1 397 ? 10.624 -5.521 -23.568 1.00 92.50 397 VAL A CA 1
ATOM 2998 C C . VAL A 1 397 ? 10.560 -5.040 -22.104 1.00 92.50 397 VAL A C 1
ATOM 3000 O O . VAL A 1 397 ? 9.551 -4.453 -21.700 1.00 92.50 397 VAL A O 1
ATOM 3003 N N . PRO A 1 398 ? 11.621 -5.223 -21.285 1.00 84.19 398 PRO A N 1
ATOM 3004 C CA . PRO A 1 398 ? 11.606 -4.891 -19.852 1.00 84.19 398 PRO A CA 1
ATOM 3005 C C . PRO A 1 398 ? 11.157 -3.460 -19.513 1.00 84.19 398 PRO A C 1
ATOM 3007 O O . PRO A 1 398 ? 10.483 -3.230 -18.507 1.00 84.19 398 PRO A O 1
ATOM 3010 N N . GLN A 1 399 ? 11.512 -2.494 -20.354 1.00 93.00 399 GLN A N 1
ATOM 3011 C CA . GLN A 1 399 ? 11.184 -1.078 -20.215 1.00 93.00 399 GLN A CA 1
ATOM 3012 C C . GLN A 1 399 ? 9.676 -0.849 -20.340 1.00 93.00 399 GLN A C 1
ATOM 3014 O O . GLN A 1 399 ? 9.076 -0.205 -19.481 1.00 93.00 399 GLN A O 1
ATOM 3019 N N . VAL A 1 400 ? 9.058 -1.438 -21.367 1.00 94.19 400 VAL A N 1
ATOM 3020 C CA . VAL A 1 400 ? 7.613 -1.367 -21.614 1.00 94.19 400 VAL A CA 1
ATOM 3021 C C . VAL A 1 400 ? 6.850 -2.050 -20.476 1.00 94.19 400 VAL A C 1
ATOM 3023 O O . VAL A 1 400 ? 5.948 -1.443 -19.894 1.00 94.19 400 VAL A O 1
ATOM 3026 N N . LYS A 1 401 ? 7.292 -3.245 -20.049 1.00 87.75 401 LYS A N 1
ATOM 3027 C CA . LYS A 1 401 ? 6.745 -3.945 -18.869 1.00 87.75 401 LYS A CA 1
ATOM 3028 C C . LYS A 1 401 ? 6.820 -3.098 -17.602 1.00 87.75 401 LYS A C 1
ATOM 3030 O O . LYS A 1 401 ? 5.871 -3.066 -16.819 1.00 87.75 401 LYS A O 1
ATOM 3035 N N . THR A 1 402 ? 7.937 -2.398 -17.397 1.00 76.50 402 THR A N 1
ATOM 3036 C CA . THR A 1 402 ? 8.124 -1.518 -16.237 1.00 76.50 402 THR A CA 1
ATOM 3037 C C . THR A 1 402 ? 7.137 -0.354 -16.277 1.00 76.50 402 THR A C 1
ATOM 3039 O O . THR A 1 402 ? 6.496 -0.088 -15.263 1.00 76.50 402 THR A O 1
ATOM 3042 N N . VAL A 1 403 ? 6.960 0.302 -17.431 1.00 93.44 403 VAL A N 1
ATOM 3043 C CA . VAL A 1 403 ? 5.971 1.383 -17.594 1.00 93.44 403 VAL A CA 1
ATOM 3044 C C . VAL A 1 403 ? 4.556 0.878 -17.303 1.00 93.44 403 VAL A C 1
ATOM 3046 O O . VAL A 1 403 ? 3.885 1.488 -16.474 1.00 93.44 403 VAL A O 1
ATOM 3049 N N . LYS A 1 404 ? 4.142 -0.261 -17.880 1.00 92.19 404 LYS A N 1
ATOM 3050 C CA . LYS A 1 404 ? 2.831 -0.894 -17.622 1.00 92.19 404 LYS A CA 1
ATOM 3051 C C . LYS A 1 404 ? 2.623 -1.183 -16.133 1.00 92.19 404 LYS A C 1
ATOM 3053 O O . LYS A 1 404 ? 1.690 -0.679 -15.524 1.00 92.19 404 LYS A O 1
ATOM 3058 N N . THR A 1 405 ? 3.589 -1.852 -15.502 1.00 80.94 405 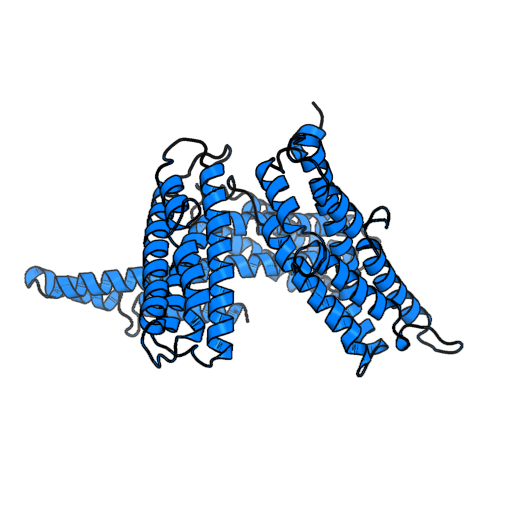THR A N 1
ATOM 3059 C CA . THR A 1 405 ? 3.542 -2.175 -14.064 1.00 80.94 405 THR A CA 1
ATOM 3060 C C . THR A 1 405 ? 3.403 -0.927 -13.185 1.00 80.94 405 THR A C 1
ATOM 3062 O O . THR A 1 405 ? 2.656 -0.918 -12.203 1.00 80.94 405 THR A O 1
ATOM 3065 N N . LYS A 1 406 ? 4.148 0.145 -13.494 1.00 82.38 406 LYS A N 1
ATOM 3066 C CA . LYS A 1 406 ? 4.072 1.396 -12.725 1.00 82.38 406 LYS A CA 1
ATOM 3067 C C . LYS A 1 406 ? 2.777 2.157 -12.999 1.00 82.38 406 LYS A C 1
ATOM 3069 O O . LYS A 1 406 ? 2.245 2.749 -12.059 1.00 82.38 406 LYS A O 1
ATOM 3074 N N . PHE A 1 407 ? 2.260 2.104 -14.226 1.00 92.81 407 PHE A N 1
ATOM 3075 C CA . PHE A 1 407 ? 0.961 2.670 -14.569 1.00 92.81 407 PHE A CA 1
ATOM 3076 C C . PHE A 1 407 ? -0.167 1.964 -13.816 1.00 92.81 407 PHE A C 1
ATOM 3078 O O . PHE A 1 407 ? -0.941 2.634 -13.142 1.00 92.81 407 PHE A O 1
ATOM 3085 N N . ASP A 1 408 ? -0.201 0.630 -13.813 1.00 80.81 408 ASP A N 1
ATOM 3086 C CA . ASP A 1 408 ? -1.218 -0.153 -13.099 1.00 80.81 408 ASP A CA 1
ATOM 3087 C C . ASP A 1 408 ? -1.222 0.158 -11.600 1.00 80.81 408 ASP A C 1
ATOM 3089 O O . ASP A 1 408 ? -2.273 0.335 -10.978 1.00 80.81 408 ASP A O 1
ATOM 3093 N N . ALA A 1 409 ? -0.035 0.284 -11.001 1.00 75.00 409 ALA A N 1
ATOM 3094 C CA . ALA A 1 409 ? 0.092 0.683 -9.606 1.00 75.00 409 ALA A CA 1
ATOM 3095 C C . ALA A 1 409 ? -0.482 2.089 -9.358 1.00 75.00 409 ALA A C 1
ATOM 3097 O O . ALA A 1 409 ? -1.182 2.285 -8.355 1.00 75.00 409 ALA A O 1
ATOM 3098 N N . LEU A 1 410 ? -0.188 3.053 -10.241 1.00 84.75 410 LEU A N 1
ATOM 3099 C CA . LEU A 1 410 ? -0.720 4.418 -10.195 1.00 84.75 410 LEU A CA 1
ATOM 3100 C C . LEU A 1 410 ? -2.247 4.428 -10.371 1.00 84.75 410 LEU A C 1
ATOM 3102 O O . LEU A 1 410 ? -2.934 4.982 -9.512 1.00 84.75 410 LEU A O 1
ATOM 3106 N N . LYS A 1 411 ? -2.772 3.738 -11.393 1.00 86.94 411 LYS A N 1
ATOM 3107 C CA . LYS A 1 411 ? -4.207 3.562 -11.666 1.00 86.94 411 LYS A CA 1
ATOM 3108 C C . LYS A 1 411 ? -4.944 3.003 -10.459 1.00 86.94 411 LYS A C 1
ATOM 3110 O O . LYS A 1 411 ? -5.891 3.625 -9.991 1.00 86.94 411 LYS A O 1
ATOM 3115 N N . LYS A 1 412 ? -4.457 1.910 -9.861 1.00 76.44 412 LYS A N 1
ATOM 3116 C CA . LYS A 1 412 ? -5.047 1.337 -8.636 1.00 76.44 412 LYS A CA 1
ATOM 3117 C C . LYS A 1 412 ? -5.117 2.346 -7.490 1.00 76.44 412 LYS A C 1
ATOM 3119 O O . LYS A 1 412 ? -6.123 2.421 -6.794 1.00 76.44 412 LYS A O 1
ATOM 3124 N N . SER A 1 413 ? -4.061 3.137 -7.283 1.00 77.88 413 SER A N 1
ATOM 3125 C CA . SER A 1 413 ? -4.079 4.163 -6.232 1.00 77.88 413 SER A CA 1
ATOM 3126 C C . SER A 1 413 ? -5.104 5.248 -6.501 1.00 77.88 413 SER A C 1
ATOM 3128 O O . SER A 1 413 ? -5.809 5.647 -5.583 1.00 77.88 413 SER A O 1
ATOM 3130 N N . TYR A 1 414 ? -5.181 5.710 -7.741 1.00 80.31 414 TYR A N 1
ATOM 3131 C CA . TYR A 1 414 ? -6.111 6.751 -8.128 1.00 80.31 414 TYR A CA 1
ATOM 3132 C C . TYR A 1 414 ? -7.573 6.297 -8.048 1.00 80.31 414 TYR A C 1
ATOM 3134 O O . TYR A 1 414 ? -8.419 6.993 -7.499 1.00 80.31 414 TYR A O 1
ATOM 3142 N N . VAL A 1 415 ? -7.864 5.086 -8.514 1.00 75.12 415 VAL A N 1
ATOM 3143 C CA . VAL A 1 415 ? -9.189 4.466 -8.398 1.00 75.12 415 VAL A CA 1
ATOM 3144 C C . VAL A 1 415 ? -9.620 4.378 -6.941 1.00 75.12 415 VAL A C 1
ATOM 3146 O O . VAL A 1 415 ? -10.756 4.709 -6.623 1.00 75.12 415 VAL A O 1
ATOM 3149 N N . ASN A 1 416 ? -8.720 3.967 -6.044 1.00 70.12 416 ASN A N 1
ATOM 3150 C CA . ASN A 1 416 ? -9.031 3.928 -4.618 1.00 70.12 416 ASN A CA 1
ATOM 3151 C C . ASN A 1 416 ? -9.391 5.321 -4.092 1.00 70.12 416 ASN A C 1
ATOM 3153 O O . ASN A 1 416 ? -10.338 5.451 -3.330 1.00 70.12 416 ASN A O 1
ATOM 3157 N N . VAL A 1 417 ? -8.693 6.362 -4.543 1.00 73.75 417 VAL A N 1
ATOM 3158 C CA . VAL A 1 417 ? -8.998 7.755 -4.185 1.00 73.75 417 VAL A CA 1
ATOM 3159 C C . VAL A 1 417 ? -10.377 8.168 -4.687 1.00 73.75 417 VAL A C 1
ATOM 3161 O O . VAL A 1 417 ? -11.161 8.705 -3.910 1.00 73.75 417 VAL A O 1
ATOM 3164 N N . LEU A 1 418 ? -10.714 7.860 -5.942 1.00 72.25 418 LEU A N 1
ATOM 3165 C CA . LEU A 1 418 ? -12.049 8.129 -6.474 1.00 72.25 418 LEU A CA 1
ATOM 3166 C C . LEU A 1 418 ? -13.135 7.394 -5.685 1.00 72.25 418 LEU A C 1
ATOM 3168 O O . LEU A 1 418 ? -14.133 8.007 -5.325 1.00 72.25 418 LEU A O 1
ATOM 3172 N N . LYS A 1 419 ? -12.928 6.111 -5.365 1.00 68.25 419 LYS A N 1
ATOM 3173 C CA . LYS A 1 419 ? -13.865 5.330 -4.545 1.00 68.25 419 LYS A CA 1
ATOM 3174 C C . LYS A 1 419 ? -14.097 5.986 -3.185 1.00 68.25 419 LYS A C 1
ATOM 3176 O O . LYS A 1 419 ? -15.248 6.155 -2.799 1.00 68.25 419 LYS A O 1
ATOM 3181 N N . LEU A 1 420 ? -13.027 6.414 -2.511 1.00 66.25 420 LEU A N 1
ATOM 3182 C CA . LEU A 1 420 ? -13.123 7.116 -1.229 1.00 66.25 420 LEU A CA 1
ATOM 3183 C C . LEU A 1 420 ? -13.911 8.428 -1.358 1.00 66.25 420 LEU A C 1
ATOM 3185 O O . LEU A 1 420 ? -14.844 8.656 -0.595 1.00 66.25 420 LEU A O 1
ATOM 3189 N N . ARG A 1 421 ? -13.614 9.260 -2.365 1.00 69.88 421 ARG A N 1
ATOM 3190 C CA . ARG A 1 421 ? -14.343 10.524 -2.586 1.00 69.88 421 ARG A CA 1
ATOM 3191 C C . ARG A 1 421 ? -15.809 10.315 -2.932 1.00 69.88 421 ARG A C 1
ATOM 3193 O O . ARG A 1 421 ? -16.659 11.093 -2.517 1.00 69.88 421 ARG A O 1
ATOM 3200 N N . ILE A 1 422 ? -16.124 9.254 -3.657 1.00 71.06 422 ILE A N 1
ATOM 3201 C CA . ILE A 1 422 ? -17.506 8.910 -3.982 1.00 71.06 422 ILE A CA 1
ATOM 3202 C C . ILE A 1 422 ? -18.263 8.428 -2.742 1.00 71.06 422 ILE A C 1
ATOM 3204 O O . ILE A 1 422 ? -19.413 8.812 -2.550 1.00 71.06 422 ILE A O 1
ATOM 3208 N N . GLN A 1 423 ? -17.621 7.651 -1.868 1.00 64.31 423 GLN A N 1
ATOM 3209 C CA . GLN A 1 423 ? -18.196 7.260 -0.578 1.00 64.31 423 GLN A CA 1
ATOM 3210 C C . GLN A 1 423 ? -18.420 8.470 0.339 1.00 64.31 423 GLN A C 1
ATOM 3212 O O . GLN A 1 423 ? -19.462 8.568 0.990 1.00 64.31 423 GLN A O 1
ATOM 3217 N N . GLU A 1 424 ? -17.482 9.420 0.361 1.00 67.25 424 GLU A N 1
ATOM 3218 C CA . GLU A 1 424 ? -17.660 10.695 1.061 1.00 67.25 424 GLU A CA 1
ATOM 3219 C C . GLU A 1 424 ? -18.861 11.466 0.505 1.00 67.25 424 GLU A C 1
ATOM 3221 O O . GLU A 1 424 ? -19.708 11.906 1.278 1.00 67.25 424 GLU A O 1
ATOM 3226 N N . LEU A 1 425 ? -18.985 11.581 -0.823 1.00 71.19 425 LEU A N 1
ATOM 3227 C CA . LEU A 1 425 ? -20.126 12.239 -1.466 1.00 71.19 425 LEU A CA 1
ATOM 3228 C C . LEU A 1 425 ? -21.452 11.550 -1.133 1.00 71.19 425 LEU A C 1
ATOM 3230 O O . LEU A 1 425 ? -22.425 12.234 -0.825 1.00 71.19 425 LEU A O 1
ATOM 3234 N N . ALA A 1 426 ? -21.492 10.218 -1.141 1.00 67.06 426 ALA A N 1
ATOM 3235 C CA . ALA A 1 426 ? -22.673 9.454 -0.748 1.00 67.06 426 ALA A CA 1
ATOM 3236 C C . ALA A 1 426 ? -23.050 9.697 0.726 1.00 67.06 426 ALA A C 1
ATOM 3238 O O . ALA A 1 426 ? -24.231 9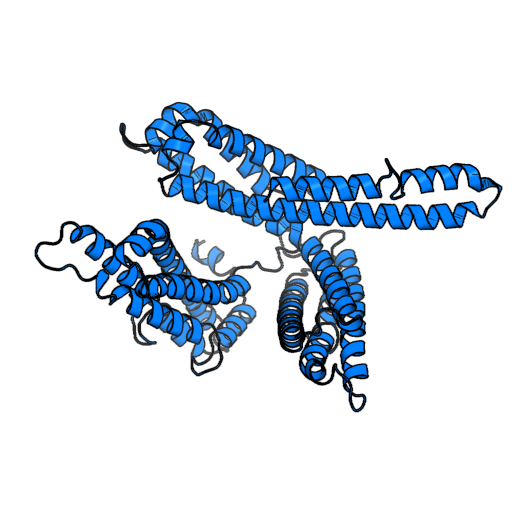.821 1.050 1.00 67.06 426 ALA A O 1
ATOM 3239 N N . THR A 1 427 ? -22.056 9.819 1.612 1.00 69.50 427 THR A N 1
ATOM 3240 C CA . THR A 1 427 ? -22.264 10.135 3.036 1.00 69.50 427 THR A CA 1
ATOM 3241 C C . THR A 1 427 ? -22.790 11.557 3.219 1.00 69.50 427 THR A C 1
ATOM 3243 O O . THR A 1 427 ? -23.790 11.761 3.897 1.00 69.50 427 THR A O 1
ATOM 3246 N N . LEU A 1 428 ? -22.184 12.541 2.549 1.00 70.25 428 LEU A N 1
ATOM 3247 C CA . LEU A 1 428 ? -22.639 13.934 2.587 1.00 70.25 428 LEU A CA 1
ATOM 3248 C C . LEU A 1 428 ? -24.051 14.092 2.009 1.00 70.25 428 LEU A C 1
ATOM 3250 O O . LEU A 1 428 ? -24.850 14.852 2.551 1.00 70.25 428 LEU A O 1
ATOM 3254 N N . ALA A 1 429 ? -24.375 13.359 0.940 1.00 70.50 429 ALA A N 1
ATOM 3255 C CA . ALA A 1 429 ? -25.724 13.307 0.389 1.00 70.50 429 ALA A CA 1
ATOM 3256 C C . ALA A 1 429 ? -26.715 12.712 1.403 1.00 70.50 429 ALA A C 1
ATOM 3258 O O . ALA A 1 429 ? -27.793 13.265 1.598 1.00 70.50 429 ALA A O 1
ATOM 3259 N N . GLN A 1 430 ? -26.336 11.651 2.123 1.00 74.12 430 GLN A N 1
ATOM 3260 C CA . GLN A 1 430 ? -27.170 11.100 3.192 1.00 74.12 430 GLN A CA 1
ATOM 3261 C C . GLN A 1 430 ? -27.400 12.096 4.335 1.00 74.12 430 GLN A C 1
ATOM 3263 O O . GLN A 1 430 ? -28.528 12.250 4.799 1.00 74.12 430 GLN A O 1
ATOM 3268 N N . ASP A 1 431 ? -26.353 12.779 4.793 1.00 72.12 431 ASP A N 1
ATOM 3269 C CA . ASP A 1 431 ? -26.469 13.771 5.863 1.00 72.12 431 ASP A CA 1
ATOM 3270 C C . ASP A 1 431 ? -27.353 14.947 5.435 1.00 72.12 431 ASP A C 1
ATOM 3272 O O . ASP A 1 431 ? -28.170 15.439 6.218 1.00 72.12 431 ASP A O 1
ATOM 3276 N N . LEU A 1 432 ? -27.217 15.381 4.177 1.00 75.62 432 LEU A N 1
ATOM 3277 C CA . LEU A 1 432 ? -28.057 16.411 3.577 1.00 75.62 432 LEU A CA 1
ATOM 3278 C C . LEU A 1 432 ? -29.521 15.966 3.519 1.00 75.62 432 LEU A C 1
ATOM 3280 O O . LEU A 1 432 ? -30.391 16.733 3.923 1.00 75.62 432 LEU A O 1
ATOM 3284 N N . TYR A 1 433 ? -29.777 14.725 3.094 1.00 83.19 433 TYR A N 1
ATOM 3285 C CA . TYR A 1 433 ? -31.104 14.112 3.119 1.00 83.19 433 TYR A CA 1
ATOM 3286 C C . TYR A 1 433 ? -31.702 14.157 4.530 1.00 83.19 433 TYR A C 1
ATOM 3288 O O . TYR A 1 433 ? -32.796 14.682 4.706 1.00 83.19 433 TYR A O 1
ATOM 3296 N N . THR A 1 434 ? -30.981 13.675 5.547 1.00 79.44 434 THR A N 1
ATOM 3297 C CA . THR A 1 434 ? -31.477 13.599 6.933 1.00 79.44 434 THR A CA 1
ATOM 3298 C C . THR A 1 434 ? -31.779 14.982 7.515 1.00 79.44 434 THR A C 1
ATOM 3300 O O . THR A 1 434 ? -32.793 15.177 8.189 1.00 79.44 434 THR A O 1
ATOM 3303 N N . LYS A 1 435 ? -30.922 15.974 7.238 1.00 82.75 435 LYS A N 1
ATOM 3304 C CA . LYS A 1 435 ? -31.133 17.363 7.678 1.00 82.75 435 LYS A CA 1
ATOM 3305 C C . LYS A 1 435 ? -32.326 18.001 6.975 1.00 82.75 435 LYS A C 1
ATOM 3307 O O . LYS A 1 435 ? -33.114 18.684 7.622 1.00 82.75 435 LYS A O 1
ATOM 3312 N N . ALA A 1 436 ? -32.466 17.769 5.673 1.00 82.19 436 ALA A N 1
ATOM 3313 C CA . ALA A 1 436 ? -33.603 18.241 4.900 1.00 82.19 436 ALA A CA 1
ATOM 3314 C C . ALA A 1 436 ? -34.910 17.588 5.378 1.00 82.19 436 ALA A C 1
ATOM 3316 O O . ALA A 1 436 ? -35.901 18.279 5.578 1.00 82.19 436 ALA A O 1
ATOM 3317 N N . ASP A 1 437 ? -34.899 16.290 5.673 1.00 85.88 437 ASP A N 1
ATOM 3318 C CA . ASP A 1 437 ? -36.057 15.586 6.225 1.00 85.88 437 ASP A CA 1
ATOM 3319 C C . ASP A 1 437 ? -36.465 16.151 7.594 1.00 85.88 437 ASP A C 1
ATOM 3321 O O . ASP A 1 437 ? -37.631 16.471 7.808 1.00 85.88 437 ASP A O 1
ATOM 3325 N N . THR A 1 438 ? -35.497 16.428 8.474 1.00 87.25 438 THR A N 1
ATOM 3326 C CA . THR A 1 438 ? -35.755 17.123 9.752 1.00 87.25 438 THR A CA 1
ATOM 3327 C C . THR A 1 438 ? -36.389 18.504 9.543 1.00 87.25 438 THR A C 1
ATOM 3329 O O . THR A 1 438 ? -37.342 18.864 10.233 1.00 87.25 438 THR A O 1
ATOM 3332 N N . LEU A 1 439 ? -35.880 19.287 8.585 1.00 86.12 439 LEU A N 1
ATOM 3333 C CA . LEU A 1 439 ? -36.415 20.616 8.266 1.00 86.12 439 LEU A CA 1
ATOM 3334 C C . LEU A 1 439 ? -37.805 20.563 7.632 1.00 86.12 439 LEU A C 1
ATOM 3336 O O . LEU A 1 439 ? -38.546 21.537 7.741 1.00 86.12 439 LEU A O 1
ATOM 3340 N N . SER A 1 440 ? -38.178 19.446 7.002 1.00 87.56 440 SER A N 1
ATOM 3341 C CA . SER A 1 440 ? -39.498 19.289 6.385 1.00 87.56 440 SER A CA 1
ATOM 3342 C C . SER A 1 440 ? -40.646 19.335 7.402 1.00 87.56 440 SER A C 1
ATOM 3344 O O . SER A 1 440 ? -41.789 19.586 7.025 1.00 87.56 440 SER A O 1
ATOM 3346 N N . ALA A 1 441 ? -40.339 19.167 8.693 1.00 88.25 441 ALA A N 1
ATOM 3347 C CA . ALA A 1 441 ? -41.280 19.344 9.793 1.00 88.25 441 ALA A CA 1
ATOM 3348 C C . ALA A 1 441 ? -41.600 20.822 10.107 1.00 88.25 441 ALA A C 1
ATOM 3350 O O . ALA A 1 441 ? -42.536 21.095 10.856 1.00 88.25 441 ALA A O 1
ATOM 3351 N N . VAL A 1 442 ? -40.841 21.780 9.562 1.00 92.38 442 VAL A N 1
ATOM 3352 C CA . VAL A 1 442 ? -41.113 23.219 9.695 1.00 92.38 442 VAL A CA 1
ATOM 3353 C C . VAL A 1 442 ? -41.983 23.656 8.520 1.00 92.38 442 VAL A C 1
ATOM 3355 O O . VAL A 1 442 ? -41.523 23.649 7.378 1.00 92.38 442 VAL A O 1
ATOM 3358 N N . ASN A 1 443 ? -43.232 24.047 8.791 1.00 92.56 443 ASN A N 1
ATOM 3359 C CA . ASN A 1 443 ? -44.239 24.342 7.762 1.00 92.56 443 ASN A CA 1
ATOM 3360 C C . ASN A 1 443 ? -43.743 25.335 6.694 1.00 92.56 443 ASN A C 1
ATOM 3362 O O . ASN A 1 443 ? -43.952 25.122 5.502 1.00 92.56 443 ASN A O 1
ATOM 3366 N N . GLU A 1 444 ? -43.032 26.388 7.097 1.00 93.62 444 GLU A N 1
ATOM 3367 C CA . GLU A 1 444 ? -42.506 27.428 6.206 1.00 93.62 444 GLU A CA 1
ATOM 3368 C C . GLU A 1 444 ? -41.345 26.940 5.324 1.00 93.62 444 GLU A C 1
ATOM 3370 O O . GLU A 1 444 ? -41.065 27.528 4.280 1.00 93.62 444 GLU A O 1
ATOM 3375 N N . LEU A 1 445 ? -40.665 25.862 5.728 1.00 79.50 445 LEU A N 1
ATOM 3376 C CA . LEU A 1 445 ? -39.511 25.287 5.031 1.00 79.50 445 LEU A CA 1
ATOM 3377 C C . LEU A 1 445 ? -39.828 23.953 4.354 1.00 79.50 445 LEU A C 1
ATOM 3379 O O . LEU A 1 445 ? -38.970 23.407 3.664 1.00 79.50 445 LEU A O 1
ATOM 3383 N N . GLN A 1 446 ? -41.049 23.440 4.496 1.00 86.12 446 GLN A N 1
ATOM 3384 C CA . GLN A 1 446 ? -41.409 22.096 4.058 1.00 86.12 446 GLN A CA 1
ATOM 3385 C C . GLN A 1 446 ? -41.146 21.865 2.564 1.00 86.12 446 GLN A C 1
ATOM 3387 O O . GLN A 1 446 ? -40.509 20.882 2.189 1.00 86.12 446 GLN A O 1
ATOM 3392 N N . SER A 1 447 ? -41.579 22.786 1.696 1.00 87.19 447 SER A N 1
ATOM 3393 C CA . SER A 1 447 ? -41.373 22.659 0.246 1.00 87.19 447 SER A CA 1
ATOM 3394 C C . SER A 1 447 ? -39.890 22.687 -0.169 1.00 87.19 447 SER A C 1
ATOM 3396 O O . SER A 1 447 ? -39.479 21.769 -0.883 1.00 87.19 447 SER A O 1
ATOM 3398 N N . PRO A 1 448 ? -39.063 23.680 0.229 1.00 77.12 448 PRO A N 1
ATOM 3399 C CA . PRO A 1 448 ? -37.639 23.673 -0.120 1.00 77.12 448 PRO A CA 1
ATOM 3400 C C . PRO A 1 448 ? -36.868 22.520 0.542 1.00 77.12 448 PRO A C 1
ATOM 3402 O O . PRO A 1 448 ? -35.944 21.981 -0.068 1.00 77.12 448 PRO A O 1
ATOM 3405 N N . ALA A 1 449 ? -37.262 22.096 1.746 1.00 77.25 449 ALA A N 1
ATOM 3406 C CA . ALA A 1 449 ? -36.669 20.954 2.435 1.00 77.25 449 ALA A CA 1
ATOM 3407 C C . ALA A 1 449 ? -36.954 19.630 1.708 1.00 77.25 449 ALA A C 1
ATOM 3409 O O . ALA A 1 449 ? -36.032 18.853 1.479 1.00 77.25 449 ALA A O 1
ATOM 3410 N N . ASN A 1 450 ? -38.186 19.402 1.243 1.00 79.81 450 ASN A N 1
ATOM 3411 C CA . ASN A 1 450 ? -38.519 18.221 0.442 1.00 79.81 450 ASN A CA 1
ATOM 3412 C C . ASN A 1 450 ? -37.733 18.180 -0.878 1.00 79.81 450 ASN A C 1
ATOM 3414 O O . ASN A 1 450 ? -37.163 17.146 -1.213 1.00 79.81 450 ASN A O 1
ATOM 3418 N N . ALA A 1 451 ? -37.615 19.310 -1.585 1.00 83.06 451 ALA A N 1
ATOM 3419 C CA . ALA A 1 451 ? -36.826 19.379 -2.819 1.00 83.06 451 ALA A CA 1
ATOM 3420 C C . ALA A 1 451 ? -35.340 19.044 -2.583 1.00 83.06 451 ALA A C 1
ATOM 3422 O O . ALA A 1 451 ? -34.726 18.318 -3.368 1.00 83.06 451 ALA A O 1
ATOM 3423 N N . LEU A 1 452 ? -34.766 19.543 -1.482 1.00 79.75 452 LEU A N 1
ATOM 3424 C CA . LEU A 1 452 ? -33.389 19.248 -1.087 1.00 79.75 452 LEU A CA 1
ATOM 3425 C C . LEU A 1 452 ? -33.209 17.776 -0.695 1.00 79.75 452 LEU A C 1
ATOM 3427 O O . LEU A 1 452 ? -32.230 17.147 -1.097 1.00 79.75 452 LEU A O 1
ATOM 3431 N N . ARG A 1 453 ? -34.166 17.225 0.059 1.00 85.19 453 ARG A N 1
ATOM 3432 C CA . ARG A 1 453 ? -34.192 15.819 0.460 1.00 85.19 453 ARG A CA 1
ATOM 3433 C C . ARG A 1 453 ? -34.217 14.911 -0.765 1.00 85.19 453 ARG A C 1
ATOM 3435 O O . ARG A 1 453 ? -33.369 14.031 -0.882 1.00 85.19 453 ARG A O 1
ATOM 3442 N N . ASP A 1 454 ? -35.135 15.144 -1.696 1.00 81.81 454 ASP A N 1
ATOM 3443 C CA . ASP A 1 454 ? -35.307 14.298 -2.877 1.00 81.81 454 ASP A CA 1
ATOM 3444 C C . ASP A 1 454 ? -34.058 14.349 -3.776 1.00 81.81 454 ASP A C 1
ATOM 3446 O O . ASP A 1 454 ? -33.559 13.302 -4.197 1.00 81.81 454 ASP A O 1
ATOM 3450 N N . ALA A 1 455 ? -33.463 15.537 -3.959 1.00 83.25 455 ALA A N 1
ATOM 3451 C CA . ALA A 1 455 ? -32.197 15.708 -4.679 1.00 83.25 455 ALA A CA 1
ATOM 3452 C C . ALA A 1 455 ? -31.013 14.973 -4.019 1.00 83.25 455 ALA A C 1
ATOM 3454 O O . ALA A 1 455 ? -30.102 14.514 -4.713 1.00 83.25 455 ALA A O 1
ATOM 3455 N N . ALA A 1 456 ? -31.018 14.845 -2.692 1.00 80.38 456 ALA A N 1
ATOM 3456 C CA . ALA A 1 456 ? -29.986 14.156 -1.920 1.00 80.38 456 ALA A CA 1
ATOM 3457 C C . ALA A 1 456 ? -30.239 12.641 -1.749 1.00 80.38 456 ALA A C 1
ATOM 3459 O O . ALA A 1 456 ? -29.338 11.912 -1.333 1.00 80.38 456 ALA A O 1
ATOM 3460 N N . SER A 1 457 ? -31.449 12.170 -2.067 1.00 82.50 457 SER A N 1
ATOM 3461 C CA . SER A 1 457 ? -31.933 10.818 -1.764 1.00 82.50 457 SER A CA 1
ATOM 3462 C C . SER A 1 457 ? -31.255 9.690 -2.563 1.00 82.50 457 SER A C 1
ATOM 3464 O O . SER A 1 457 ? -30.431 9.915 -3.451 1.00 82.50 457 SER A O 1
ATOM 3466 N N . HIS A 1 458 ? -31.639 8.451 -2.239 1.00 66.44 458 HIS A N 1
ATOM 3467 C CA . HIS A 1 458 ? -31.280 7.235 -2.984 1.00 66.44 458 HIS A CA 1
ATOM 3468 C C . HIS A 1 458 ? -32.320 6.841 -4.039 1.00 66.44 458 HIS A C 1
ATOM 3470 O O . HIS A 1 458 ? -32.237 5.756 -4.608 1.00 66.44 458 HIS A O 1
ATOM 3476 N N . THR A 1 459 ? -33.361 7.652 -4.234 1.00 73.75 459 THR A N 1
ATOM 3477 C CA . THR A 1 459 ? -34.356 7.369 -5.274 1.00 73.75 459 THR A CA 1
ATOM 3478 C C . THR A 1 459 ? -33.812 7.789 -6.638 1.00 73.75 459 THR A C 1
ATOM 3480 O O . THR A 1 459 ? -32.882 8.598 -6.706 1.00 73.75 459 THR A O 1
ATOM 3483 N N . SER A 1 460 ? -34.375 7.222 -7.711 1.00 71.00 460 SER A N 1
ATOM 3484 C CA . SER A 1 460 ? -33.875 7.366 -9.082 1.00 71.00 460 SER A CA 1
ATOM 3485 C C . SER A 1 460 ? -33.541 8.825 -9.438 1.00 71.00 460 SER A C 1
ATOM 3487 O O . SER A 1 460 ? -34.441 9.650 -9.611 1.00 71.00 460 S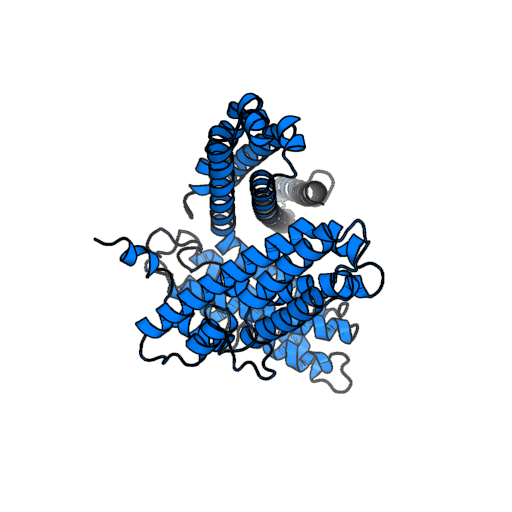ER A O 1
ATOM 3489 N N . GLY A 1 461 ? -32.254 9.144 -9.572 1.00 73.06 461 GLY A N 1
ATOM 3490 C CA . GLY A 1 461 ? -31.723 10.456 -9.940 1.00 73.06 461 GLY A CA 1
ATOM 3491 C C . GLY A 1 461 ? -31.098 11.278 -8.805 1.00 73.06 461 GLY A C 1
ATOM 3492 O O . GLY A 1 461 ? -30.529 12.339 -9.101 1.00 73.06 461 GLY A O 1
ATOM 3493 N N . GLY A 1 462 ? -31.151 10.819 -7.552 1.00 81.38 462 GLY A N 1
ATOM 3494 C CA . GLY A 1 462 ? -30.562 11.507 -6.398 1.00 81.38 462 GLY A CA 1
ATOM 3495 C C . GLY A 1 462 ? -29.026 11.458 -6.352 1.00 81.38 462 GLY A C 1
ATOM 3496 O O . GLY A 1 462 ? -28.382 10.621 -6.992 1.00 81.38 462 GLY A O 1
ATOM 3497 N N . LEU A 1 463 ? -28.406 12.388 -5.613 1.00 79.44 463 LEU A N 1
ATOM 3498 C CA . LEU A 1 463 ? -26.942 12.503 -5.500 1.00 79.44 463 LEU A CA 1
ATOM 3499 C C . LEU A 1 463 ? -26.289 11.228 -4.959 1.00 79.44 463 LEU A C 1
ATOM 3501 O O . LEU A 1 463 ? -25.216 10.853 -5.433 1.00 79.44 463 LEU A O 1
ATOM 3505 N N . LYS A 1 464 ? -26.931 10.555 -3.998 1.00 76.00 464 LYS A N 1
ATOM 3506 C CA . LYS A 1 464 ? -26.391 9.330 -3.408 1.00 76.00 464 LYS A CA 1
ATOM 3507 C C . LYS A 1 464 ? -26.388 8.167 -4.396 1.00 76.00 464 LYS A C 1
ATOM 3509 O O . LYS A 1 464 ? -25.346 7.547 -4.579 1.00 76.00 464 LYS A O 1
ATOM 3514 N N . GLU A 1 465 ? -27.497 7.932 -5.093 1.00 77.12 465 GLU A N 1
ATOM 3515 C CA . GLU A 1 465 ? -27.572 6.885 -6.122 1.00 77.12 465 GLU A CA 1
ATOM 3516 C C . GLU A 1 465 ? -26.575 7.157 -7.262 1.00 77.12 465 GLU A C 1
ATOM 3518 O O . GLU A 1 465 ? -25.854 6.260 -7.696 1.00 77.12 465 GLU A O 1
ATOM 3523 N N . LYS A 1 466 ? -26.458 8.415 -7.712 1.00 77.12 466 LYS A N 1
ATOM 3524 C CA . LYS A 1 466 ? -25.461 8.810 -8.722 1.00 77.12 466 LYS A CA 1
ATOM 3525 C C . LYS A 1 466 ? -24.032 8.544 -8.253 1.00 77.12 466 LYS A C 1
ATOM 3527 O O . LYS A 1 466 ? -23.217 8.068 -9.042 1.00 77.12 466 LYS A O 1
ATOM 3532 N N . ALA A 1 467 ? -23.728 8.830 -6.988 1.00 70.62 467 ALA A N 1
ATOM 3533 C CA . ALA A 1 467 ? -22.437 8.515 -6.393 1.00 70.62 467 ALA A CA 1
ATOM 3534 C C . ALA A 1 467 ? -22.205 6.992 -6.369 1.00 70.62 467 ALA A C 1
ATOM 3536 O O . ALA A 1 467 ? -21.206 6.516 -6.899 1.00 70.62 467 ALA A O 1
ATOM 3537 N N . GLU A 1 468 ? -23.145 6.201 -5.857 1.00 72.00 468 GLU A N 1
ATOM 3538 C CA . GLU A 1 468 ? -23.035 4.734 -5.790 1.00 72.00 468 GLU A CA 1
ATOM 3539 C C . GLU A 1 468 ? -22.908 4.079 -7.180 1.00 72.00 468 GLU A C 1
ATOM 3541 O O . GLU A 1 468 ? -22.064 3.199 -7.394 1.00 72.00 468 GLU A O 1
ATOM 3546 N N . SER A 1 469 ? -23.669 4.566 -8.162 1.00 71.94 469 SER A N 1
ATOM 3547 C CA . SER A 1 469 ? -23.582 4.145 -9.565 1.00 71.94 469 SER A CA 1
ATOM 3548 C C . SER A 1 469 ? -22.220 4.483 -10.181 1.00 71.94 469 SER A C 1
ATOM 3550 O O . SER A 1 469 ? -21.608 3.655 -10.867 1.00 71.94 469 SER A O 1
ATOM 3552 N N . LEU A 1 470 ? -21.675 5.665 -9.871 1.00 72.12 470 LEU A N 1
ATOM 3553 C CA . LEU A 1 470 ? -20.335 6.063 -10.298 1.00 72.12 470 LEU A CA 1
ATOM 3554 C C . LEU A 1 470 ? -19.249 5.189 -9.648 1.00 72.12 470 LEU A C 1
ATOM 3556 O O . LEU A 1 470 ? -18.338 4.745 -10.346 1.00 72.12 470 LEU A O 1
ATOM 3560 N N . ALA A 1 471 ? -19.353 4.876 -8.350 1.00 67.50 471 ALA A N 1
ATOM 3561 C CA . ALA A 1 471 ? -18.434 3.951 -7.672 1.00 67.50 471 ALA A CA 1
ATOM 3562 C C . ALA A 1 471 ? -18.460 2.550 -8.301 1.00 67.50 471 ALA A C 1
ATOM 3564 O O . ALA A 1 471 ? -17.409 1.917 -8.470 1.00 67.50 471 ALA A O 1
ATOM 3565 N N . THR A 1 472 ? -19.651 2.077 -8.670 1.00 66.75 472 THR A N 1
ATOM 3566 C CA . THR A 1 472 ? -19.840 0.789 -9.345 1.00 66.75 472 THR A CA 1
ATOM 3567 C C . THR A 1 472 ? -19.190 0.805 -10.726 1.00 66.75 472 THR A C 1
ATOM 3569 O O . THR A 1 472 ? -18.352 -0.047 -11.022 1.00 66.75 472 THR A O 1
ATOM 3572 N N . SER A 1 473 ? -19.468 1.833 -11.530 1.00 70.00 473 SER A N 1
ATOM 3573 C CA . SER A 1 473 ? -18.882 2.012 -12.866 1.00 70.00 473 SER A CA 1
ATOM 3574 C C . SER A 1 473 ? -17.351 2.096 -12.823 1.00 70.00 473 SER A C 1
ATOM 3576 O O . SER A 1 473 ? -16.660 1.470 -13.624 1.00 70.00 473 SER A O 1
ATOM 3578 N N . ILE A 1 474 ? -16.796 2.802 -11.833 1.00 65.38 474 ILE A N 1
ATOM 3579 C CA . ILE A 1 474 ? -15.345 2.874 -11.607 1.00 65.38 474 ILE A CA 1
ATOM 3580 C C . ILE A 1 474 ? -14.765 1.517 -11.207 1.00 65.38 474 ILE A C 1
ATOM 3582 O O . ILE A 1 474 ? -13.627 1.218 -11.556 1.00 65.38 474 ILE A O 1
ATOM 3586 N N . SER A 1 475 ? -15.513 0.683 -10.485 1.00 62.06 475 SER A N 1
ATOM 3587 C CA . SER A 1 475 ? -15.052 -0.662 -10.128 1.00 62.06 475 SER A CA 1
ATOM 3588 C C . SER A 1 475 ? -14.962 -1.575 -11.351 1.00 62.06 475 SER A C 1
ATOM 3590 O O . SER A 1 475 ? -13.969 -2.287 -11.479 1.00 62.06 475 SER A O 1
ATOM 3592 N N . VAL A 1 476 ? -15.927 -1.478 -12.271 1.00 61.97 476 VAL A N 1
ATOM 3593 C CA . VAL A 1 476 ? -15.946 -2.238 -13.533 1.00 61.97 476 VAL A CA 1
ATOM 3594 C C . VAL A 1 476 ? -14.796 -1.845 -14.469 1.00 61.97 476 VAL A C 1
ATOM 3596 O O . VAL A 1 476 ? -14.264 -2.688 -15.174 1.00 61.97 476 VAL A O 1
ATOM 3599 N N . LEU A 1 477 ? -14.348 -0.586 -14.455 1.00 54.81 477 LEU A N 1
ATOM 3600 C CA . LEU A 1 477 ? -13.221 -0.114 -15.283 1.00 54.81 477 LEU A CA 1
ATOM 3601 C C . LEU A 1 477 ? -11.834 -0.638 -14.842 1.00 54.81 477 LEU A C 1
ATOM 3603 O O . LEU A 1 477 ? -10.809 -0.326 -15.468 1.00 54.81 477 LEU A O 1
ATOM 3607 N N . VAL A 1 478 ? -11.773 -1.344 -13.712 1.00 48.44 478 VAL A N 1
ATOM 3608 C CA . VAL A 1 478 ? -10.525 -1.711 -13.020 1.00 48.44 478 VAL A CA 1
ATOM 3609 C C . VAL A 1 478 ? -10.408 -3.217 -12.794 1.00 48.44 478 VAL A C 1
ATOM 3611 O O . VAL A 1 478 ? -9.285 -3.702 -12.645 1.00 48.44 478 VAL A O 1
ATOM 3614 N N . SER A 1 479 ? -11.538 -3.928 -12.770 1.00 40.75 479 SER A N 1
ATOM 3615 C CA . SER A 1 479 ? -11.631 -5.374 -13.013 1.00 40.75 479 SER A CA 1
ATOM 3616 C C . SER A 1 479 ? -11.369 -5.686 -14.477 1.00 40.75 479 SER A C 1
ATOM 3618 O O . SER A 1 479 ? -10.613 -6.646 -14.729 1.00 40.75 479 SER A O 1
#

Radius of gyration: 26.1 Å; chains: 1; bounding box: 74×63×66 Å

Organism: Theileria annulata (NCBI:txid5874)

Secondary structure (DSSP, 8-state):
--THHHHGGG--HHHHHHHHHHH--SSSS-SHHHHHHHHHHHHHHHHT-GGGSPPTT-TTHHHHHHHHHHHHHHHHHH-SSTTSTTSHHHHHHHHHHS-TT-HHHHHHHHHHHHHHHHHHHHHHHHHHHTHHHHHHHH-GGGHHHHHHHHHHHHHHHHHHHHHHS--GGGSSBPTTSBBPTTHHHHHHHHHHHHHHHHHHHHHHHHHHTSTT-TTGGGHHHHHHHHHHHHSSTTSHHHHHHHHHT-SSSB-HHHHHHHHHHHHHHHHHHHHHHHHHHHTT-TTSHHHHHHHHHHHHHHHHHHHTTHHHHHHHHHHHHHHHHHHHHHHHHT--TTSHHHHHHHHHHHHHHHHHHHHHHHHTPPTTTS-HHHHHHHHHHHHHHHHHHHTSHHHHHTTTSHHHHHHHHHHHHHHHHHHHHHHHHHHHHHHHHHHHHHHHHHHTTSGGGHHHHHHHHHHHSSSTT-HHHHHHHHHHHHHHTT-